Protein AF-0000000084976102 (afdb_homodimer)

Foldseek 3Di:
DEWEWEAEPFKIKIWDDDPLHTQDIDIDGDDLPAALQRLLVVVVVVCVVSPHALAPHAEYEYFYPDPSCVVSNVSSNVVRHVHYYHYDFPPFDLPAAEQDPDPRNDGLLLSLLLSLVVVVHADQAWEFEADQKTWIWTAANVRHTHGTDIGGHLVNVQVVVVVVDDDADDEDQLDAADPDLDDPDRRNVSNSCSQLVVLVVVQVRVVVVCVVRNVPYAAEYEDDDHPNNQVNHPDHYHYDHCSSSSSRVVSCVVRVDD/DEWEWEAEPFKIKIWDDDPLHTQDIDIDGDDLVAALQRLLVVVVVVCVVSPHALAPHAEYEYFYPDVSCVVSNVSSNVVRHVHYYHYDFPPFDLPAAEQDPDPRNDGLLLSLLLSLVVVVHADQAWEWEADQKTWIWTAANVRHTHGTDIGGHLVNVQVVVVVVDDDADDEDQLDAADPDLDDPDRRNVSNSCSQLVVLVVVQVRVVVVCVVRNVPYAAEYEDPDHPNNQVNHPHHYHYDHCSSSSSRVVSCVVRVDD

Solvent-accessible surface area (backbone atoms only — not comparable to full-atom values): 26502 Å² total; per-residue (Å²): 64,38,37,24,37,41,36,41,69,63,37,28,40,41,33,34,32,52,96,93,35,81,73,50,74,51,76,42,75,45,54,89,82,60,48,42,67,53,44,28,51,53,51,51,50,52,33,50,75,70,69,46,58,54,85,52,43,62,28,31,32,35,28,51,62,34,74,89,48,48,61,41,50,52,53,16,47,54,72,65,30,88,41,61,68,46,64,62,51,86,90,59,55,64,90,58,52,71,56,41,79,50,60,83,73,56,47,31,57,60,54,16,30,48,48,33,52,48,73,78,41,75,42,29,32,33,36,34,42,19,54,72,37,31,33,37,41,30,28,36,71,85,51,27,39,45,27,18,30,28,37,57,10,70,66,52,30,49,52,46,40,33,72,66,37,89,79,53,73,89,78,66,70,73,51,69,53,61,97,50,62,47,18,39,45,70,68,46,9,34,40,22,21,49,30,47,22,47,12,15,16,51,36,38,42,49,53,48,48,24,73,75,67,36,85,77,49,43,39,37,31,27,65,71,61,44,66,43,25,57,71,58,28,84,55,76,64,49,76,36,83,55,34,41,54,48,8,40,48,53,30,44,64,66,55,53,72,127,65,36,37,24,35,38,35,40,72,63,37,29,40,40,32,35,33,51,97,93,33,82,74,50,73,50,76,42,76,44,54,88,82,60,48,41,67,53,45,29,50,53,52,50,50,52,34,50,75,70,71,44,59,52,86,51,42,64,28,32,32,34,28,49,63,34,75,87,49,47,62,40,50,51,53,16,47,54,73,64,30,90,41,59,69,47,64,62,50,87,89,59,56,64,90,59,52,70,58,41,79,52,61,82,72,56,47,33,57,60,54,16,31,49,47,32,53,47,74,77,40,78,42,29,31,32,36,34,42,20,57,71,37,33,33,37,41,31,29,35,70,84,50,27,38,44,27,18,28,28,38,56,12,69,67,52,29,49,52,46,40,33,72,65,37,88,78,53,72,88,79,67,71,72,50,70,52,61,97,51,62,48,16,38,44,72,68,46,9,35,39,23,22,50,30,47,21,48,13,15,15,52,35,38,42,48,52,49,49,26,72,73,67,35,84,77,49,43,40,34,31,27,65,73,62,44,65,42,25,56,72,58,26,85,55,78,64,48,77,37,84,54,33,42,54,49,9,40,46,52,30,44,65,66,56,52,75,128

pLDDT: mean 95.23, std 4.8, range [45.03, 98.75]

Secondary structure (DSSP, 8-state):
-EEEEEE-SSEEEEEEEETTEEEEEEEEE--TT--HHHHHHHHHHHHHHTT--GGG--EEEEEES-HHHHHHHHHHHHTT--SEEEE-STTS--SSEE-SS-GGGS-HHHHHHHHHHHHH-PSSEEEEEESSEEEEEEE-TTSEEEEEEEEE-HHHHHHHHHHH-SSPPP--TTSPPPSSS-BSSHHHHHHHHHHHHHHHHHHHHHHHHHHHH-TT-EEEEEES--HHHHHH-SS--EE-TTHHHHHHHHHHHHH---/-EEEEEE-SSEEEEEEEETTEEEEEEEEE--TT--HHHHHHHHHHHHHHTT--GGG--EEEEEES-HHHHHHHHHHHHTT--SEEEE-STTS--SSEE-SS-GGGS-HHHHHHHHHHHHH-PSSEEEEEESSEEEEEEE-TTSEEEEEEEEE-HHHHHHHHHHH-SSPPP--TTSPPPSSS-BSSHHHHHHHHHHHHHHHHHHHHHHHHHHHH-TT-EEEEEES--HHHHHH-SS--EE-TTHHHHHHHHHHHHH---

Radius of gyration: 26.43 Å; Cα contacts (8 Å, |Δi|>4): 1112; chains: 2; bounding box: 43×83×57 Å

Structure (mmCIF, N/CA/C/O backbone):
data_AF-0000000084976102-model_v1
#
loop_
_entity.id
_entity.type
_entity.pdbx_description
1 polymer 'Type III pantothenate kinase'
#
loop_
_atom_site.group_PDB
_atom_site.id
_atom_site.type_symbol
_atom_site.label_atom_id
_atom_site.label_alt_id
_atom_site.label_comp_id
_atom_site.label_asym_id
_atom_site.label_entity_id
_atom_site.label_seq_id
_atom_site.pdbx_PDB_ins_code
_atom_site.Cartn_x
_atom_site.Cartn_y
_atom_site.Cartn_z
_atom_site.occupancy
_atom_site.B_iso_or_equiv
_atom_site.auth_seq_id
_atom_site.auth_comp_id
_atom_site.auth_asym_id
_atom_site.auth_atom_id
_atom_site.pdbx_PDB_model_num
ATOM 1 N N . MET A 1 1 ? 8.383 36.312 16.547 1 96.94 1 MET A N 1
ATOM 2 C CA . MET A 1 1 ? 8.195 35.156 15.688 1 96.94 1 MET A CA 1
ATOM 3 C C . MET A 1 1 ? 7.473 34.031 16.438 1 96.94 1 MET A C 1
ATOM 5 O O . MET A 1 1 ? 7.715 33.812 17.625 1 96.94 1 MET A O 1
ATOM 9 N N . ILE A 1 2 ? 6.59 33.375 15.703 1 97.75 2 ILE A N 1
ATOM 10 C CA . ILE A 1 2 ? 5.887 32.219 16.281 1 97.75 2 ILE A CA 1
ATOM 11 C C . ILE A 1 2 ? 6.418 30.922 15.664 1 97.75 2 ILE A C 1
ATOM 13 O O . ILE A 1 2 ? 6.465 30.781 14.445 1 97.75 2 ILE A O 1
ATOM 17 N N . LEU A 1 3 ? 6.824 29.969 16.516 1 98.06 3 LEU A N 1
ATOM 18 C CA . LEU A 1 3 ? 7.367 28.703 16.047 1 98.06 3 LEU A CA 1
ATOM 19 C C . LEU A 1 3 ? 6.289 27.625 16.031 1 98.06 3 LEU A C 1
ATOM 21 O O . LEU A 1 3 ? 5.547 27.469 17 1 98.06 3 LEU A O 1
ATOM 25 N N . THR A 1 4 ? 6.141 26.984 14.93 1 98.31 4 THR A N 1
ATOM 26 C CA . THR A 1 4 ? 5.281 25.812 14.836 1 98.31 4 THR A CA 1
ATOM 27 C C . THR A 1 4 ? 6.121 24.547 14.719 1 98.31 4 THR A C 1
ATOM 29 O O . THR A 1 4 ? 7.105 24.516 13.984 1 98.31 4 THR A O 1
ATOM 32 N N . VAL A 1 5 ? 5.809 23.531 15.531 1 98.19 5 VAL A N 1
ATOM 33 C CA . VAL A 1 5 ? 6.547 22.266 15.57 1 98.19 5 VAL A CA 1
ATOM 34 C C . VAL A 1 5 ? 5.586 21.094 15.359 1 98.19 5 VAL A C 1
ATOM 36 O O . VAL A 1 5 ? 4.656 20.906 16.156 1 98.19 5 VAL A O 1
ATOM 39 N N . ASN A 1 6 ? 5.746 20.344 14.305 1 97.56 6 ASN A N 1
ATOM 40 C CA . ASN A 1 6 ? 4.98 19.125 14.047 1 97.56 6 ASN A CA 1
ATOM 41 C C . ASN A 1 6 ? 5.84 17.875 14.211 1 97.56 6 ASN A C 1
ATOM 43 O O . ASN A 1 6 ? 6.73 17.625 13.398 1 97.56 6 ASN A O 1
ATOM 47 N N . ILE A 1 7 ? 5.543 17.125 15.219 1 96.44 7 ILE A N 1
ATOM 48 C CA . ILE A 1 7 ? 6.309 15.914 15.516 1 96.44 7 ILE A CA 1
ATOM 49 C C . ILE A 1 7 ? 5.613 14.695 14.906 1 96.44 7 ILE A C 1
ATOM 51 O O . ILE A 1 7 ? 4.621 14.211 15.453 1 96.44 7 ILE A O 1
ATOM 55 N N . GLY A 1 8 ? 6.152 14.273 13.82 1 93.44 8 GLY A N 1
ATOM 56 C CA . GLY A 1 8 ? 5.66 13.07 13.172 1 93.44 8 GLY A CA 1
ATOM 57 C C . GLY A 1 8 ? 6.527 11.852 13.438 1 93.44 8 GLY A C 1
ATOM 58 O O . GLY A 1 8 ? 7.57 11.953 14.086 1 93.44 8 GLY A O 1
ATOM 59 N N . ASN A 1 9 ? 6.168 10.695 12.914 1 90.38 9 ASN A N 1
ATOM 60 C CA . ASN A 1 9 ? 6.859 9.43 13.141 1 90.38 9 ASN A CA 1
ATOM 61 C C . ASN A 1 9 ? 8.234 9.414 12.477 1 90.38 9 ASN A C 1
ATOM 63 O O . ASN A 1 9 ? 9.172 8.789 12.992 1 90.38 9 ASN A O 1
ATOM 67 N N . THR A 1 10 ? 8.32 10.117 11.406 1 89.75 10 THR A N 1
ATOM 68 C CA . THR A 1 10 ? 9.547 10.062 10.625 1 89.75 10 THR A CA 1
ATOM 69 C C . THR A 1 10 ? 10.328 11.367 10.75 1 89.75 10 THR A C 1
ATOM 71 O O . THR A 1 10 ? 11.562 11.352 10.852 1 89.75 10 THR A O 1
ATOM 74 N N . HIS A 1 11 ? 9.562 12.453 10.797 1 93.25 11 HIS A N 1
ATOM 75 C CA . HIS A 1 11 ? 10.227 13.75 10.797 1 93.25 11 HIS A CA 1
ATOM 76 C C . HIS A 1 11 ? 9.539 14.711 11.766 1 93.25 11 HIS A C 1
ATOM 78 O O . HIS A 1 11 ? 8.344 14.57 12.047 1 93.25 11 HIS A O 1
ATOM 84 N N . ILE A 1 12 ? 10.352 15.633 12.227 1 96.75 12 ILE A N 1
ATOM 85 C CA . ILE A 1 12 ? 9.867 16.797 12.938 1 96.75 12 ILE A CA 1
ATOM 86 C C . ILE A 1 12 ? 9.984 18.047 12.047 1 96.75 12 ILE A C 1
ATOM 88 O O . ILE A 1 12 ? 11.07 18.375 11.578 1 96.75 12 ILE A O 1
ATOM 92 N N . THR A 1 13 ? 8.852 18.656 11.797 1 97.56 13 THR A N 1
ATOM 93 C CA . THR A 1 13 ? 8.852 19.859 10.984 1 97.56 13 THR A CA 1
ATOM 94 C C . THR A 1 13 ? 8.758 21.109 11.859 1 97.56 13 THR A C 1
ATOM 96 O O . THR A 1 13 ? 7.875 21.203 12.711 1 97.56 13 THR A O 1
ATOM 99 N N . ILE A 1 14 ? 9.703 21.984 11.656 1 98 14 ILE A N 1
ATOM 100 C CA . ILE A 1 14 ? 9.75 23.25 12.398 1 98 14 ILE A CA 1
ATOM 101 C C . ILE A 1 14 ? 9.625 24.422 11.422 1 98 14 ILE A C 1
ATOM 103 O O . ILE A 1 14 ? 10.328 24.484 10.414 1 98 14 ILE A O 1
ATOM 107 N N . ALA A 1 15 ? 8.664 25.312 11.734 1 98.44 15 ALA A N 1
ATOM 108 C CA . ALA A 1 15 ? 8.477 26.5 10.891 1 98.44 15 ALA A CA 1
ATOM 109 C C . ALA A 1 15 ? 8.312 27.75 11.742 1 98.44 15 ALA A C 1
ATOM 111 O O . ALA A 1 15 ? 7.902 27.672 12.906 1 98.44 15 ALA A O 1
ATOM 112 N N . GLY A 1 16 ? 8.758 28.875 11.195 1 98.44 16 GLY A N 1
ATOM 113 C CA . GLY A 1 16 ? 8.609 30.156 11.844 1 98.44 16 GLY A CA 1
ATOM 114 C C . GLY A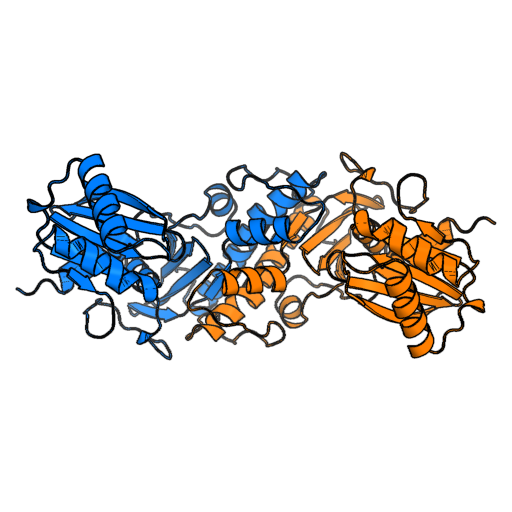 1 16 ? 7.727 31.125 11.078 1 98.44 16 GLY A C 1
ATOM 115 O O . GLY A 1 16 ? 7.828 31.219 9.852 1 98.44 16 GLY A O 1
ATOM 116 N N . TYR A 1 17 ? 6.832 31.672 11.82 1 98.31 17 TYR A N 1
ATOM 117 C CA . TYR A 1 17 ? 5.91 32.625 11.211 1 98.31 17 TYR A CA 1
ATOM 118 C C . TYR A 1 17 ? 6.082 34.031 11.805 1 98.31 17 TYR A C 1
ATOM 120 O O . TYR A 1 17 ? 6.277 34.156 13.016 1 98.31 17 TYR A O 1
ATOM 128 N N . GLU A 1 18 ? 6.027 35.094 10.953 1 97.19 18 GLU A N 1
ATOM 129 C CA . GLU A 1 18 ? 5.977 36.5 11.336 1 97.19 18 GLU A CA 1
ATOM 130 C C . GLU A 1 18 ? 4.891 37.25 10.562 1 97.19 18 GLU A C 1
ATOM 132 O O . GLU A 1 18 ? 4.867 37.219 9.328 1 97.19 18 GLU A O 1
ATOM 137 N N . HIS A 1 19 ? 3.959 37.969 11.227 1 94.44 19 HIS A N 1
ATOM 138 C CA . HIS A 1 19 ? 2.9 38.75 10.594 1 94.44 19 HIS A CA 1
ATOM 139 C C . HIS A 1 19 ? 2.148 37.938 9.562 1 94.44 19 HIS A C 1
ATOM 141 O O . HIS A 1 19 ? 1.972 38.344 8.414 1 94.44 19 HIS A O 1
ATOM 147 N N . ASP A 1 20 ? 1.839 36.656 9.914 1 95 20 ASP A N 1
ATOM 148 C CA . ASP A 1 20 ? 0.999 35.75 9.141 1 95 20 ASP A CA 1
ATOM 149 C C . ASP A 1 20 ? 1.732 35.25 7.898 1 95 20 ASP A C 1
ATOM 151 O O . ASP A 1 20 ? 1.105 34.781 6.953 1 95 20 ASP A O 1
ATOM 155 N N . THR A 1 21 ? 3.023 35.375 7.953 1 97.06 21 THR A N 1
ATOM 156 C CA . THR A 1 21 ? 3.822 34.969 6.812 1 97.06 21 THR A CA 1
ATOM 157 C C . THR A 1 21 ? 4.867 33.938 7.242 1 97.06 21 THR A C 1
ATOM 159 O O . THR A 1 21 ? 5.562 34.125 8.242 1 97.06 21 THR A O 1
ATOM 162 N N . LEU A 1 22 ? 4.957 32.875 6.48 1 98.19 22 LEU A N 1
ATOM 163 C CA . LEU A 1 22 ? 5.977 31.859 6.719 1 98.19 22 LEU A CA 1
ATOM 164 C C . LEU A 1 22 ? 7.371 32.406 6.434 1 98.19 22 LEU A C 1
ATOM 166 O O . LEU A 1 22 ? 7.621 32.938 5.348 1 98.19 22 LEU A O 1
ATOM 170 N N . GLN A 1 23 ? 8.273 32.312 7.391 1 97.94 23 GLN A N 1
ATOM 171 C CA . GLN A 1 23 ? 9.617 32.844 7.238 1 97.94 23 GLN A CA 1
ATOM 172 C C . GLN A 1 23 ? 10.609 31.734 6.891 1 97.94 23 GLN A C 1
ATOM 174 O O . GLN A 1 23 ? 11.547 31.953 6.121 1 97.94 23 GLN A O 1
ATOM 179 N N . PHE A 1 24 ? 10.461 30.562 7.5 1 97.75 24 PHE A N 1
ATOM 180 C CA . PHE A 1 24 ? 11.312 29.422 7.219 1 97.75 24 PHE A CA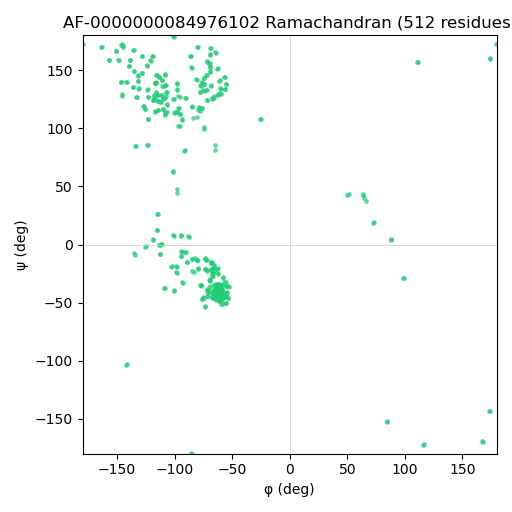 1
ATOM 181 C C . PHE A 1 24 ? 10.609 28.109 7.586 1 97.75 24 PHE A C 1
ATOM 183 O O . PHE A 1 24 ? 9.609 28.125 8.312 1 97.75 24 PHE A O 1
ATOM 190 N N . SER A 1 25 ? 11.008 27.062 7.062 1 98 25 SER A N 1
ATOM 191 C CA . SER A 1 25 ? 10.586 25.719 7.406 1 98 25 SER A CA 1
ATOM 192 C C . SER A 1 25 ? 11.734 24.719 7.258 1 98 25 SER A C 1
ATOM 194 O O . SER A 1 25 ? 12.484 24.781 6.281 1 98 25 SER A O 1
ATOM 196 N N . GLY A 1 26 ? 11.984 23.969 8.25 1 97.19 26 GLY A N 1
ATOM 197 C CA . GLY A 1 26 ? 13 22.922 8.234 1 97.19 26 GLY A CA 1
ATOM 198 C C . GLY A 1 26 ? 12.516 21.609 8.844 1 97.19 26 GLY A C 1
ATOM 199 O O . GLY A 1 26 ? 11.43 21.562 9.422 1 97.19 26 GLY A O 1
ATOM 200 N N . ARG A 1 27 ? 13.281 20.547 8.633 1 96.25 27 ARG A N 1
ATOM 201 C CA . ARG A 1 27 ? 12.898 19.234 9.117 1 96.25 27 ARG A CA 1
ATOM 202 C C . ARG A 1 27 ? 14.055 18.562 9.844 1 96.25 27 ARG A C 1
ATOM 204 O O . ARG A 1 27 ? 15.219 18.75 9.484 1 96.25 27 ARG A O 1
ATOM 211 N N . LEU A 1 28 ? 13.727 17.828 10.844 1 97.19 28 LEU A N 1
ATOM 212 C CA . LEU A 1 28 ? 14.633 16.953 11.578 1 97.19 28 LEU A CA 1
ATOM 213 C C . LEU A 1 28 ? 14.109 15.523 11.586 1 97.19 28 LEU A C 1
ATOM 215 O O . LEU A 1 28 ? 12.906 15.297 11.484 1 97.19 28 LEU A O 1
ATOM 219 N N . HIS A 1 29 ? 15.008 14.586 11.711 1 95 29 HIS A N 1
ATOM 220 C CA . HIS A 1 29 ? 14.602 13.195 11.875 1 95 29 HIS A CA 1
ATOM 221 C C . HIS A 1 29 ? 14.016 12.953 13.266 1 95 29 HIS A C 1
ATOM 223 O O . HIS A 1 29 ? 14.539 13.453 14.258 1 95 29 HIS A O 1
ATOM 229 N N . SER A 1 30 ? 12.906 12.297 13.266 1 94.25 30 SER A N 1
ATOM 230 C CA . SER A 1 30 ? 12.352 11.867 14.547 1 94.25 30 SER A CA 1
ATOM 231 C C . SER A 1 30 ? 13.141 10.695 15.117 1 94.25 30 SER A C 1
ATOM 233 O O . SER A 1 30 ? 12.922 9.547 14.727 1 94.25 30 SER A O 1
ATOM 235 N N . SER A 1 31 ? 14 10.953 16 1 93.44 31 SER A N 1
ATOM 236 C CA . SER A 1 31 ? 14.828 9.906 16.578 1 93.44 31 SER A CA 1
ATOM 237 C C . SER A 1 31 ? 14.391 9.57 18 1 93.44 31 SER A C 1
ATOM 239 O O . SER A 1 31 ? 14.578 10.367 18.922 1 93.44 31 SER A O 1
ATOM 241 N N . PRO A 1 32 ? 13.914 8.406 18.172 1 89.12 32 PRO A N 1
ATOM 242 C CA . PRO A 1 32 ? 13.5 8.039 19.516 1 89.12 32 PRO A CA 1
ATOM 243 C C . PRO A 1 32 ? 14.68 7.934 20.5 1 89.12 32 PRO A C 1
ATOM 245 O O . PRO A 1 32 ? 14.492 8.031 21.703 1 89.12 32 PRO A O 1
ATOM 248 N N . ALA A 1 33 ? 15.82 7.773 19.969 1 93 33 ALA A N 1
ATOM 249 C CA . ALA A 1 33 ? 17 7.555 20.812 1 93 33 ALA A CA 1
ATOM 250 C C . ALA A 1 33 ? 17.656 8.883 21.188 1 93 33 ALA A C 1
ATOM 252 O O . ALA A 1 33 ? 18.469 8.93 22.109 1 93 33 ALA A O 1
ATOM 253 N N . ALA A 1 34 ? 17.297 9.953 20.5 1 95.06 34 ALA A N 1
ATOM 254 C CA . ALA A 1 34 ? 17.938 11.242 20.75 1 95.06 34 ALA A CA 1
ATOM 255 C C . ALA A 1 34 ? 17.562 11.781 22.141 1 95.06 34 ALA A C 1
ATOM 257 O O . ALA A 1 34 ? 16.406 11.68 22.562 1 95.06 34 ALA A O 1
ATOM 258 N N . THR A 1 35 ? 18.531 12.336 22.891 1 95.94 35 THR A N 1
ATOM 259 C CA . THR A 1 35 ? 18.312 12.938 24.203 1 95.94 35 THR A CA 1
ATOM 260 C C . THR A 1 35 ? 17.766 14.359 24.062 1 95.94 35 THR A C 1
ATOM 262 O O . THR A 1 35 ? 17.75 14.914 22.953 1 95.94 35 THR A O 1
ATOM 265 N N . VAL A 1 36 ? 17.328 14.93 25.25 1 97.31 36 VAL A N 1
ATOM 266 C CA . VAL A 1 36 ? 16.844 16.312 25.281 1 97.31 36 VAL A CA 1
ATOM 267 C C . VAL A 1 36 ? 17.938 17.25 24.797 1 97.31 36 VAL A C 1
ATOM 269 O O . VAL A 1 36 ? 17.672 18.156 24.016 1 97.31 36 VAL A O 1
ATOM 272 N N . ASP A 1 37 ? 19.172 16.969 25.188 1 97.56 37 ASP A N 1
ATOM 273 C CA . ASP A 1 37 ? 20.297 17.812 24.797 1 97.56 37 ASP A CA 1
ATOM 274 C C . ASP A 1 37 ? 20.547 17.734 23.297 1 97.56 37 ASP A C 1
ATOM 276 O O . ASP A 1 37 ? 20.844 18.75 22.656 1 97.56 37 ASP A O 1
ATOM 280 N N . GLU A 1 38 ? 20.422 16.562 22.766 1 97.5 38 GLU A N 1
ATOM 281 C CA . GLU A 1 38 ? 20.609 16.391 21.328 1 97.5 38 GLU A CA 1
ATOM 282 C C . GLU A 1 38 ? 19.531 17.125 20.531 1 97.5 38 GLU A C 1
ATOM 284 O O . GLU A 1 38 ? 19.828 17.781 19.531 1 97.5 38 GLU A O 1
ATOM 289 N N . TYR A 1 39 ? 18.344 17 20.984 1 97.56 39 TYR A N 1
ATOM 290 C CA . TYR A 1 39 ? 17.266 17.734 20.328 1 97.56 39 TYR A CA 1
ATOM 291 C C . TYR A 1 39 ? 17.484 19.234 20.438 1 97.56 39 TYR A C 1
ATOM 293 O O . TYR A 1 39 ? 17.25 19.969 19.484 1 97.56 39 TYR A O 1
ATOM 301 N N . ALA A 1 40 ? 17.906 19.703 21.625 1 97.44 40 ALA A N 1
ATOM 302 C CA . ALA A 1 40 ? 18.188 21.125 21.812 1 97.44 40 ALA A CA 1
ATOM 303 C C . ALA A 1 40 ? 19.25 21.609 20.844 1 97.44 40 ALA A C 1
ATOM 305 O O . ALA A 1 40 ? 19.094 22.656 20.219 1 97.44 40 ALA A O 1
ATOM 306 N N . MET A 1 41 ? 20.266 20.797 20.703 1 97.69 41 MET A N 1
ATOM 307 C CA . MET A 1 41 ? 21.359 21.141 19.797 1 97.69 41 MET A CA 1
ATOM 308 C C . MET A 1 41 ? 20.859 21.203 18.359 1 97.69 41 MET A C 1
ATOM 310 O O . MET A 1 41 ? 21.141 22.156 17.625 1 97.69 41 MET A O 1
ATOM 314 N N . ASN A 1 42 ? 20.109 20.188 17.938 1 97.69 42 ASN A N 1
ATOM 315 C CA . ASN A 1 42 ? 19.609 20.125 16.578 1 97.69 42 ASN A CA 1
ATOM 316 C C . ASN A 1 42 ? 18.656 21.266 16.266 1 97.69 42 ASN A C 1
ATOM 318 O O . ASN A 1 42 ? 18.688 21.844 15.18 1 97.69 42 ASN A O 1
ATOM 322 N N . LEU A 1 43 ? 17.844 21.562 17.266 1 97.25 43 LEU A N 1
ATOM 323 C CA . LEU A 1 43 ? 16.891 22.641 17.109 1 97.25 43 LEU A CA 1
ATOM 324 C C . LEU A 1 43 ? 17.594 23.984 17 1 97.25 43 LEU A C 1
ATOM 326 O O . LEU A 1 43 ? 17.25 24.812 16.156 1 97.25 43 LEU A O 1
ATOM 330 N N . LEU A 1 44 ? 18.562 24.219 17.828 1 97 44 LEU A N 1
ATOM 331 C CA . LEU A 1 44 ? 19.359 25.438 17.781 1 97 44 LEU A CA 1
ATOM 332 C C . LEU A 1 44 ? 20.094 25.562 16.453 1 97 44 LEU A C 1
ATOM 334 O O . LEU A 1 44 ? 20.156 26.641 15.867 1 97 44 LEU A O 1
ATOM 338 N N . ASN A 1 45 ? 20.656 24.453 16.047 1 97.69 45 ASN A N 1
ATOM 339 C CA . ASN A 1 45 ? 21.359 24.438 14.766 1 97.69 45 ASN A CA 1
ATOM 340 C C . ASN A 1 45 ? 20.422 24.75 13.602 1 97.69 45 ASN A C 1
ATOM 342 O O . ASN A 1 45 ? 20.812 25.453 12.664 1 97.69 45 ASN A O 1
ATOM 346 N N . LEU A 1 46 ? 19.234 24.219 13.711 1 97.5 46 LEU A N 1
ATOM 347 C CA . LEU A 1 46 ? 18.25 24.484 12.672 1 97.5 46 LEU A CA 1
ATOM 348 C C . LEU A 1 46 ? 17.891 25.953 12.633 1 97.5 46 LEU A C 1
ATOM 350 O O . LEU A 1 46 ? 17.828 26.562 11.555 1 97.5 46 LEU A O 1
ATOM 354 N N . LEU A 1 47 ? 17.641 26.547 13.797 1 97.06 47 LEU A N 1
ATOM 355 C CA . LEU A 1 47 ? 17.344 27.969 13.867 1 97.06 47 LEU A CA 1
ATOM 356 C C . LEU A 1 47 ? 18.5 28.797 13.312 1 97.06 47 LEU A C 1
ATOM 358 O O . LEU A 1 47 ? 18.297 29.766 12.57 1 97.06 47 LEU A O 1
ATOM 362 N N . SER A 1 48 ? 19.672 28.375 13.664 1 97.38 48 SER A N 1
ATOM 363 C CA . SER A 1 48 ? 20.875 29.062 13.188 1 97.38 48 SER A CA 1
ATOM 364 C C . SER A 1 48 ? 20.969 28.984 11.664 1 97.38 48 SER A C 1
ATOM 366 O O . SER A 1 48 ? 21.359 29.969 11.023 1 97.38 48 SER A O 1
ATOM 368 N N . LEU A 1 49 ? 20.703 27.875 11.141 1 97.56 49 LEU A N 1
ATOM 369 C CA . LEU A 1 49 ? 20.734 27.672 9.695 1 97.56 49 LEU A CA 1
ATOM 370 C C . LEU A 1 49 ? 19.859 28.703 8.992 1 97.56 49 LEU A C 1
ATOM 372 O O . LEU A 1 49 ? 20.203 29.172 7.91 1 97.56 49 LEU A O 1
ATOM 376 N N . TYR A 1 50 ? 18.766 29.047 9.625 1 97.25 50 TYR A N 1
ATOM 377 C CA . TYR A 1 50 ? 17.812 29.969 9.016 1 97.25 50 TYR A CA 1
ATOM 378 C C . TYR A 1 50 ? 17.984 31.375 9.594 1 97.25 50 TYR A C 1
ATOM 380 O O . TYR A 1 50 ? 17.109 32.219 9.406 1 97.25 50 TYR A O 1
ATOM 388 N N . GLN A 1 51 ? 18.984 31.562 10.367 1 97.25 51 GLN A N 1
ATOM 389 C CA . GLN A 1 51 ? 19.375 32.844 10.914 1 97.25 51 GLN A CA 1
ATOM 390 C C . GLN A 1 51 ? 18.297 33.406 11.828 1 97.25 51 GLN A C 1
ATOM 392 O O . GLN A 1 51 ? 17.953 34.594 11.742 1 97.25 51 GLN A O 1
ATOM 397 N N . VAL A 1 52 ? 17.75 32.594 12.641 1 96.38 52 VAL A N 1
ATOM 398 C CA . VAL A 1 52 ? 16.75 33 13.625 1 96.38 52 VAL A CA 1
ATOM 399 C C . VAL A 1 52 ? 17.344 32.906 15.031 1 96.38 52 VAL A C 1
ATOM 401 O O . VAL A 1 52 ? 17.719 31.812 15.477 1 96.38 52 VAL A O 1
ATOM 404 N N . ALA A 1 53 ? 17.453 34 15.688 1 95.44 53 ALA A N 1
ATOM 405 C CA . ALA A 1 53 ? 17.891 34 17.078 1 95.44 53 ALA A CA 1
ATOM 406 C C . ALA A 1 53 ? 16.797 33.5 18 1 95.44 53 ALA A C 1
ATOM 408 O O . ALA A 1 53 ? 15.633 33.875 17.859 1 95.44 53 ALA A O 1
ATOM 409 N N . PRO A 1 54 ? 17.203 32.688 18.953 1 94.75 54 PRO A N 1
ATOM 410 C CA . PRO A 1 54 ? 16.203 32.125 19.875 1 94.75 54 PRO A CA 1
ATOM 411 C C . PRO A 1 54 ? 15.414 33.219 20.578 1 94.75 54 PRO A C 1
ATOM 413 O O . PRO A 1 54 ? 14.234 33.031 20.891 1 94.75 54 PRO A O 1
ATOM 416 N N . GLU A 1 55 ? 16.047 34.344 20.828 1 93.62 55 GLU A N 1
ATOM 417 C CA . GLU A 1 55 ? 15.414 35.469 21.547 1 93.62 55 GLU A CA 1
ATOM 418 C C . GLU A 1 55 ? 14.266 36.062 20.75 1 93.62 55 GLU A C 1
ATOM 420 O O . GLU A 1 55 ? 13.414 36.75 21.297 1 93.62 55 GLU A O 1
ATOM 425 N N . ARG A 1 56 ? 14.227 35.781 19.484 1 94.81 56 ARG A N 1
ATOM 426 C CA . ARG A 1 56 ? 13.203 36.312 18.609 1 94.81 56 ARG A CA 1
ATOM 427 C C . ARG A 1 56 ? 11.922 35.5 18.688 1 94.81 56 ARG A C 1
ATOM 429 O O . ARG A 1 56 ? 10.875 35.938 18.203 1 94.81 56 ARG A O 1
ATOM 436 N N . ILE A 1 57 ? 11.992 34.406 19.281 1 96.06 57 ILE A N 1
ATOM 437 C CA . ILE A 1 57 ? 10.828 33.531 19.391 1 96.06 57 ILE A CA 1
ATOM 438 C C . ILE A 1 57 ? 9.906 34.031 20.5 1 96.06 57 ILE A C 1
ATOM 440 O O . ILE A 1 57 ? 10.297 34.094 21.656 1 96.06 57 ILE A O 1
ATOM 444 N N . GLU A 1 58 ? 8.711 34.406 20.141 1 95.06 58 GLU A N 1
ATOM 445 C CA . GLU A 1 58 ? 7.754 35 21.062 1 95.06 58 GLU A CA 1
ATOM 446 C C . GLU A 1 58 ? 6.75 33.969 21.578 1 95.06 58 GLU A C 1
ATOM 448 O O . GLU A 1 58 ? 6.035 34.219 22.547 1 95.06 58 GLU A O 1
ATOM 453 N N . GLY A 1 59 ? 6.629 32.938 20.922 1 95.56 59 GLY A N 1
ATOM 454 C CA . GLY A 1 59 ? 5.699 31.875 21.234 1 95.56 59 GLY A CA 1
ATOM 455 C C . GLY A 1 59 ? 5.754 30.703 20.266 1 95.56 59 GLY A C 1
ATOM 456 O O . GLY A 1 59 ? 6.516 30.75 19.297 1 95.56 59 GLY A O 1
ATOM 457 N N . GLY A 1 60 ? 5.023 29.672 20.641 1 96.75 60 GLY A N 1
ATOM 458 C CA . GLY A 1 60 ? 5.004 28.547 19.719 1 96.75 60 GLY A CA 1
ATOM 459 C C . GLY A 1 60 ? 3.867 27.578 19.984 1 96.75 60 GLY A C 1
ATOM 460 O O . GLY A 1 60 ? 3.139 27.719 20.969 1 96.75 60 GLY A O 1
ATOM 461 N N . ILE A 1 61 ? 3.705 26.703 19.094 1 97.62 61 ILE A N 1
ATOM 462 C CA . ILE A 1 61 ? 2.705 25.656 19.203 1 97.62 61 ILE A CA 1
ATOM 463 C C . ILE A 1 61 ? 3.268 24.344 18.641 1 97.62 61 ILE A C 1
ATOM 465 O O . ILE A 1 61 ? 4.004 24.359 17.641 1 97.62 61 ILE A O 1
ATOM 469 N N . LEU A 1 62 ? 2.934 23.281 19.359 1 97.19 62 LEU A N 1
ATOM 470 C CA . LEU A 1 62 ? 3.453 21.969 19.016 1 97.19 62 LEU A CA 1
ATOM 471 C C . LEU A 1 62 ? 2.314 20.984 18.781 1 97.19 62 LEU A C 1
ATOM 473 O O . LEU A 1 62 ? 1.348 20.953 19.547 1 97.19 62 LEU A O 1
ATOM 477 N N . GLY A 1 63 ? 2.348 20.328 17.641 1 96.5 63 GLY A N 1
ATOM 478 C CA . GLY A 1 63 ? 1.546 19.141 17.391 1 96.5 63 GLY A CA 1
ATOM 479 C C . GLY A 1 63 ? 2.373 17.875 17.297 1 96.5 63 GLY A C 1
ATOM 480 O O . GLY A 1 63 ? 3.475 17.875 16.734 1 96.5 63 GLY A O 1
ATOM 481 N N . SER A 1 64 ? 1.816 16.766 17.859 1 94.69 64 SER A N 1
ATOM 482 C CA . SER A 1 64 ? 2.617 15.547 17.891 1 94.69 64 SER A CA 1
ATOM 483 C C . SER A 1 64 ? 1.74 14.305 17.75 1 94.69 64 SER A C 1
ATOM 485 O O . SER A 1 64 ? 0.635 14.258 18.281 1 94.69 64 SER A O 1
ATOM 487 N N . VAL A 1 65 ? 2.254 13.391 17 1 90.56 65 VAL A N 1
ATOM 488 C CA . VAL A 1 65 ? 1.632 12.07 16.984 1 90.56 65 VAL A CA 1
ATOM 489 C C . VAL A 1 65 ? 2.6 11.039 17.562 1 90.56 65 VAL A C 1
ATOM 491 O O . VAL A 1 65 ? 2.41 9.836 17.391 1 90.56 65 VAL A O 1
ATOM 494 N N . VAL A 1 66 ? 3.652 11.484 18.188 1 91.75 66 VAL A N 1
ATOM 495 C CA . VAL A 1 66 ? 4.656 10.648 18.828 1 91.75 66 VAL A CA 1
ATOM 496 C C . VAL A 1 66 ? 4.797 11.039 20.297 1 91.75 66 VAL A C 1
ATOM 498 O O . VAL A 1 66 ? 5.754 11.719 20.672 1 91.75 66 VAL A O 1
ATOM 501 N N . PRO A 1 67 ? 3.979 10.477 21.078 1 87.75 67 PRO A N 1
ATOM 502 C CA . PRO A 1 67 ? 3.959 10.883 22.484 1 87.75 67 PRO A CA 1
ATOM 503 C C . PRO A 1 67 ? 5.328 10.766 23.156 1 87.75 67 PRO A C 1
ATOM 505 O O . PRO A 1 67 ? 5.727 11.648 23.922 1 87.75 67 PRO A O 1
ATOM 508 N N . ALA A 1 68 ? 6.09 9.805 22.812 1 89.62 68 ALA A N 1
ATOM 509 C CA . ALA A 1 68 ? 7.379 9.531 23.438 1 89.62 68 ALA A CA 1
ATOM 510 C C . ALA A 1 68 ? 8.359 10.672 23.188 1 89.62 68 ALA A C 1
ATOM 512 O O . ALA A 1 68 ? 9.305 10.875 23.953 1 89.62 68 ALA A O 1
ATOM 513 N N . LEU A 1 69 ? 8.117 11.438 22.125 1 94.5 69 LEU A N 1
ATOM 514 C CA . LEU A 1 69 ? 9.055 12.477 21.734 1 94.5 69 LEU A CA 1
ATOM 515 C C . LEU A 1 69 ? 8.555 13.852 22.172 1 94.5 69 LEU A C 1
ATOM 517 O O . LEU A 1 69 ? 9.328 14.812 22.219 1 94.5 69 LEU A O 1
ATOM 521 N N . THR A 1 70 ? 7.301 13.961 22.453 1 94.56 70 THR A N 1
ATOM 522 C CA . THR A 1 70 ? 6.656 15.25 22.688 1 94.56 70 THR A CA 1
ATOM 523 C C . THR A 1 70 ? 7.32 15.969 23.859 1 94.56 70 THR A C 1
ATOM 525 O O . THR A 1 70 ? 7.734 17.125 23.734 1 94.56 70 THR A O 1
ATOM 528 N N . GLY A 1 71 ? 7.434 15.227 24.984 1 94.94 71 GLY A N 1
ATOM 529 C CA . GLY A 1 71 ? 8.055 15.828 26.156 1 94.94 71 GLY A CA 1
ATOM 530 C C . GLY A 1 71 ? 9.5 16.219 25.938 1 94.94 71 GLY A C 1
ATOM 531 O O . GLY A 1 71 ? 9.938 17.281 26.375 1 94.94 71 GLY A O 1
ATOM 532 N N . ARG A 1 72 ? 10.281 15.414 25.266 1 96 72 ARG A N 1
ATOM 533 C CA . ARG A 1 72 ? 11.703 15.648 25.016 1 96 72 ARG A CA 1
ATOM 534 C C . ARG A 1 72 ? 11.906 16.891 24.156 1 96 72 ARG A C 1
ATOM 536 O O . ARG A 1 72 ? 12.789 17.703 24.422 1 96 72 ARG A O 1
ATOM 543 N N . VAL A 1 73 ? 11.07 17.031 23.141 1 97.38 73 VAL A N 1
ATOM 544 C CA . VAL A 1 73 ? 11.195 18.156 22.219 1 97.38 73 VAL A CA 1
ATOM 545 C C . VAL A 1 73 ? 10.797 19.453 22.938 1 97.38 73 VAL A C 1
ATOM 547 O O . VAL A 1 73 ? 11.453 20.484 22.781 1 97.38 73 VAL A O 1
ATOM 550 N N . LEU A 1 74 ? 9.727 19.344 23.734 1 96.06 74 LEU A N 1
ATOM 551 C CA . LEU A 1 74 ? 9.289 20.5 24.5 1 96.06 74 LEU A CA 1
ATOM 552 C C . LEU A 1 74 ? 10.367 20.938 25.484 1 96.06 74 LEU A C 1
ATOM 554 O O . LEU A 1 74 ? 10.664 22.125 25.609 1 96.06 74 LEU A O 1
ATOM 558 N N . ASP A 1 75 ? 10.945 19.984 26.172 1 96.75 75 ASP A N 1
ATOM 559 C CA . ASP A 1 75 ? 12.023 20.266 27.125 1 96.75 75 ASP A CA 1
ATOM 560 C C . ASP A 1 75 ? 13.227 20.875 26.406 1 96.75 75 ASP A C 1
ATOM 562 O O . ASP A 1 75 ? 13.867 21.797 26.938 1 96.75 75 ASP A O 1
ATOM 566 N N . ALA A 1 76 ? 13.523 20.375 25.266 1 97.19 76 ALA A N 1
ATOM 567 C CA . ALA A 1 76 ? 14.633 20.906 24.469 1 97.19 76 ALA A CA 1
ATOM 568 C C . ALA A 1 76 ? 14.391 22.375 24.109 1 97.19 76 ALA A C 1
ATOM 570 O O . ALA A 1 76 ? 15.289 23.203 24.234 1 97.19 76 ALA A O 1
ATOM 571 N N . LEU A 1 77 ? 13.188 22.656 23.672 1 96.5 77 LEU A N 1
ATOM 572 C CA . LEU A 1 77 ? 12.844 24.016 23.297 1 96.5 77 LEU A CA 1
ATOM 573 C C . LEU A 1 77 ? 12.977 24.969 24.469 1 96.5 77 LEU A C 1
ATOM 575 O O . LEU A 1 77 ? 13.445 26.094 24.312 1 96.5 77 LEU A O 1
ATOM 579 N N . ARG A 1 78 ? 12.625 24.516 25.609 1 94.75 78 ARG A N 1
ATOM 580 C CA . ARG A 1 78 ? 12.633 25.328 26.812 1 94.75 78 ARG A CA 1
ATOM 581 C C . ARG A 1 78 ? 14.055 25.672 27.234 1 94.75 78 ARG A C 1
ATOM 583 O O . ARG A 1 78 ? 14.273 26.641 27.969 1 94.75 78 ARG A O 1
ATOM 590 N N . MET A 1 79 ? 14.984 24.953 26.812 1 95.06 79 MET A N 1
ATOM 591 C CA . MET A 1 79 ? 16.375 25.188 27.172 1 95.06 79 MET A CA 1
ATOM 592 C C . MET A 1 79 ? 16.891 26.484 26.578 1 95.06 79 MET A C 1
ATOM 594 O O . MET A 1 79 ? 17.828 27.094 27.125 1 95.06 79 MET A O 1
ATOM 598 N N . PHE A 1 80 ? 16.297 26.922 25.484 1 92.81 80 PHE A N 1
ATOM 599 C CA . PHE A 1 80 ? 16.875 28.109 24.875 1 92.81 80 PHE A CA 1
ATOM 600 C C . PHE A 1 80 ? 15.789 29.109 24.484 1 92.81 80 PHE A C 1
ATOM 602 O O . PHE A 1 80 ? 16.078 30.219 24.031 1 92.81 80 PHE A O 1
ATOM 609 N N . CYS A 1 81 ? 14.578 28.719 24.594 1 91.75 81 CYS A N 1
ATOM 610 C CA . CYS A 1 81 ? 13.453 29.609 24.328 1 91.75 81 CYS A CA 1
ATOM 611 C C . CYS A 1 81 ? 12.602 29.797 25.578 1 91.75 81 CYS A C 1
ATOM 613 O O . CYS A 1 81 ? 12.125 28.828 26.156 1 91.75 81 CYS A O 1
ATOM 615 N N . SER A 1 82 ? 12.398 31.016 25.969 1 89.94 82 SER A N 1
ATOM 616 C CA . SER A 1 82 ? 11.625 31.297 27.172 1 89.94 82 SER A CA 1
ATOM 617 C C . SER A 1 82 ? 10.148 31.469 26.859 1 89.94 82 SER A C 1
ATOM 619 O O . SER A 1 82 ? 9.312 31.562 27.766 1 89.94 82 SER A O 1
ATOM 621 N N . ALA A 1 83 ? 9.82 31.469 25.641 1 91.62 83 ALA A N 1
ATOM 622 C CA . ALA A 1 83 ? 8.453 31.719 25.188 1 91.62 83 ALA A CA 1
ATOM 623 C C . ALA A 1 83 ? 7.535 30.562 25.562 1 91.62 83 ALA A C 1
ATOM 625 O O . ALA A 1 83 ? 8 29.438 25.812 1 91.62 83 ALA A O 1
ATOM 626 N N . ARG A 1 84 ? 6.266 30.844 25.656 1 92.56 84 ARG A N 1
ATOM 627 C CA . ARG A 1 84 ? 5.238 29.844 25.922 1 92.56 84 ARG A CA 1
ATOM 628 C C . ARG A 1 84 ? 4.957 29 24.672 1 92.56 84 ARG A C 1
ATOM 630 O O . ARG A 1 84 ? 4.801 29.531 23.578 1 92.56 84 ARG A O 1
ATOM 637 N N . PHE A 1 85 ? 4.914 27.656 24.906 1 95.06 85 PHE A N 1
ATOM 638 C CA . PHE A 1 85 ? 4.551 26.734 23.828 1 95.06 85 PHE A CA 1
ATOM 639 C C . PHE A 1 85 ? 3.23 26.031 24.141 1 95.06 85 PHE A C 1
ATOM 641 O O . PHE A 1 85 ? 3.066 25.453 25.219 1 95.06 85 PHE A O 1
ATOM 648 N N . LEU A 1 86 ? 2.285 26.172 23.234 1 95.75 86 LEU A N 1
ATOM 649 C CA . LEU A 1 86 ? 1.041 25.422 23.328 1 95.75 86 LEU A CA 1
ATOM 650 C C . LEU A 1 86 ? 1.196 24.047 22.688 1 95.75 86 LEU A C 1
ATOM 652 O O . LEU A 1 86 ? 2.07 23.828 21.844 1 95.75 86 LEU A O 1
ATOM 656 N N . THR A 1 87 ? 0.427 23.094 23.141 1 94.94 87 THR A N 1
ATOM 657 C CA . THR A 1 87 ? 0.381 21.766 22.547 1 94.94 87 THR A CA 1
ATOM 658 C C . THR A 1 87 ? -1.021 21.453 22.031 1 94.94 87 THR A C 1
ATOM 660 O O . THR A 1 87 ? -2.002 21.594 22.766 1 94.94 87 THR A O 1
ATOM 663 N N . VAL A 1 88 ? -1.087 21.125 20.781 1 95.62 88 VAL A N 1
ATOM 664 C CA . VAL A 1 88 ? -2.377 20.781 20.188 1 95.62 88 VAL A CA 1
ATOM 665 C C . VAL A 1 88 ? -2.971 19.578 20.922 1 95.62 88 VAL A C 1
ATOM 667 O O . VAL A 1 88 ? -2.316 18.547 21.047 1 95.62 88 VAL A O 1
ATOM 670 N N . GLY A 1 89 ? -4.129 19.672 21.312 1 90.44 89 GLY A N 1
ATOM 671 C CA . GLY A 1 89 ? -4.832 18.625 22.031 1 90.44 89 GLY A CA 1
ATOM 672 C C . GLY A 1 89 ? -6.137 19.109 22.656 1 90.44 89 GLY A C 1
ATOM 673 O O . GLY A 1 89 ? -6.613 20.203 22.344 1 90.44 89 GLY A O 1
ATOM 674 N N . PRO A 1 90 ? -6.703 18.219 23.516 1 87.75 90 PRO A N 1
ATOM 675 C CA . PRO A 1 90 ? -7.969 18.594 24.156 1 87.75 90 PRO A CA 1
ATOM 676 C C . PRO A 1 90 ? -7.879 19.922 24.906 1 87.75 90 PRO A C 1
ATOM 678 O O . PRO A 1 90 ? -6.883 20.188 25.578 1 87.75 90 PRO A O 1
ATOM 681 N N . GLY A 1 91 ? -8.914 20.734 24.766 1 88.19 91 GLY A N 1
ATOM 682 C CA . GLY A 1 91 ? -8.969 22.016 25.469 1 88.19 91 GLY A CA 1
ATOM 683 C C . GLY A 1 91 ? -8.555 23.188 24.594 1 88.19 91 GLY A C 1
ATOM 684 O O . GLY A 1 91 ? -8.93 24.328 24.875 1 88.19 91 GLY A O 1
ATOM 685 N N . LEU A 1 92 ? -7.711 23 23.625 1 92.25 92 LEU A N 1
ATOM 686 C CA . LEU A 1 92 ? -7.301 24.062 22.719 1 92.25 92 LEU A CA 1
ATOM 687 C C . LEU A 1 92 ? -8.391 24.359 21.688 1 92.25 92 LEU A C 1
ATOM 689 O O . LEU A 1 92 ? -9.023 23.422 21.172 1 92.25 92 LEU A O 1
ATOM 693 N N . LYS A 1 93 ? -8.602 25.578 21.406 1 94.19 93 LYS A N 1
ATOM 694 C CA . LYS A 1 93 ? -9.586 25.984 20.406 1 94.19 93 LYS A CA 1
ATOM 695 C C . LYS A 1 93 ? -9.047 25.797 18.984 1 94.19 93 LYS A C 1
ATOM 697 O O . LYS A 1 93 ? -8.109 26.5 18.578 1 94.19 93 LYS A O 1
ATOM 702 N N . SER A 1 94 ? -9.609 24.953 18.25 1 93.88 94 SER A N 1
ATOM 703 C CA . SER A 1 94 ? -9.156 24.703 16.891 1 93.88 94 SER A CA 1
ATOM 704 C C . SER A 1 94 ? -10.023 25.453 15.883 1 93.88 94 SER A C 1
ATOM 706 O O . SER A 1 94 ? -9.609 25.688 14.742 1 93.88 94 SER A O 1
ATOM 708 N N . GLY A 1 95 ? -11.297 25.797 16.25 1 93.38 95 GLY A N 1
ATOM 709 C CA . GLY A 1 95 ? -12.219 26.484 15.375 1 93.38 95 GLY A CA 1
ATOM 710 C C . GLY A 1 95 ? -13.039 25.547 14.5 1 93.38 95 GLY A C 1
ATOM 711 O O . GLY A 1 95 ? -13.773 25.984 13.617 1 93.38 95 GLY A O 1
ATOM 712 N N . ILE A 1 96 ? -12.867 24.25 14.727 1 95.44 96 ILE A N 1
ATOM 713 C CA . ILE A 1 96 ? -13.617 23.266 13.938 1 95.44 96 ILE A CA 1
ATOM 714 C C . ILE A 1 96 ? -14.258 22.234 14.867 1 95.44 96 ILE A C 1
ATOM 716 O O . ILE A 1 96 ? -13.648 21.828 15.859 1 95.44 96 ILE A O 1
ATOM 720 N N . LYS A 1 97 ? -15.539 21.938 14.617 1 95.62 97 LYS A N 1
ATOM 721 C CA . LYS A 1 97 ? -16.219 20.906 15.375 1 95.62 97 LYS A CA 1
ATOM 722 C C . LYS A 1 97 ? -15.828 19.516 14.891 1 95.62 97 LYS A C 1
ATOM 724 O O . LYS A 1 97 ? -15.828 19.25 13.688 1 95.62 97 LYS A O 1
ATOM 729 N N . LEU A 1 98 ? -15.469 18.625 15.82 1 96.81 98 LEU A N 1
ATOM 730 C CA . LEU A 1 98 ? -15.055 17.25 15.508 1 96.81 98 LEU A CA 1
ATOM 731 C C . LEU A 1 98 ? -16.219 16.281 15.688 1 96.81 98 LEU A C 1
ATOM 733 O O . LEU A 1 98 ? -16.734 16.125 16.797 1 96.81 98 LEU A O 1
ATOM 737 N N . ARG A 1 99 ? -16.672 15.695 14.609 1 97.25 99 ARG A N 1
ATOM 738 C CA . ARG A 1 99 ? -17.719 14.672 14.656 1 97.25 99 ARG A CA 1
ATOM 739 C C . ARG A 1 99 ? -17.109 13.281 14.531 1 97.25 99 ARG A C 1
ATOM 741 O O . ARG A 1 99 ? -17.406 12.562 13.57 1 97.25 99 ARG A O 1
ATOM 748 N N . LEU A 1 100 ? -16.281 12.875 15.477 1 97.06 100 LEU A N 1
ATOM 749 C CA . LEU A 1 100 ? -15.594 11.586 15.547 1 97.06 100 LEU A CA 1
ATOM 750 C C . LEU A 1 100 ? -15.992 10.828 16.812 1 97.06 100 LEU A C 1
ATOM 752 O O . LEU A 1 100 ? -16.516 11.422 17.75 1 97.06 100 LEU A O 1
ATOM 756 N N . ASP A 1 101 ? -15.734 9.555 16.812 1 96.19 101 ASP A N 1
ATOM 757 C CA . ASP A 1 101 ? -16.078 8.742 17.969 1 96.19 101 ASP A CA 1
ATOM 758 C C . ASP A 1 101 ? -15.25 9.133 19.188 1 96.19 101 ASP A C 1
ATOM 760 O O . ASP A 1 101 ? -15.766 9.203 20.312 1 96.19 101 ASP A O 1
ATOM 764 N N . ASN A 1 102 ? -13.945 9.352 18.938 1 93.94 102 ASN A N 1
ATOM 765 C CA . ASN A 1 102 ? -13 9.773 19.969 1 93.94 102 ASN A CA 1
ATOM 766 C C . ASN A 1 102 ? -12.109 10.914 19.469 1 93.94 102 ASN A C 1
ATOM 768 O O . ASN A 1 102 ? -10.945 10.695 19.141 1 93.94 102 ASN A O 1
ATOM 772 N N . PRO A 1 103 ? -12.609 12.102 19.594 1 94 103 PRO A N 1
ATOM 773 C CA . PRO A 1 103 ? -11.898 13.266 19.047 1 94 103 PRO A CA 1
ATOM 774 C C . PRO A 1 103 ? -10.492 13.422 19.625 1 94 103 PRO A C 1
ATOM 776 O O . PRO A 1 103 ? -9.594 13.93 18.953 1 94 103 PRO A O 1
ATOM 779 N N . ALA A 1 104 ? -10.305 12.969 20.828 1 89.25 104 ALA A N 1
ATOM 780 C CA . ALA A 1 104 ? -9.016 13.125 21.5 1 89.25 104 ALA A CA 1
ATOM 781 C C . ALA A 1 104 ? -7.934 12.289 20.812 1 89.25 104 ALA A C 1
ATOM 783 O O . ALA A 1 104 ? -6.742 12.531 21.016 1 89.25 104 ALA A O 1
ATOM 784 N N . GLN A 1 105 ? -8.328 11.352 19.969 1 88.56 105 GLN A N 1
ATOM 785 C CA . GLN A 1 105 ? -7.387 10.445 19.328 1 88.56 105 GLN A CA 1
ATOM 786 C C . GLN A 1 105 ? -6.977 10.961 17.953 1 88.56 105 GLN A C 1
ATOM 788 O O . GLN A 1 105 ? -6.078 10.414 17.312 1 88.56 105 GLN A O 1
ATOM 793 N N . LEU A 1 106 ? -7.609 12.023 17.547 1 92.44 106 LEU A N 1
ATOM 794 C CA . LEU A 1 106 ? -7.273 12.578 16.234 1 92.44 106 LEU A CA 1
ATOM 795 C C . LEU A 1 106 ? -5.844 13.109 16.234 1 92.44 106 LEU A C 1
ATOM 797 O O . LEU A 1 106 ? -5.449 13.859 17.125 1 92.44 106 LEU A O 1
ATOM 801 N N . GLY A 1 107 ? -5.078 12.68 15.281 1 92.25 107 GLY A N 1
ATOM 802 C CA . GLY A 1 107 ? -3.738 13.219 15.117 1 92.25 107 GLY A CA 1
ATOM 803 C C . GLY A 1 107 ? -3.719 14.727 14.945 1 92.25 107 GLY A C 1
ATOM 804 O O . GLY A 1 107 ? -4.5 15.273 14.172 1 92.25 107 GLY A O 1
ATOM 805 N N . ALA A 1 108 ? -2.854 15.328 15.656 1 93.19 108 ALA A N 1
ATOM 806 C CA . ALA A 1 108 ? -2.75 16.781 15.633 1 93.19 108 ALA A CA 1
ATOM 807 C C . ALA A 1 108 ? -2.562 17.297 14.211 1 93.19 108 ALA A C 1
ATOM 809 O O . ALA A 1 108 ? -3.133 18.328 13.828 1 93.19 108 ALA A O 1
ATOM 810 N N . GLU A 1 109 ? -1.766 16.625 13.453 1 93.94 109 GLU A N 1
ATOM 811 C CA . GLU A 1 109 ? -1.466 17.078 12.102 1 93.94 109 GLU A CA 1
ATOM 812 C C . GLU A 1 109 ? -2.715 17.078 11.227 1 93.94 109 GLU A C 1
ATOM 814 O O . GLU A 1 109 ? -2.881 17.938 10.359 1 93.94 109 GLU A O 1
ATOM 819 N N . LEU A 1 110 ? -3.576 16.094 11.422 1 95.69 110 LEU A N 1
ATOM 820 C CA . LEU A 1 110 ? -4.797 16 10.633 1 95.69 110 LEU A CA 1
ATOM 821 C C . LEU A 1 110 ? -5.734 17.156 10.938 1 95.69 110 LEU A C 1
ATOM 823 O O . LEU A 1 110 ? -6.328 17.75 10.023 1 95.69 110 LEU A O 1
ATOM 827 N N . LEU A 1 111 ? -5.836 17.453 12.25 1 96.56 111 LEU A N 1
ATOM 828 C CA . LEU A 1 111 ? -6.617 18.625 12.664 1 96.56 111 LEU A CA 1
ATOM 829 C C . LEU A 1 111 ? -6.059 19.906 12.055 1 96.56 111 LEU A C 1
ATOM 831 O O . LEU A 1 111 ? -6.812 20.703 11.508 1 96.56 111 LEU A O 1
ATOM 835 N N . CYS A 1 112 ? -4.777 20.078 12.117 1 97.56 112 CYS A N 1
ATOM 836 C CA . CYS A 1 112 ? -4.117 21.281 11.633 1 97.56 112 CYS A CA 1
ATOM 837 C C . CYS A 1 112 ? -4.309 21.438 10.125 1 97.56 112 CYS A C 1
ATOM 839 O O . CYS A 1 112 ? -4.535 22.547 9.641 1 97.56 112 CYS A O 1
ATOM 841 N N . GLY A 1 113 ? -4.18 20.328 9.398 1 97.81 113 GLY A N 1
ATOM 842 C CA . GLY A 1 113 ? -4.418 20.375 7.965 1 97.81 113 GLY A CA 1
ATOM 843 C C . GLY A 1 113 ? -5.82 20.844 7.609 1 97.81 113 GLY A C 1
ATOM 844 O O . GLY A 1 113 ? -5.992 21.672 6.707 1 97.81 113 GLY A O 1
ATOM 845 N N . ALA A 1 114 ? -6.789 20.328 8.32 1 98.06 114 ALA A N 1
ATOM 846 C CA . ALA A 1 114 ? -8.18 20.703 8.086 1 98.06 114 ALA A CA 1
ATOM 847 C C . ALA A 1 114 ? -8.406 22.188 8.375 1 98.06 114 ALA A C 1
ATOM 849 O O . ALA A 1 114 ? -9.062 22.891 7.598 1 98.06 114 ALA A O 1
ATOM 850 N N . VAL A 1 115 ? -7.867 22.656 9.492 1 97.81 115 VAL A N 1
ATOM 851 C CA . VAL A 1 115 ? -8.016 24.047 9.906 1 97.81 115 VAL A CA 1
ATOM 852 C C . VAL A 1 115 ? -7.422 24.969 8.836 1 97.81 115 VAL A C 1
ATOM 854 O O . VAL A 1 115 ? -8.047 25.953 8.445 1 97.81 115 VAL A O 1
ATOM 857 N N . ALA A 1 116 ? -6.254 24.609 8.359 1 98 116 ALA A N 1
ATOM 858 C CA . ALA A 1 116 ? -5.594 25.438 7.34 1 98 116 ALA A CA 1
ATOM 859 C C . ALA A 1 116 ? -6.383 25.422 6.035 1 98 116 ALA A C 1
ATOM 861 O O . ALA A 1 116 ? -6.52 26.453 5.379 1 98 116 ALA A O 1
ATOM 862 N N . ALA A 1 117 ? -6.859 24.281 5.617 1 98 117 ALA A N 1
ATOM 863 C CA . ALA A 1 117 ? -7.617 24.156 4.375 1 98 117 ALA A CA 1
ATOM 864 C C . ALA A 1 117 ? -8.891 25 4.434 1 98 117 ALA A C 1
ATOM 866 O O . ALA A 1 117 ? -9.289 25.609 3.438 1 98 117 ALA A O 1
ATOM 867 N N . LEU A 1 118 ? -9.523 25.078 5.59 1 97.31 118 LEU A N 1
ATOM 868 C CA . LEU A 1 118 ? -10.766 25.828 5.773 1 97.31 118 LEU A CA 1
ATOM 869 C C . LEU A 1 118 ? -10.523 27.328 5.602 1 97.31 118 LEU A C 1
ATOM 871 O O . LEU A 1 118 ? -11.438 28.062 5.246 1 97.31 118 LEU A O 1
ATOM 875 N N . GLU A 1 119 ? -9.32 27.734 5.871 1 95.19 119 GLU A N 1
ATOM 876 C CA . GLU A 1 119 ? -8.984 29.141 5.676 1 95.19 119 GLU A CA 1
ATOM 877 C C . GLU A 1 119 ? -9 29.516 4.195 1 95.19 119 GLU A C 1
ATOM 879 O O . GLU A 1 119 ? -9.188 30.688 3.848 1 95.19 119 GLU A O 1
ATOM 884 N N . GLU A 1 120 ? -8.805 28.562 3.332 1 95.31 120 GLU A N 1
ATOM 885 C CA . GLU A 1 120 ? -8.766 28.828 1.896 1 95.31 120 GLU A CA 1
ATOM 886 C C . GLU A 1 120 ? -10.172 28.844 1.305 1 95.31 120 GLU A C 1
ATOM 888 O O . GLU A 1 120 ? -10.391 29.391 0.22 1 95.31 120 GLU A O 1
ATOM 893 N N . GLY A 1 121 ? -11.117 28.172 1.997 1 93.88 121 GLY A N 1
ATOM 894 C CA . GLY A 1 121 ? -12.5 28.125 1.55 1 93.88 121 GLY A CA 1
ATOM 895 C C . GLY A 1 121 ? -13.367 27.203 2.387 1 93.88 121 GLY A C 1
ATOM 896 O O . GLY A 1 121 ? -12.852 26.375 3.143 1 93.88 121 GLY A O 1
ATOM 897 N N . PRO A 1 122 ? -14.672 27.438 2.289 1 95 122 PRO A N 1
ATOM 898 C CA . PRO A 1 122 ? -15.578 26.609 3.084 1 95 122 PRO A CA 1
ATOM 899 C C . PRO A 1 122 ? -15.641 25.172 2.598 1 95 122 PRO A C 1
ATOM 901 O O . PRO A 1 122 ? -15.211 24.875 1.479 1 95 122 PRO A O 1
ATOM 904 N N . GLY A 1 123 ? -16.156 24.266 3.42 1 95.44 123 GLY A N 1
ATOM 905 C CA . GLY A 1 123 ? -16.391 22.891 3.023 1 95.44 123 GLY A CA 1
ATOM 906 C C . GLY A 1 123 ? -17.516 22.75 2.004 1 95.44 123 GLY A C 1
ATOM 907 O O . GLY A 1 123 ? -18.203 23.719 1.691 1 95.44 123 GLY A O 1
ATOM 908 N N . PRO A 1 124 ? -17.656 21.609 1.438 1 98.44 124 PRO A N 1
ATOM 909 C CA . PRO A 1 124 ? -16.953 20.375 1.807 1 98.44 124 PRO A CA 1
ATOM 910 C C . PRO A 1 124 ? -15.539 20.312 1.238 1 98.44 124 PRO A C 1
ATOM 912 O O . PRO A 1 124 ? -15.289 20.797 0.128 1 98.44 124 PRO A O 1
ATOM 915 N N . LEU A 1 125 ? -14.602 19.812 1.945 1 98.69 125 LEU A N 1
ATOM 916 C CA . LEU A 1 125 ? -13.234 19.594 1.5 1 98.69 125 LEU A CA 1
ATOM 917 C C . LEU A 1 125 ? -12.625 18.375 2.191 1 98.69 125 LEU A C 1
ATOM 919 O O . LEU A 1 125 ? -13.18 17.875 3.18 1 98.69 125 LEU A O 1
ATOM 923 N N . ALA A 1 126 ? -11.625 17.812 1.632 1 98.75 126 ALA A N 1
ATOM 924 C CA . ALA A 1 126 ? -10.852 16.719 2.219 1 98.75 126 ALA A CA 1
ATOM 925 C C . ALA A 1 126 ? -9.352 17 2.123 1 98.75 126 ALA A C 1
ATOM 927 O O . ALA A 1 126 ? -8.883 17.531 1.122 1 98.75 126 ALA A O 1
ATOM 928 N N . VAL A 1 127 ? -8.641 16.641 3.17 1 98.69 127 VAL A N 1
ATOM 929 C CA . VAL A 1 127 ? -7.199 16.875 3.205 1 98.69 127 VAL A CA 1
ATOM 930 C C . VAL A 1 127 ? -6.465 15.531 3.18 1 98.69 127 VAL A C 1
ATOM 932 O O . VAL A 1 127 ? -6.699 14.672 4.035 1 98.69 127 VAL A O 1
ATOM 935 N N . ILE A 1 128 ? -5.633 15.391 2.201 1 98.56 128 ILE A N 1
ATOM 936 C CA . ILE A 1 128 ? -4.746 14.234 2.066 1 98.56 128 ILE A CA 1
ATOM 937 C C . ILE A 1 128 ? -3.391 14.555 2.697 1 98.56 128 ILE A C 1
ATOM 939 O O . ILE A 1 128 ? -2.621 15.359 2.16 1 98.56 128 ILE A O 1
ATOM 943 N N . SER A 1 129 ? -3.121 13.977 3.803 1 97.12 129 SER A N 1
ATOM 944 C CA . SER A 1 129 ? -1.811 14.086 4.438 1 97.12 129 SER A CA 1
ATOM 945 C C . SER A 1 129 ? -0.965 12.844 4.164 1 97.12 129 SER A C 1
ATOM 947 O O . SER A 1 129 ? -1.292 11.75 4.629 1 97.12 129 SER A O 1
ATOM 949 N N . ALA A 1 130 ? 0.096 13.078 3.393 1 94.88 130 ALA A N 1
ATOM 950 C CA . ALA A 1 130 ? 0.881 11.922 2.959 1 94.88 130 ALA A CA 1
ATOM 951 C C . ALA A 1 130 ? 2.301 11.984 3.514 1 94.88 130 ALA A C 1
ATOM 953 O O . ALA A 1 130 ? 3.068 12.891 3.172 1 94.88 130 ALA A O 1
ATOM 954 N N . ASP A 1 131 ? 2.746 11.117 4.352 1 90.12 131 ASP A N 1
ATOM 955 C CA . ASP A 1 131 ? 4.098 10.867 4.848 1 90.12 131 ASP A CA 1
ATOM 956 C C . ASP A 1 131 ? 4.352 9.375 5.02 1 90.12 131 ASP A C 1
ATOM 958 O O . ASP A 1 131 ? 4.34 8.617 4.043 1 90.12 131 ASP A O 1
ATOM 962 N N . THR A 1 132 ? 4.301 8.945 6.371 1 90.69 132 THR A N 1
ATOM 963 C CA . THR A 1 132 ? 4.375 7.512 6.652 1 90.69 132 THR A CA 1
ATOM 964 C C . THR A 1 132 ? 3.088 6.809 6.23 1 90.69 132 THR A C 1
ATOM 966 O O . THR A 1 132 ? 3.133 5.734 5.629 1 90.69 132 THR A O 1
ATOM 969 N N . ALA A 1 133 ? 2.041 7.473 6.465 1 94.62 133 ALA A N 1
ATOM 970 C CA . ALA A 1 133 ? 0.713 7.039 6.035 1 94.62 133 ALA A CA 1
ATOM 971 C C . ALA A 1 133 ? 0.062 8.078 5.129 1 94.62 133 ALA A C 1
ATOM 973 O O . ALA A 1 133 ? 0.513 9.227 5.066 1 94.62 133 ALA A O 1
ATOM 974 N N . ILE A 1 134 ? -0.889 7.664 4.363 1 96.69 134 ILE A N 1
ATOM 975 C CA . ILE A 1 134 ? -1.843 8.562 3.721 1 96.69 134 ILE A CA 1
ATOM 976 C C . ILE A 1 134 ? -3.123 8.633 4.551 1 96.69 134 ILE A C 1
ATOM 978 O O . ILE A 1 134 ? -3.77 7.613 4.793 1 96.69 134 ILE A O 1
ATOM 982 N N . SER A 1 135 ? -3.396 9.781 5.027 1 97.44 135 SER A N 1
ATOM 983 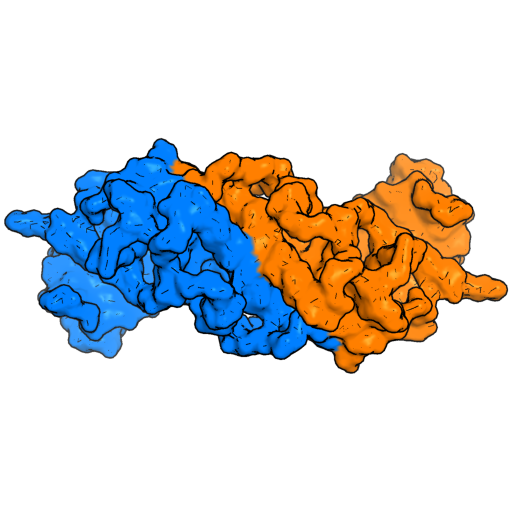C CA . SER A 1 135 ? -4.668 10.039 5.703 1 97.44 135 SER A CA 1
ATOM 984 C C . SER A 1 135 ? -5.512 11.039 4.93 1 97.44 135 SER A C 1
ATOM 986 O O . SER A 1 135 ? -5.012 12.094 4.516 1 97.44 135 SER A O 1
ATOM 988 N N . ILE A 1 136 ? -6.715 10.656 4.695 1 98.62 136 ILE A N 1
ATOM 989 C CA . ILE A 1 136 ? -7.664 11.586 4.086 1 98.62 136 ILE A CA 1
ATOM 990 C C . ILE A 1 136 ? -8.781 11.898 5.074 1 98.62 136 ILE A C 1
ATOM 992 O O . ILE A 1 136 ? -9.539 11.008 5.473 1 98.62 136 ILE A O 1
ATOM 996 N N . MET A 1 137 ? -8.875 13.117 5.488 1 98.5 137 MET A N 1
ATOM 997 C CA . MET A 1 137 ? -9.906 13.562 6.418 1 98.5 137 MET A CA 1
ATOM 998 C C . MET A 1 137 ? -10.812 14.602 5.773 1 98.5 137 MET A C 1
ATOM 1000 O O . MET A 1 137 ? -10.336 15.516 5.094 1 98.5 137 MET A O 1
ATOM 1004 N N . ALA A 1 138 ? -12.094 14.477 6.039 1 98.69 138 ALA A N 1
ATOM 1005 C CA . ALA A 1 138 ? -13.047 15.336 5.344 1 98.69 138 ALA A CA 1
ATOM 1006 C C . ALA A 1 138 ? -13.727 16.297 6.312 1 98.69 138 ALA A C 1
ATOM 1008 O O . ALA A 1 138 ? -13.961 15.969 7.477 1 98.69 138 ALA A O 1
ATOM 1009 N N . VAL A 1 139 ? -13.961 17.453 5.824 1 98.62 139 VAL A N 1
ATOM 1010 C CA . VAL A 1 139 ? -14.812 18.469 6.445 1 98.62 139 VAL A CA 1
ATOM 1011 C C . VAL A 1 139 ? -16.078 18.656 5.617 1 98.62 139 VAL A C 1
ATOM 1013 O O . VAL A 1 139 ? -16.016 18.828 4.398 1 98.62 139 VAL A O 1
ATOM 1016 N N . ASN A 1 140 ? -17.234 18.594 6.262 1 98.44 140 ASN A N 1
ATOM 1017 C CA . ASN A 1 140 ? -18.484 18.688 5.52 1 98.44 140 ASN A CA 1
ATOM 1018 C C . ASN A 1 140 ? -18.875 20.156 5.305 1 98.44 140 ASN A C 1
ATOM 1020 O O . ASN A 1 140 ? -18.141 21.062 5.668 1 98.44 140 ASN A O 1
ATOM 1024 N N . GLY A 1 141 ? -20.016 20.344 4.645 1 97.25 141 GLY A N 1
ATOM 1025 C CA . GLY A 1 141 ? -20.5 21.672 4.332 1 97.25 141 GLY A CA 1
ATOM 1026 C C . GLY A 1 141 ? -20.812 22.5 5.566 1 97.25 141 GLY A C 1
ATOM 1027 O O . GLY A 1 141 ? -20.875 23.734 5.496 1 97.25 141 GLY A O 1
ATOM 1028 N N . LYS A 1 142 ? -21.031 21.875 6.695 1 97.38 142 LYS A N 1
ATOM 1029 C CA . LYS A 1 142 ? -21.297 22.562 7.957 1 97.38 142 LYS A CA 1
ATOM 1030 C C . LYS A 1 142 ? -20 22.891 8.688 1 97.38 142 LYS A C 1
ATOM 1032 O O . LYS A 1 142 ? -20.016 23.25 9.867 1 97.38 142 LYS A O 1
ATOM 1037 N N . GLN A 1 143 ? -18.844 22.625 7.996 1 96.88 143 GLN A N 1
ATOM 1038 C CA . GLN A 1 143 ? -17.516 22.906 8.516 1 96.88 143 GLN A CA 1
ATOM 1039 C C . GLN A 1 143 ? -17.203 22.031 9.734 1 96.88 143 GLN A C 1
ATOM 1041 O O . GLN A 1 143 ? -16.672 22.516 10.734 1 96.88 143 GLN A O 1
ATOM 1046 N N . GLU A 1 144 ? -17.625 20.844 9.695 1 98.06 144 GLU A N 1
ATOM 1047 C CA . GLU A 1 144 ? -17.328 19.828 10.703 1 98.06 144 GLU A CA 1
ATOM 1048 C C . GLU A 1 144 ? -16.375 18.766 10.156 1 98.06 144 GLU A C 1
ATOM 1050 O O . GLU A 1 144 ? -16.5 18.344 9.008 1 98.06 144 GLU A O 1
ATOM 1055 N N . LEU A 1 145 ? -15.398 18.406 10.977 1 98.31 145 LEU A N 1
ATOM 1056 C CA . LEU A 1 145 ? -14.555 17.281 10.609 1 98.31 145 LEU A CA 1
ATOM 1057 C C . LEU A 1 145 ? -15.281 15.961 10.836 1 98.31 145 LEU A C 1
ATOM 1059 O O . LEU A 1 145 ? -15.578 15.594 11.977 1 98.31 145 LEU A O 1
ATOM 1063 N N . VAL A 1 146 ? -15.508 15.211 9.773 1 98.44 146 VAL A N 1
ATOM 1064 C CA . VAL A 1 146 ? -16.531 14.172 9.867 1 98.44 146 VAL A CA 1
ATOM 1065 C C . VAL A 1 146 ? -15.891 12.805 9.633 1 98.44 146 VAL A C 1
ATOM 1067 O O . VAL A 1 146 ? -16.594 11.789 9.531 1 98.44 146 VAL A O 1
ATOM 1070 N N . GLY A 1 147 ? -14.539 12.719 9.469 1 97.94 147 GLY A N 1
ATOM 1071 C CA . GLY A 1 147 ? -13.883 11.43 9.352 1 97.94 147 GLY A CA 1
ATOM 1072 C C . GLY A 1 147 ? -13.203 11.227 8.008 1 97.94 147 GLY A C 1
ATOM 1073 O O . GLY A 1 147 ? -13.023 12.18 7.246 1 97.94 147 GLY A O 1
ATOM 1074 N N . GLY A 1 148 ? -12.734 9.953 7.816 1 98.25 148 GLY A N 1
ATOM 1075 C CA . GLY A 1 148 ? -12.008 9.695 6.582 1 98.25 148 GLY A CA 1
ATOM 1076 C C . GLY A 1 148 ? -11.383 8.312 6.535 1 98.25 148 GLY A C 1
ATOM 1077 O O . GLY A 1 148 ? -12.008 7.328 6.941 1 98.25 148 GLY A O 1
ATOM 1078 N N . VAL A 1 149 ? -10.211 8.227 5.949 1 98.44 149 VAL A N 1
ATOM 1079 C CA . VAL A 1 149 ? -9.547 6.945 5.734 1 98.44 149 VAL A CA 1
ATOM 1080 C C . VAL A 1 149 ? -8.055 7.074 6.031 1 98.44 149 VAL A C 1
ATOM 1082 O O . VAL A 1 149 ? -7.512 8.18 6.031 1 98.44 149 VAL A O 1
ATOM 1085 N N . ILE A 1 150 ? -7.387 5.945 6.312 1 97.25 150 ILE A N 1
ATOM 1086 C CA . ILE A 1 150 ? -5.949 5.867 6.555 1 97.25 150 ILE A CA 1
ATOM 1087 C C . ILE A 1 150 ? -5.363 4.672 5.809 1 97.25 150 ILE A C 1
ATOM 1089 O O . ILE A 1 150 ? -5.957 3.59 5.797 1 97.25 150 ILE A O 1
ATOM 1093 N N . LEU A 1 151 ? -4.32 4.785 5.184 1 96.62 151 LEU A N 1
ATOM 1094 C CA . LEU A 1 151 ? -3.602 3.723 4.484 1 96.62 151 LEU A CA 1
ATOM 1095 C C . LEU A 1 151 ? -2.105 4.016 4.449 1 96.62 151 LEU A C 1
ATOM 1097 O O . LEU A 1 151 ? -1.676 5.117 4.789 1 96.62 151 LEU A O 1
ATOM 1101 N N . PRO A 1 152 ? -1.287 3.055 4.105 1 95.44 152 PRO A N 1
ATOM 1102 C CA . PRO A 1 152 ? 0.157 3.301 4.105 1 95.44 152 PRO A CA 1
ATOM 1103 C C . PRO A 1 152 ? 0.593 4.254 2.998 1 95.44 152 PRO A C 1
ATOM 1105 O O . PRO A 1 152 ? 0.008 4.254 1.912 1 95.44 152 PRO A O 1
ATOM 1108 N N . GLY A 1 153 ? 1.587 4.984 3.238 1 94.06 153 GLY A N 1
ATOM 1109 C CA . GLY A 1 153 ? 2.213 5.777 2.193 1 94.06 153 GLY A CA 1
ATOM 1110 C C . GLY A 1 153 ? 2.932 4.938 1.155 1 94.06 153 GLY A C 1
ATOM 1111 O O . GLY A 1 153 ? 3.418 3.844 1.461 1 94.06 153 GLY A O 1
ATOM 1112 N N . PRO A 1 154 ? 3.033 5.445 -0.041 1 93.38 154 PRO A N 1
ATOM 1113 C CA . PRO A 1 154 ? 3.641 4.656 -1.115 1 93.38 154 PRO A CA 1
ATOM 1114 C C . PRO A 1 154 ? 5.098 4.297 -0.833 1 93.38 154 PRO A C 1
ATOM 1116 O O . PRO A 1 154 ? 5.539 3.193 -1.158 1 93.38 154 PRO A O 1
ATOM 1119 N N . GLN A 1 155 ? 5.879 5.207 -0.229 1 92.31 155 GLN A N 1
ATOM 1120 C CA . GLN A 1 155 ? 7.289 4.941 0.039 1 92.31 155 GLN A CA 1
ATOM 1121 C C . GLN A 1 155 ? 7.449 3.848 1.091 1 92.31 155 GLN A C 1
ATOM 1123 O O . GLN A 1 155 ? 8.32 2.984 0.967 1 92.31 155 GLN A O 1
ATOM 1128 N N . LEU A 1 156 ? 6.656 3.971 2.135 1 94.12 156 LEU A N 1
ATOM 1129 C CA . LEU A 1 156 ? 6.684 2.941 3.166 1 94.12 156 LEU A CA 1
ATOM 1130 C C . LEU A 1 156 ? 6.324 1.578 2.582 1 94.12 156 LEU A C 1
ATOM 1132 O O . LEU A 1 156 ? 6.984 0.579 2.877 1 94.12 156 LEU A O 1
ATOM 1136 N N . SER A 1 157 ? 5.301 1.539 1.777 1 94.88 157 SER A N 1
ATOM 1137 C CA . SER A 1 157 ? 4.844 0.298 1.163 1 94.88 157 SER A CA 1
ATOM 1138 C C . SER A 1 157 ? 5.906 -0.292 0.244 1 94.88 157 SER A C 1
ATOM 1140 O O . SER A 1 157 ? 6.121 -1.506 0.231 1 94.88 157 SER A O 1
ATOM 1142 N N . LEU A 1 158 ? 6.527 0.537 -0.532 1 94.81 158 LEU A N 1
ATOM 1143 C CA . LEU A 1 158 ? 7.582 0.092 -1.434 1 94.81 158 LEU A CA 1
ATOM 1144 C C . LEU A 1 158 ? 8.75 -0.494 -0.651 1 94.81 158 LEU A C 1
ATOM 1146 O O . LEU A 1 158 ? 9.258 -1.567 -0.989 1 94.81 158 LEU A O 1
ATOM 1150 N N . SER A 1 159 ? 9.164 0.226 0.379 1 94.5 159 SER A N 1
ATOM 1151 C CA . SER A 1 159 ? 10.281 -0.247 1.199 1 94.5 159 SER A CA 1
ATOM 1152 C C . SER A 1 159 ? 9.969 -1.604 1.822 1 94.5 159 SER A C 1
ATOM 1154 O O . SER A 1 159 ? 10.828 -2.484 1.866 1 94.5 159 SER A O 1
ATOM 1156 N N . ALA A 1 160 ? 8.773 -1.74 2.316 1 95.06 160 ALA A N 1
ATOM 1157 C CA . ALA A 1 160 ? 8.344 -3.004 2.912 1 95.06 160 ALA A CA 1
ATOM 1158 C C . ALA A 1 160 ? 8.391 -4.133 1.889 1 95.06 160 ALA A C 1
ATOM 1160 O O . ALA A 1 160 ? 8.844 -5.238 2.193 1 95.06 160 ALA A O 1
ATOM 1161 N N . LEU A 1 161 ? 7.902 -3.838 0.699 1 95.25 161 LEU A N 1
ATOM 1162 C CA . LEU A 1 161 ? 7.875 -4.828 -0.373 1 95.25 161 LEU A CA 1
ATOM 1163 C C . LEU A 1 161 ? 9.289 -5.281 -0.73 1 95.25 161 LEU A C 1
ATOM 1165 O O . LEU A 1 161 ? 9.562 -6.48 -0.795 1 95.25 161 LEU A O 1
ATOM 1169 N N . VAL A 1 162 ? 10.18 -4.367 -0.929 1 93.81 162 VAL A N 1
ATOM 1170 C CA . VAL A 1 162 ? 11.555 -4.648 -1.326 1 93.81 162 VAL A CA 1
ATOM 1171 C C . VAL A 1 162 ? 12.258 -5.441 -0.227 1 93.81 162 VAL A C 1
ATOM 1173 O O . VAL A 1 162 ? 13.016 -6.367 -0.514 1 93.81 162 VAL A O 1
ATOM 1176 N N . GLN A 1 163 ? 11.969 -5.113 0.994 1 92.69 163 GLN A N 1
ATOM 1177 C CA . GLN A 1 163 ? 12.602 -5.781 2.125 1 92.69 163 GLN A CA 1
ATOM 1178 C C . GLN A 1 163 ? 12.109 -7.219 2.262 1 92.69 163 GLN A C 1
ATOM 1180 O O . GLN A 1 163 ? 12.852 -8.094 2.719 1 92.69 163 GLN A O 1
ATOM 1185 N N . LYS A 1 164 ? 10.891 -7.457 1.877 1 91.06 164 LYS A N 1
ATOM 1186 C CA . LYS A 1 164 ? 10.273 -8.758 2.133 1 91.06 164 LYS A CA 1
ATOM 1187 C C . LYS A 1 164 ? 10.43 -9.688 0.936 1 91.06 164 LYS A C 1
ATOM 1189 O O . LYS A 1 164 ? 10.086 -10.867 1.011 1 91.06 164 LYS A O 1
ATOM 1194 N N . THR A 1 165 ? 10.883 -9.172 -0.176 1 87.94 165 THR A N 1
ATOM 1195 C CA . THR A 1 165 ? 11.016 -9.992 -1.373 1 87.94 165 THR A CA 1
ATOM 1196 C C . THR A 1 165 ? 12.477 -10.117 -1.786 1 87.94 165 THR A C 1
ATOM 1198 O O . THR A 1 165 ? 13.25 -9.172 -1.645 1 87.94 165 THR A O 1
ATOM 1201 N N . ALA A 1 166 ? 12.867 -11.227 -2.318 1 80 166 ALA A N 1
ATOM 1202 C CA . ALA A 1 166 ? 14.25 -11.523 -2.691 1 80 166 ALA A CA 1
ATOM 1203 C C . ALA A 1 166 ? 14.609 -10.875 -4.023 1 80 166 ALA A C 1
ATOM 1205 O O . ALA A 1 166 ? 15.781 -10.617 -4.301 1 80 166 ALA A O 1
ATOM 1206 N N . GLN A 1 167 ? 13.688 -10.531 -4.844 1 78.94 167 GLN A N 1
ATOM 1207 C CA . GLN A 1 167 ? 14.039 -10.266 -6.234 1 78.94 167 GLN A CA 1
ATOM 1208 C C . GLN A 1 167 ? 13.57 -8.875 -6.664 1 78.94 167 GLN A C 1
ATOM 1210 O O . GLN A 1 167 ? 13.797 -8.469 -7.805 1 78.94 167 GLN A O 1
ATOM 1215 N N . LEU A 1 168 ? 12.938 -8.141 -5.812 1 89.94 168 LEU A N 1
ATOM 1216 C CA . LEU A 1 168 ? 12.375 -6.875 -6.281 1 89.94 168 LEU A CA 1
ATOM 1217 C C . LEU A 1 168 ? 13.305 -5.711 -5.934 1 89.94 168 LEU A C 1
ATOM 1219 O O . LEU A 1 168 ? 13.812 -5.629 -4.816 1 89.94 168 LEU A O 1
ATOM 1223 N N . PRO A 1 169 ? 13.555 -4.832 -6.891 1 91.44 169 PRO A N 1
ATOM 1224 C CA . PRO A 1 169 ? 14.438 -3.686 -6.684 1 91.44 169 PRO A CA 1
ATOM 1225 C C . PRO A 1 169 ? 13.719 -2.477 -6.098 1 91.44 169 PRO A C 1
ATOM 1227 O O . PRO A 1 169 ? 12.484 -2.402 -6.148 1 91.44 169 PRO A O 1
ATOM 1230 N N . GLN A 1 170 ? 14.547 -1.568 -5.551 1 92.19 170 GLN A N 1
ATOM 1231 C CA . GLN A 1 170 ? 14.023 -0.244 -5.234 1 92.19 170 GLN A CA 1
ATOM 1232 C C . GLN A 1 170 ? 13.781 0.565 -6.508 1 92.19 170 GLN A C 1
ATOM 1234 O O . GLN A 1 170 ? 14.445 0.35 -7.523 1 92.19 170 GLN A O 1
ATOM 1239 N N . ILE A 1 171 ? 12.758 1.356 -6.441 1 92.56 171 ILE A N 1
ATOM 1240 C CA . ILE A 1 171 ? 12.484 2.26 -7.555 1 92.56 171 ILE A CA 1
ATOM 1241 C C . ILE A 1 171 ? 12.312 3.686 -7.035 1 92.56 171 ILE A C 1
ATOM 1243 O O . ILE A 1 171 ? 12.164 3.898 -5.828 1 92.56 171 ILE A O 1
ATOM 1247 N N . ASP A 1 172 ? 12.422 4.664 -7.98 1 92.81 172 ASP A N 1
ATOM 1248 C CA . ASP A 1 172 ? 12.195 6.07 -7.672 1 92.81 172 ASP A CA 1
ATOM 1249 C C . ASP A 1 172 ? 10.758 6.48 -8 1 92.81 172 ASP A C 1
ATOM 1251 O O . ASP A 1 172 ? 10.398 6.609 -9.172 1 92.81 172 ASP A O 1
ATOM 1255 N N . LEU A 1 173 ? 9.961 6.785 -7.039 1 90.62 173 LEU A N 1
ATOM 1256 C CA . LEU A 1 173 ? 8.547 7.086 -7.223 1 90.62 173 LEU A CA 1
ATOM 1257 C C . LEU A 1 173 ? 8.359 8.469 -7.848 1 90.62 173 LEU A C 1
ATOM 1259 O O . LEU A 1 173 ? 7.262 8.812 -8.281 1 90.62 173 LEU A O 1
ATOM 1263 N N . SER A 1 174 ? 9.43 9.219 -7.879 1 90.5 174 SER A N 1
ATOM 1264 C CA . SER A 1 174 ? 9.352 10.531 -8.508 1 90.5 174 SER A CA 1
ATOM 1265 C C . SER A 1 174 ? 9.469 10.422 -10.023 1 90.5 174 SER A C 1
ATOM 1267 O O . SER A 1 174 ? 9.18 11.383 -10.742 1 90.5 174 SER A O 1
ATOM 1269 N N . ALA A 1 175 ? 9.891 9.266 -10.484 1 90.5 175 ALA A N 1
ATOM 1270 C CA . ALA A 1 175 ? 9.914 9.023 -11.922 1 90.5 175 ALA A CA 1
ATOM 1271 C C . ALA A 1 175 ? 8.516 8.719 -12.453 1 90.5 175 ALA A C 1
ATOM 1273 O O . ALA A 1 175 ? 7.73 8.031 -11.789 1 90.5 175 ALA A O 1
ATOM 1274 N N . PRO A 1 176 ? 8.227 9.328 -13.57 1 88.19 176 PRO A N 1
ATOM 1275 C CA . PRO A 1 176 ? 6.891 9.07 -14.125 1 88.19 176 PRO A CA 1
ATOM 1276 C C . PRO A 1 176 ? 6.676 7.598 -14.484 1 88.19 176 PRO A C 1
ATOM 1278 O O . PRO A 1 176 ? 7.645 6.867 -14.719 1 88.19 176 PRO A O 1
ATOM 1281 N N . ALA A 1 177 ? 5.391 7.207 -14.406 1 87.56 177 ALA A N 1
ATOM 1282 C CA . ALA A 1 177 ? 5.043 5.891 -14.93 1 87.56 177 ALA A CA 1
ATOM 1283 C C . ALA A 1 177 ? 5.262 5.82 -16.438 1 87.56 177 ALA A C 1
ATOM 1285 O O . ALA A 1 177 ? 5.438 6.852 -17.094 1 87.56 177 ALA A O 1
ATOM 1286 N N . SER A 1 178 ? 5.254 4.594 -16.875 1 87 178 SER A N 1
ATOM 1287 C CA . SER A 1 178 ? 5.367 4.398 -18.312 1 87 178 SER A CA 1
ATOM 1288 C C . SER A 1 178 ? 4.086 4.805 -19.031 1 87 178 SER A C 1
ATOM 1290 O O . SER A 1 178 ? 3.027 4.918 -18.406 1 87 178 SER A O 1
ATOM 1292 N N . SER A 1 179 ? 4.234 5.109 -20.281 1 89.5 179 SER A N 1
ATOM 1293 C CA . SER A 1 179 ? 3.066 5.43 -21.094 1 89.5 179 SER A CA 1
ATOM 1294 C C . SER A 1 179 ? 2.115 4.242 -21.188 1 89.5 179 SER A C 1
ATOM 1296 O O . SER A 1 179 ? 0.905 4.422 -21.344 1 89.5 179 SER A O 1
ATOM 1298 N N . SER A 1 180 ? 2.688 3.092 -21.016 1 96.44 180 SER A N 1
ATOM 1299 C CA . SER A 1 180 ? 1.894 1.867 -21.062 1 96.44 180 SER A CA 1
ATOM 1300 C C . SER A 1 180 ? 1.731 1.265 -19.672 1 96.44 180 SER A C 1
ATOM 1302 O O . SER A 1 180 ? 2.686 1.225 -18.891 1 96.44 180 SER A O 1
ATOM 1304 N N . ILE A 1 181 ? 0.527 0.806 -19.328 1 97.75 181 ILE A N 1
ATOM 1305 C CA . ILE A 1 181 ? 0.251 0.124 -18.078 1 97.75 181 ILE A CA 1
ATOM 1306 C C . ILE A 1 181 ? 0.948 -1.234 -18.062 1 97.75 181 ILE A C 1
ATOM 1308 O O . ILE A 1 181 ? 1.136 -1.831 -17 1 97.75 181 ILE A O 1
ATOM 1312 N N . LEU A 1 182 ? 1.361 -1.681 -19.25 1 98.31 182 LEU A N 1
ATOM 1313 C CA . LEU A 1 182 ? 1.973 -2.996 -19.406 1 98.31 182 LEU A CA 1
ATOM 1314 C C . LEU A 1 182 ? 3.488 -2.91 -19.266 1 98.31 182 LEU A C 1
ATOM 1316 O O . LEU A 1 182 ? 4.207 -2.936 -20.281 1 98.31 182 LEU A O 1
ATOM 1320 N N . GLY A 1 183 ? 3.936 -2.889 -18.047 1 97.62 183 GLY A N 1
ATOM 1321 C CA . GLY A 1 183 ? 5.371 -2.941 -17.812 1 97.62 183 GLY A CA 1
ATOM 1322 C C . GLY A 1 183 ? 6.012 -4.211 -18.344 1 97.62 183 GLY A C 1
ATOM 1323 O O . GLY A 1 183 ? 5.453 -5.301 -18.203 1 97.62 183 GLY A O 1
ATOM 1324 N N . LYS A 1 184 ? 7.184 -4.086 -18.906 1 97 184 LYS A N 1
ATOM 1325 C CA . LYS A 1 184 ? 7.812 -5.23 -19.547 1 97 184 LYS A CA 1
ATOM 1326 C C . LYS A 1 184 ? 9.039 -5.699 -18.766 1 97 184 LYS A C 1
ATOM 1328 O O . LYS A 1 184 ? 9.727 -6.633 -19.188 1 97 184 LYS A O 1
ATOM 1333 N N . ASN A 1 185 ? 9.367 -5.105 -17.703 1 95.12 185 ASN A N 1
ATOM 1334 C CA . ASN A 1 185 ? 10.391 -5.496 -16.75 1 95.12 185 ASN A CA 1
ATOM 1335 C C . ASN A 1 185 ? 9.984 -5.145 -15.32 1 95.12 185 ASN A C 1
ATOM 1337 O O . ASN A 1 185 ? 9.023 -4.402 -15.109 1 95.12 185 ASN A O 1
ATOM 1341 N N . THR A 1 186 ? 10.758 -5.637 -14.383 1 93.94 186 THR A N 1
ATOM 1342 C CA . THR A 1 186 ? 10.359 -5.551 -12.984 1 93.94 186 THR A CA 1
ATOM 1343 C C . THR A 1 186 ? 10.234 -4.094 -12.547 1 93.94 186 THR A C 1
ATOM 1345 O O . THR A 1 186 ? 9.234 -3.713 -11.922 1 93.94 186 THR A O 1
ATOM 1348 N N . SER A 1 187 ? 11.227 -3.252 -12.891 1 94.75 187 SER A N 1
ATOM 1349 C CA . SER A 1 187 ? 11.227 -1.852 -12.484 1 94.75 187 SER A CA 1
ATOM 1350 C C . SER A 1 187 ? 10.008 -1.116 -13.047 1 94.75 187 SER A C 1
ATOM 1352 O O . SER A 1 187 ? 9.359 -0.354 -12.328 1 94.75 187 SER A O 1
ATOM 1354 N N . ALA A 1 188 ? 9.734 -1.383 -14.305 1 96.25 188 ALA A N 1
ATOM 1355 C CA . ALA A 1 188 ? 8.578 -0.743 -14.938 1 96.25 188 ALA A CA 1
ATOM 1356 C C . ALA A 1 188 ? 7.273 -1.211 -14.305 1 96.25 188 ALA A C 1
ATOM 1358 O O . ALA A 1 188 ? 6.352 -0.417 -14.109 1 96.25 188 ALA A O 1
ATOM 1359 N N . CYS A 1 189 ? 7.184 -2.48 -14.023 1 97.25 189 CYS A N 1
ATOM 1360 C CA . CYS A 1 189 ? 6 -3.029 -13.367 1 97.25 189 CYS A CA 1
ATOM 1361 C C . CYS A 1 189 ? 5.762 -2.354 -12.023 1 97.25 189 CYS A C 1
ATOM 1363 O O . CYS A 1 189 ? 4.621 -2.018 -11.688 1 97.25 189 CYS A O 1
ATOM 1365 N N . LEU A 1 190 ? 6.844 -2.186 -11.305 1 96.69 190 LEU A N 1
ATOM 1366 C CA . LEU A 1 190 ? 6.762 -1.551 -10 1 96.69 190 LEU A CA 1
ATOM 1367 C C . LEU A 1 190 ? 6.359 -0.085 -10.125 1 96.69 190 LEU A C 1
ATOM 1369 O O . LEU A 1 190 ? 5.473 0.386 -9.406 1 96.69 190 LEU A O 1
ATOM 1373 N N . GLN A 1 191 ? 6.984 0.605 -11.039 1 96.69 191 GLN A N 1
ATOM 1374 C CA . GLN A 1 191 ? 6.684 2.016 -11.258 1 96.69 191 GLN A CA 1
ATOM 1375 C C . GLN A 1 191 ? 5.215 2.213 -11.633 1 96.69 191 GLN A C 1
ATOM 1377 O O . GLN A 1 191 ? 4.539 3.084 -11.078 1 96.69 191 GLN A O 1
ATOM 1382 N N . ASN A 1 192 ? 4.738 1.404 -12.578 1 97.5 192 ASN A N 1
ATOM 1383 C CA . ASN A 1 192 ? 3.342 1.463 -12.992 1 97.5 192 ASN A CA 1
ATOM 1384 C C . ASN A 1 192 ? 2.4 1.145 -11.836 1 97.5 192 ASN A C 1
ATOM 1386 O O . ASN A 1 192 ? 1.409 1.846 -11.625 1 97.5 192 ASN A O 1
ATOM 1390 N N . GLY A 1 193 ? 2.758 0.128 -11.094 1 97.44 193 GLY A N 1
ATOM 1391 C CA . GLY A 1 193 ? 1.934 -0.266 -9.969 1 97.44 193 GLY A CA 1
ATOM 1392 C C . GLY A 1 193 ? 1.809 0.819 -8.914 1 97.44 193 GLY A C 1
ATOM 1393 O O . GLY A 1 193 ? 0.703 1.134 -8.469 1 97.44 193 GLY A O 1
ATOM 1394 N N . PHE A 1 194 ? 2.912 1.409 -8.586 1 96.38 194 PHE A N 1
ATOM 1395 C CA . PHE A 1 194 ? 2.912 2.373 -7.488 1 96.38 194 PHE A CA 1
ATOM 1396 C C . PHE A 1 194 ? 2.305 3.697 -7.938 1 96.38 194 PHE A C 1
ATOM 1398 O O . PHE A 1 194 ? 1.452 4.262 -7.246 1 96.38 194 PHE A O 1
ATOM 1405 N N . VAL A 1 195 ? 2.73 4.168 -9.086 1 97.12 195 VAL A N 1
ATOM 1406 C CA . VAL A 1 195 ? 2.291 5.496 -9.508 1 97.12 195 VAL A CA 1
ATOM 1407 C C . VAL A 1 195 ? 0.832 5.438 -9.953 1 97.12 195 VAL A C 1
ATOM 1409 O O . VAL A 1 195 ? -0.023 6.133 -9.398 1 97.12 195 VAL A O 1
ATOM 1412 N N . LEU A 1 196 ? 0.508 4.531 -10.891 1 97.62 196 LEU A N 1
ATOM 1413 C CA . LEU A 1 196 ? -0.834 4.473 -11.461 1 97.62 196 LEU A CA 1
ATOM 1414 C C . LEU A 1 196 ? -1.802 3.789 -10.5 1 97.62 196 LEU A C 1
ATOM 1416 O O . LEU A 1 196 ? -2.984 4.141 -10.453 1 97.62 196 LEU A O 1
ATOM 1420 N N . GLY A 1 197 ? -1.306 2.811 -9.789 1 97.31 197 GLY A N 1
ATOM 1421 C CA . GLY A 1 197 ? -2.141 2.16 -8.789 1 97.31 197 GLY A CA 1
ATOM 1422 C C . GLY A 1 197 ? -2.555 3.088 -7.66 1 97.31 197 GLY A C 1
ATOM 1423 O O . GLY A 1 197 ? -3.723 3.115 -7.27 1 97.31 197 GLY A O 1
ATOM 1424 N N . THR A 1 198 ? -1.562 3.838 -7.156 1 97.06 198 THR A N 1
ATOM 1425 C CA . THR A 1 198 ? -1.869 4.785 -6.09 1 97.06 198 THR A CA 1
ATOM 1426 C C . THR A 1 198 ? -2.809 5.879 -6.598 1 97.06 198 THR A C 1
ATOM 1428 O O . THR A 1 198 ? -3.699 6.324 -5.867 1 97.06 198 THR A O 1
ATOM 1431 N N . ALA A 1 199 ? -2.57 6.301 -7.816 1 97.5 199 ALA A N 1
ATOM 1432 C CA . ALA A 1 199 ? -3.49 7.27 -8.414 1 97.5 199 ALA A CA 1
ATOM 1433 C C . ALA A 1 199 ? -4.91 6.711 -8.469 1 97.5 199 ALA A C 1
ATOM 1435 O O . ALA A 1 199 ? -5.871 7.41 -8.141 1 97.5 199 ALA A O 1
ATOM 1436 N N . GLY A 1 200 ? -5.051 5.453 -8.906 1 97.88 200 GLY A N 1
ATOM 1437 C CA . GLY A 1 200 ? -6.352 4.805 -8.922 1 97.88 200 GLY A CA 1
ATOM 1438 C C . GLY A 1 200 ? -6.98 4.699 -7.543 1 97.88 200 GLY A C 1
ATOM 1439 O O . GLY A 1 200 ? -8.188 4.871 -7.395 1 97.88 200 GLY A O 1
ATOM 1440 N N . LEU A 1 201 ? -6.168 4.359 -6.574 1 98.19 201 LEU A N 1
ATOM 1441 C CA . LEU A 1 201 ? -6.594 4.305 -5.184 1 98.19 201 LEU A CA 1
ATOM 1442 C C . LEU A 1 201 ? -7.195 5.637 -4.746 1 98.19 201 LEU A C 1
ATOM 1444 O O . LEU A 1 201 ? -8.32 5.676 -4.234 1 98.19 201 LEU A O 1
ATOM 1448 N N . LEU A 1 202 ? -6.48 6.73 -5.004 1 98.38 202 LEU A N 1
ATOM 1449 C CA . LEU A 1 202 ? -6.93 8.055 -4.598 1 98.38 202 LEU A CA 1
ATOM 1450 C C . LEU A 1 202 ? -8.195 8.461 -5.348 1 98.38 202 LEU A C 1
ATOM 1452 O O . LEU A 1 202 ? -9.125 9.008 -4.754 1 98.38 202 LEU A O 1
ATOM 1456 N N . ASP A 1 203 ? -8.242 8.156 -6.66 1 98.5 203 ASP A N 1
ATOM 1457 C CA . ASP A 1 203 ? -9.422 8.461 -7.461 1 98.5 203 ASP A CA 1
ATOM 1458 C C . ASP A 1 203 ? -10.641 7.688 -6.961 1 98.5 203 ASP A C 1
ATOM 1460 O O . ASP A 1 203 ? -11.734 8.234 -6.863 1 98.5 203 ASP A O 1
ATOM 1464 N N . GLY A 1 204 ? -10.43 6.402 -6.668 1 98.06 204 GLY A N 1
ATOM 1465 C CA . GLY A 1 204 ? -11.516 5.594 -6.141 1 98.06 204 GLY A CA 1
ATOM 1466 C C . GLY A 1 204 ? -12.055 6.109 -4.82 1 98.06 204 GLY A C 1
ATOM 1467 O O . GLY A 1 204 ? -13.273 6.152 -4.613 1 98.06 204 GLY A O 1
ATOM 1468 N N . LEU A 1 205 ? -11.172 6.473 -3.932 1 98.44 205 LEU A N 1
ATOM 1469 C CA . LEU A 1 205 ? -11.586 7.039 -2.65 1 98.44 205 LEU A CA 1
ATOM 1470 C C . LEU A 1 205 ? -12.305 8.375 -2.85 1 98.44 205 LEU A C 1
ATOM 1472 O O . LEU A 1 205 ? -13.336 8.625 -2.225 1 98.44 205 LEU A O 1
ATOM 1476 N N . ALA A 1 206 ? -11.727 9.242 -3.711 1 98.44 206 ALA A N 1
ATOM 1477 C CA . ALA A 1 206 ? -12.328 10.539 -3.986 1 98.44 206 ALA A CA 1
ATOM 1478 C C . ALA A 1 206 ? -13.773 10.391 -4.457 1 98.44 206 ALA A C 1
ATOM 1480 O O . ALA A 1 206 ? -14.648 11.148 -4.043 1 98.44 206 ALA A O 1
ATOM 1481 N N . GLU A 1 207 ? -14.016 9.422 -5.32 1 97.94 207 GLU A N 1
ATOM 1482 C CA . GLU A 1 207 ? -15.367 9.164 -5.809 1 97.94 207 GLU A CA 1
ATOM 1483 C C . GLU A 1 207 ? -16.312 8.836 -4.664 1 97.94 207 GLU A C 1
ATOM 1485 O O . GLU A 1 207 ? -17.469 9.289 -4.648 1 97.94 207 GLU A O 1
ATOM 1490 N N . ARG A 1 208 ? -15.852 8.078 -3.742 1 97.88 208 ARG A N 1
ATOM 1491 C CA . ARG A 1 208 ? -16.672 7.699 -2.604 1 97.88 208 ARG A CA 1
ATOM 1492 C C . ARG A 1 208 ? -16.906 8.883 -1.672 1 97.88 208 ARG A C 1
ATOM 1494 O O . ARG A 1 208 ? -17.984 9.031 -1.106 1 97.88 208 ARG A O 1
ATOM 1501 N N . PHE A 1 209 ? -15.852 9.703 -1.471 1 98.56 209 PHE A N 1
ATOM 1502 C CA . PHE A 1 209 ? -16.031 10.938 -0.709 1 98.56 209 PHE A CA 1
ATOM 1503 C C . PHE A 1 209 ? -17.062 11.836 -1.368 1 98.56 209 PHE A C 1
ATOM 1505 O O . PHE A 1 209 ? -17.922 12.398 -0.691 1 98.56 209 PHE A O 1
ATOM 1512 N N . GLN A 1 210 ? -16.984 11.984 -2.682 1 98.31 210 GLN A N 1
ATOM 1513 C CA . GLN A 1 210 ? -17.922 12.812 -3.443 1 98.31 210 GLN A CA 1
ATOM 1514 C C . GLN A 1 210 ? -19.344 12.281 -3.32 1 98.31 210 GLN A C 1
ATOM 1516 O O . GLN A 1 210 ? -20.297 13.07 -3.221 1 98.31 210 GLN A O 1
ATOM 1521 N N . ALA A 1 211 ? -19.5 11.008 -3.344 1 97.5 211 ALA A N 1
ATOM 1522 C CA . ALA A 1 211 ? -20.812 10.391 -3.232 1 97.5 211 ALA A CA 1
ATOM 1523 C C . ALA A 1 211 ? -21.469 10.734 -1.896 1 97.5 211 ALA A C 1
ATOM 1525 O O . ALA A 1 211 ? -22.688 10.906 -1.818 1 97.5 211 ALA A O 1
ATOM 1526 N N . GLU A 1 212 ? -20.656 10.852 -0.877 1 97.56 212 GLU A N 1
ATOM 1527 C CA . GLU A 1 212 ? -21.219 11.055 0.458 1 97.56 212 GLU A CA 1
ATOM 1528 C C . GLU A 1 212 ? -21.312 12.539 0.793 1 97.56 212 GLU A C 1
ATOM 1530 O O . GLU 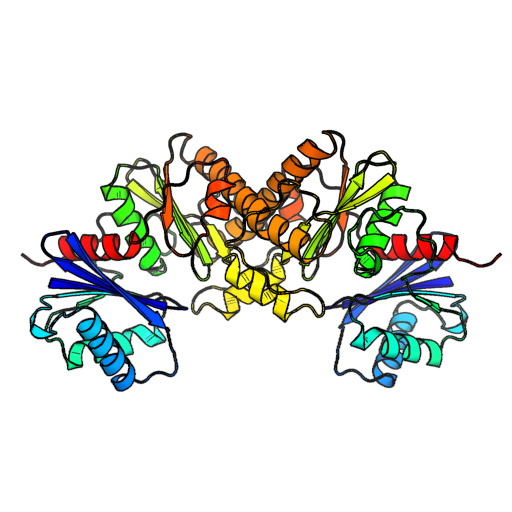A 1 212 ? -22.219 12.961 1.513 1 97.56 212 GLU A O 1
ATOM 1535 N N . LEU A 1 213 ? -20.391 13.359 0.301 1 98.31 213 LEU A N 1
ATOM 1536 C CA . LEU A 1 213 ? -20.312 14.734 0.765 1 98.31 213 LEU A CA 1
ATOM 1537 C C . LEU A 1 213 ? -20.688 15.711 -0.348 1 98.31 213 LEU A C 1
ATOM 1539 O O . LEU A 1 213 ? -20.781 16.922 -0.119 1 98.31 213 LEU A O 1
ATOM 1543 N N . GLY A 1 214 ? -20.859 15.188 -1.599 1 97.12 214 GLY A N 1
ATOM 1544 C CA . GLY A 1 214 ? -21.25 16.016 -2.734 1 97.12 214 GLY A CA 1
ATOM 1545 C C . GLY A 1 214 ? -20.141 16.156 -3.766 1 97.12 214 GLY A C 1
ATOM 1546 O O . GLY A 1 214 ? -18.969 16 -3.443 1 97.12 214 GLY A O 1
ATOM 1547 N N . PRO A 1 215 ? -20.469 16.453 -4.977 1 95.44 215 PRO A N 1
ATOM 1548 C CA . PRO A 1 215 ? -19.531 16.484 -6.098 1 95.44 215 PRO A CA 1
ATOM 1549 C C . PRO A 1 215 ? -18.578 17.672 -6.043 1 95.44 215 PRO A C 1
ATOM 1551 O O . PRO A 1 215 ? -17.547 17.688 -6.727 1 95.44 215 PRO A O 1
ATOM 1554 N N . ASP A 1 216 ? -18.859 18.672 -5.195 1 96.12 216 ASP A N 1
ATOM 1555 C CA . ASP A 1 216 ? -18.094 19.922 -5.184 1 96.12 216 ASP A CA 1
ATOM 1556 C C . ASP A 1 216 ? -16.984 19.859 -4.145 1 96.12 216 ASP A C 1
ATOM 1558 O O . ASP A 1 216 ? -16.328 20.859 -3.865 1 96.12 216 ASP A O 1
ATOM 1562 N N . ILE A 1 217 ? -16.781 18.75 -3.578 1 98.38 217 ILE A N 1
ATOM 1563 C CA . ILE A 1 217 ? -15.75 18.609 -2.559 1 98.38 217 ILE A CA 1
ATOM 1564 C C . ILE A 1 217 ? -14.383 18.953 -3.158 1 98.38 217 ILE A C 1
ATOM 1566 O O . ILE A 1 217 ? -14.07 18.531 -4.273 1 98.38 217 ILE A O 1
ATOM 1570 N N . ARG A 1 218 ? -13.57 19.75 -2.465 1 98.38 218 ARG A N 1
ATOM 1571 C CA . ARG A 1 218 ? -12.203 20.078 -2.852 1 98.38 218 ARG A CA 1
ATOM 1572 C C . ARG A 1 218 ? -11.195 19.203 -2.123 1 98.38 218 ARG A C 1
ATOM 1574 O O . ARG A 1 218 ? -11.359 18.906 -0.934 1 98.38 218 ARG A O 1
ATOM 1581 N N . PHE A 1 219 ? -10.234 18.781 -2.869 1 98.62 219 PHE A N 1
ATOM 1582 C CA . PHE A 1 219 ? -9.203 17.938 -2.277 1 98.62 219 PHE A CA 1
ATOM 1583 C C . PHE A 1 219 ? -7.879 18.688 -2.176 1 98.62 219 PHE A C 1
ATOM 1585 O O . PHE A 1 219 ? -7.387 19.219 -3.17 1 98.62 219 PHE A O 1
ATOM 1592 N N . TYR A 1 220 ? -7.34 18.734 -1.004 1 98.44 220 TYR A N 1
ATOM 1593 C CA . TYR A 1 220 ? -6.008 19.266 -0.736 1 98.44 220 TYR A CA 1
ATOM 1594 C C . TYR A 1 220 ? -5.031 18.156 -0.385 1 98.44 220 TYR A C 1
ATOM 1596 O O . TYR A 1 220 ? -5.426 17.141 0.19 1 98.44 220 TYR A O 1
ATOM 1604 N N . ALA A 1 221 ? -3.793 18.312 -0.773 1 98.25 221 ALA A N 1
ATOM 1605 C CA . ALA A 1 221 ? -2.758 17.359 -0.364 1 98.25 221 ALA A CA 1
ATOM 1606 C C . ALA A 1 221 ? -1.565 18.078 0.254 1 98.25 221 ALA A C 1
ATOM 1608 O O . ALA A 1 221 ? -1.267 19.219 -0.11 1 98.25 221 ALA A O 1
ATOM 1609 N N . THR A 1 222 ? -0.96 17.453 1.148 1 97.19 222 THR A N 1
ATOM 1610 C CA . THR A 1 222 ? 0.288 17.906 1.748 1 97.19 222 THR A CA 1
ATOM 1611 C C . THR A 1 222 ? 1.179 16.734 2.113 1 97.19 222 THR A C 1
ATOM 1613 O O . THR A 1 222 ? 0.792 15.57 1.925 1 97.19 222 THR A O 1
ATOM 1616 N N . GLY A 1 223 ? 2.385 17 2.52 1 94.25 223 GLY A N 1
ATOM 1617 C CA . GLY A 1 223 ? 3.326 15.93 2.816 1 94.25 223 GLY A CA 1
ATOM 1618 C C . GLY A 1 223 ? 4.062 15.43 1.589 1 94.25 223 GLY A C 1
ATOM 1619 O O . GLY A 1 223 ? 4.359 16.203 0.675 1 94.25 223 GLY A O 1
ATOM 1620 N N . ASN A 1 224 ? 4.477 14.117 1.643 1 91.06 224 ASN A N 1
ATOM 1621 C CA . ASN A 1 224 ? 5.355 13.562 0.624 1 91.06 224 ASN A CA 1
ATOM 1622 C C . ASN A 1 224 ? 4.57 12.781 -0.431 1 91.06 224 ASN A C 1
ATOM 1624 O O . ASN A 1 224 ? 4.945 11.664 -0.791 1 91.06 224 ASN A O 1
ATOM 1628 N N . LEU A 1 225 ? 3.492 13.273 -0.906 1 92.56 225 LEU A N 1
ATOM 1629 C CA . LEU A 1 225 ? 2.779 12.68 -2.031 1 92.56 225 LEU A CA 1
ATOM 1630 C C . LEU A 1 225 ? 3.42 13.078 -3.355 1 92.56 225 LEU A C 1
ATOM 1632 O O . LEU A 1 225 ? 3.301 14.234 -3.781 1 92.56 225 LEU A O 1
ATOM 1636 N N . PRO A 1 226 ? 4.055 12.172 -4.039 1 93.31 226 PRO A N 1
ATOM 1637 C CA . PRO A 1 226 ? 4.805 12.531 -5.242 1 93.31 226 PRO A CA 1
ATOM 1638 C C . PRO A 1 226 ? 3.941 13.227 -6.289 1 93.31 226 PRO A C 1
ATOM 1640 O O . PRO A 1 226 ? 2.773 12.875 -6.465 1 93.31 226 PRO A O 1
ATOM 1643 N N . ARG A 1 227 ? 4.562 14.18 -6.973 1 95.25 227 ARG A N 1
ATOM 1644 C CA . ARG A 1 227 ? 3.889 14.898 -8.055 1 95.25 227 ARG A CA 1
ATOM 1645 C C . ARG A 1 227 ? 3.422 13.938 -9.141 1 95.25 227 ARG A C 1
ATOM 1647 O O . ARG A 1 227 ? 2.35 14.117 -9.719 1 95.25 227 ARG A O 1
ATOM 1654 N N . THR A 1 228 ? 4.172 12.891 -9.406 1 95.81 228 THR A N 1
ATOM 1655 C CA . THR A 1 228 ? 3.861 11.922 -10.453 1 95.81 228 THR A CA 1
ATOM 1656 C C . THR A 1 228 ? 2.545 11.203 -10.148 1 95.81 228 THR A C 1
ATOM 1658 O O . THR A 1 228 ? 1.77 10.914 -11.062 1 95.81 228 THR A O 1
ATOM 1661 N N . ILE A 1 229 ? 2.281 10.984 -8.906 1 96.06 229 ILE A N 1
ATOM 1662 C CA . ILE A 1 229 ? 1.04 10.336 -8.508 1 96.06 229 ILE A CA 1
ATOM 1663 C C . ILE A 1 229 ? -0.125 11.312 -8.641 1 96.06 229 ILE A C 1
ATOM 1665 O O . ILE A 1 229 ? -1.173 10.969 -9.188 1 96.06 229 ILE A O 1
ATOM 1669 N N . ARG A 1 230 ? 0.077 12.562 -8.141 1 96.31 230 ARG A N 1
ATOM 1670 C CA . ARG A 1 230 ? -0.973 13.57 -8.211 1 96.31 230 ARG A CA 1
ATOM 1671 C C . ARG A 1 230 ? -1.372 13.844 -9.656 1 96.31 230 ARG A C 1
ATOM 1673 O O . ARG A 1 230 ? -2.559 13.984 -9.969 1 96.31 230 ARG A O 1
ATOM 1680 N N . GLU A 1 231 ? -0.39 13.883 -10.539 1 95.69 231 GLU A N 1
ATOM 1681 C CA . GLU A 1 231 ? -0.64 14.172 -11.945 1 95.69 231 GLU A CA 1
ATOM 1682 C C . GLU A 1 231 ? -1.322 13 -12.641 1 95.69 231 GLU A C 1
ATOM 1684 O O . GLU A 1 231 ? -1.979 13.172 -13.672 1 95.69 231 GLU A O 1
ATOM 1689 N N . ALA A 1 232 ? -1.17 11.828 -12.078 1 96.12 232 ALA A N 1
ATOM 1690 C CA . ALA A 1 232 ? -1.787 10.633 -12.656 1 96.12 232 ALA A CA 1
ATOM 1691 C C . ALA A 1 232 ? -3.232 10.484 -12.188 1 96.12 232 ALA A C 1
ATOM 1693 O O . ALA A 1 232 ? -3.986 9.68 -12.727 1 96.12 232 ALA A O 1
ATOM 1694 N N . CYS A 1 233 ? -3.611 11.242 -11.203 1 97.19 233 CYS A N 1
ATOM 1695 C CA . CYS A 1 233 ? -4.984 11.227 -10.711 1 97.19 233 CYS A CA 1
ATOM 1696 C C . CYS A 1 233 ? -5.918 11.953 -11.672 1 97.19 233 CYS A C 1
ATOM 1698 O O . CYS A 1 233 ? -5.539 12.961 -12.266 1 97.19 233 CYS A O 1
ATOM 1700 N N . ARG A 1 234 ? -7.121 11.414 -11.797 1 96.75 234 ARG A N 1
ATOM 1701 C CA . ARG A 1 234 ? -8.172 12.125 -12.523 1 96.75 234 ARG A CA 1
ATOM 1702 C C . ARG A 1 234 ? -8.766 13.242 -11.664 1 96.75 234 ARG A C 1
ATOM 1704 O O . ARG A 1 234 ? -9.164 14.281 -12.188 1 96.75 234 ARG A O 1
ATOM 1711 N N . THR A 1 235 ? -8.852 12.977 -10.375 1 97.44 235 THR A N 1
ATOM 1712 C CA . THR A 1 235 ? -9.383 13.938 -9.414 1 97.44 235 THR A CA 1
ATOM 1713 C C . THR A 1 235 ? -8.398 15.086 -9.203 1 97.44 235 THR A C 1
ATOM 1715 O O . THR A 1 235 ? -7.234 14.859 -8.859 1 97.44 235 THR A O 1
ATOM 1718 N N . PRO A 1 236 ? -8.859 16.328 -9.422 1 97.12 236 PRO A N 1
ATOM 1719 C CA . PRO A 1 236 ? -7.969 17.453 -9.109 1 97.12 236 PRO A CA 1
ATOM 1720 C C . PRO A 1 236 ? -7.602 17.531 -7.633 1 97.12 236 PRO A C 1
ATOM 1722 O O . PRO A 1 236 ? -8.477 17.438 -6.77 1 97.12 236 PRO A O 1
ATOM 1725 N N . ILE A 1 237 ? -6.32 17.625 -7.348 1 97.56 237 ILE A N 1
ATOM 1726 C CA . ILE A 1 237 ? -5.805 17.719 -5.988 1 97.56 237 ILE A CA 1
ATOM 1727 C C . ILE A 1 237 ? -4.898 18.938 -5.855 1 97.56 237 ILE A C 1
ATOM 1729 O O . ILE A 1 237 ? -3.898 19.062 -6.566 1 97.56 237 ILE A O 1
ATOM 1733 N N . GLU A 1 238 ? -5.238 19.859 -5.008 1 97.44 238 GLU A N 1
ATOM 1734 C CA . GLU A 1 238 ? -4.426 21.047 -4.758 1 97.44 238 GLU A CA 1
ATOM 1735 C C . GLU A 1 238 ? -3.336 20.766 -3.727 1 97.44 238 GLU A C 1
ATOM 1737 O O . GLU A 1 238 ? -3.637 20.453 -2.57 1 97.44 238 GLU A O 1
ATOM 1742 N N . TYR A 1 239 ? -2.09 20.906 -4.148 1 98 239 TYR A N 1
ATOM 1743 C CA . TYR A 1 239 ? -0.986 20.594 -3.25 1 98 239 TYR A CA 1
ATOM 1744 C C . TYR A 1 239 ? -0.567 21.828 -2.455 1 98 239 TYR A C 1
ATOM 1746 O O . TYR A 1 239 ? -0.392 22.906 -3.023 1 98 239 TYR A O 1
ATOM 1754 N N . ARG A 1 240 ? -0.542 21.703 -1.159 1 97.75 240 ARG A N 1
ATOM 1755 C CA . ARG A 1 240 ? -0.091 22.734 -0.227 1 97.75 240 ARG A CA 1
ATOM 1756 C C . ARG A 1 240 ? 1.042 22.219 0.652 1 97.75 240 ARG A C 1
ATOM 1758 O O . ARG A 1 240 ? 0.802 21.484 1.621 1 97.75 240 ARG A O 1
ATOM 1765 N N . GLU A 1 241 ? 2.252 22.656 0.445 1 96.44 241 GLU A N 1
ATOM 1766 C CA . GLU A 1 241 ? 3.447 22.109 1.082 1 96.44 241 GLU A CA 1
ATOM 1767 C C . GLU A 1 241 ? 3.424 22.344 2.59 1 96.44 241 GLU A C 1
ATOM 1769 O O . GLU A 1 241 ? 3.865 21.484 3.361 1 96.44 241 GLU A O 1
ATOM 1774 N N . TYR A 1 242 ? 2.869 23.469 3.055 1 97.44 242 TYR A N 1
ATOM 1775 C CA . TYR A 1 242 ? 3.016 23.875 4.449 1 97.44 242 TYR A CA 1
ATOM 1776 C C . TYR A 1 242 ? 1.671 23.859 5.164 1 97.44 242 TYR A C 1
ATOM 1778 O O . TYR A 1 242 ? 1.466 24.609 6.125 1 97.44 242 TYR A O 1
ATOM 1786 N N . LEU A 1 243 ? 0.806 23.047 4.676 1 97.88 243 LEU A N 1
ATOM 1787 C CA . LEU A 1 243 ? -0.57 23.031 5.16 1 97.88 243 LEU A CA 1
ATOM 1788 C C . LEU A 1 243 ? -0.614 22.75 6.66 1 97.88 243 LEU A C 1
ATOM 1790 O O . LEU A 1 243 ? -1.367 23.391 7.391 1 97.88 243 LEU A O 1
ATOM 1794 N N . ILE A 1 244 ? 0.191 21.844 7.113 1 97.75 244 ILE A N 1
ATOM 1795 C CA . ILE A 1 244 ? 0.158 21.438 8.508 1 97.75 244 ILE A CA 1
ATOM 1796 C C . ILE A 1 244 ? 0.718 22.547 9.391 1 97.75 244 ILE A C 1
ATOM 1798 O O . ILE A 1 244 ? 0.119 22.891 10.414 1 97.75 244 ILE A O 1
ATOM 1802 N N . THR A 1 245 ? 1.85 23.172 9.008 1 98.06 245 THR A N 1
ATOM 1803 C CA . THR A 1 245 ? 2.434 24.25 9.812 1 98.06 245 THR A CA 1
ATOM 1804 C C . THR A 1 245 ? 1.55 25.484 9.781 1 98.06 245 THR A C 1
ATOM 1806 O O . THR A 1 245 ? 1.438 26.203 10.781 1 98.06 245 THR A O 1
ATOM 1809 N N . ASP A 1 246 ? 0.919 25.719 8.602 1 98.12 246 ASP A N 1
ATOM 1810 C CA . ASP A 1 246 ? -0.061 26.797 8.516 1 98.12 246 ASP A CA 1
ATOM 1811 C C . ASP A 1 246 ? -1.211 26.578 9.492 1 98.12 246 ASP A C 1
ATOM 1813 O O . ASP A 1 246 ? -1.664 27.516 10.156 1 98.12 246 ASP A O 1
ATOM 1817 N N . GLY A 1 247 ? -1.664 25.344 9.555 1 98.31 247 GLY A N 1
ATOM 1818 C CA . GLY A 1 247 ? -2.727 25 10.484 1 98.31 247 GLY A CA 1
ATOM 1819 C C . GLY A 1 247 ? -2.332 25.203 11.938 1 98.31 247 GLY A C 1
ATOM 1820 O O . GLY A 1 247 ? -3.119 25.719 12.734 1 98.31 247 GLY A O 1
ATOM 1821 N N . LEU A 1 248 ? -1.145 24.766 12.266 1 98.19 248 LEU A N 1
ATOM 1822 C CA . LEU A 1 248 ? -0.624 25 13.609 1 98.19 248 LEU A CA 1
ATOM 1823 C C . LEU A 1 248 ? -0.615 26.484 13.953 1 98.19 248 LEU A C 1
ATOM 1825 O O . LEU A 1 248 ? -1.077 26.875 15.023 1 98.19 248 LEU A O 1
ATOM 1829 N N . TYR A 1 249 ? -0.15 27.281 13.023 1 98.06 249 TYR A N 1
ATOM 1830 C CA . TYR A 1 249 ? -0.075 28.719 13.234 1 98.06 249 TYR A CA 1
ATOM 1831 C C . TYR A 1 249 ? -1.464 29.312 13.438 1 98.06 249 TYR A C 1
ATOM 1833 O O . TYR A 1 249 ? -1.663 30.172 14.305 1 98.06 249 TYR A O 1
ATOM 1841 N N .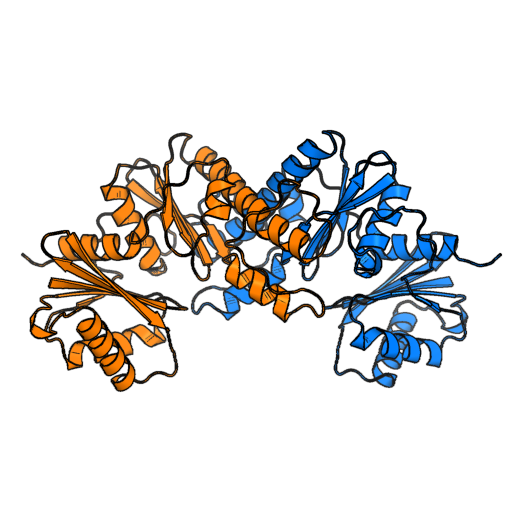 ARG A 1 250 ? -2.42 28.844 12.641 1 97.38 250 ARG A N 1
ATOM 1842 C CA . ARG A 1 250 ? -3.789 29.344 12.766 1 97.38 250 ARG A CA 1
ATOM 1843 C C . ARG A 1 250 ? -4.379 29 14.125 1 97.38 250 ARG A C 1
ATOM 1845 O O . ARG A 1 250 ? -5.082 29.812 14.727 1 97.38 250 ARG A O 1
ATOM 1852 N N . ILE A 1 251 ? -4.125 27.812 14.594 1 97.12 251 ILE A N 1
ATOM 1853 C CA . ILE A 1 251 ? -4.617 27.391 15.898 1 97.12 251 ILE A CA 1
ATOM 1854 C C . ILE A 1 251 ? -3.957 28.234 16.984 1 97.12 251 ILE A C 1
ATOM 1856 O O . ILE A 1 251 ? -4.609 28.641 17.953 1 97.12 251 ILE A O 1
ATOM 1860 N N . TRP A 1 252 ? -2.635 28.5 16.859 1 97 252 TRP A N 1
ATOM 1861 C CA . TRP A 1 252 ? -1.947 29.391 17.781 1 97 252 TRP A CA 1
ATOM 1862 C C . TRP A 1 252 ? -2.646 30.734 17.859 1 97 252 TRP A C 1
ATOM 1864 O O . TRP A 1 252 ? -2.889 31.266 18.953 1 97 252 TRP A O 1
ATOM 1874 N N . GLN A 1 253 ? -3.006 31.297 16.734 1 95.75 253 GLN A N 1
ATOM 1875 C CA . GLN A 1 253 ? -3.643 32.594 16.672 1 95.75 253 GLN A CA 1
ATOM 1876 C C . GLN A 1 253 ? -4.984 32.594 17.391 1 95.75 253 GLN A C 1
ATOM 1878 O O . GLN A 1 253 ? -5.344 33.594 18.047 1 95.75 253 GLN A O 1
ATOM 1883 N N . LYS A 1 254 ? -5.668 31.516 17.328 1 95 254 LYS A N 1
ATOM 1884 C CA . LYS A 1 254 ? -6.98 31.391 17.953 1 95 254 LYS A CA 1
ATOM 1885 C C . LYS A 1 254 ? -6.855 31.281 19.469 1 95 254 LYS A C 1
ATOM 1887 O O . LYS A 1 254 ? -7.832 31.484 20.188 1 95 254 LYS A O 1
ATOM 1892 N N . ASN A 1 255 ? -5.734 30.906 19.938 1 95.56 255 ASN A N 1
ATOM 1893 C CA . ASN A 1 255 ? -5.559 30.641 21.359 1 95.56 255 ASN A CA 1
ATOM 1894 C C . ASN A 1 255 ? -4.609 31.656 22 1 95.56 255 ASN A C 1
ATOM 1896 O O . ASN A 1 255 ? -4.254 31.516 23.172 1 95.56 255 ASN A O 1
ATOM 1900 N N . ARG A 1 256 ? -4.133 32.562 21.172 1 84.12 256 ARG A N 1
ATOM 1901 C CA . ARG A 1 256 ? -3.211 33.562 21.688 1 84.12 256 ARG A CA 1
ATOM 1902 C C . ARG A 1 256 ? -3.896 34.469 22.719 1 84.12 256 ARG A C 1
ATOM 1904 O O . ARG A 1 256 ? -5.078 34.781 22.578 1 84.12 256 ARG A O 1
ATOM 1911 N N . LYS A 1 257 ? -4.066 34.094 24.016 1 64.38 257 LYS A N 1
ATOM 1912 C CA . LYS A 1 257 ? -4.656 34.969 25.016 1 64.38 257 LYS A CA 1
ATOM 1913 C C . LYS A 1 257 ? -4.473 36.438 24.625 1 64.38 257 LYS A C 1
ATOM 1915 O O . LYS A 1 257 ? -3.412 36.812 24.125 1 64.38 257 LYS A O 1
ATOM 1920 N N . GLY A 1 258 ? -5.609 37.188 24.188 1 45.03 258 GLY A N 1
ATOM 1921 C CA . GLY A 1 258 ? -5.547 38.562 24.578 1 45.03 258 GLY A CA 1
ATOM 1922 C C . GLY A 1 258 ? -4.852 38.781 25.922 1 45.03 258 GLY A C 1
ATOM 1923 O O . GLY A 1 258 ? -4.734 37.875 26.719 1 45.03 258 GLY A O 1
ATOM 1924 N N . MET B 1 1 ? 0.606 -39.969 -9.406 1 96.94 1 MET B N 1
ATOM 1925 C CA . MET B 1 1 ? 0.302 -38.625 -8.969 1 96.94 1 MET B CA 1
ATOM 1926 C C . MET B 1 1 ? 1.412 -37.656 -9.375 1 96.94 1 MET B C 1
ATOM 1928 O O . MET B 1 1 ? 2.594 -38 -9.32 1 96.94 1 MET B O 1
ATOM 1932 N N . ILE B 1 2 ? 0.986 -36.469 -9.781 1 97.75 2 ILE B N 1
ATOM 1933 C CA . ILE B 1 2 ? 1.953 -35.438 -10.125 1 97.75 2 ILE B CA 1
ATOM 1934 C C . ILE B 1 2 ? 1.953 -34.344 -9.047 1 97.75 2 ILE B C 1
ATOM 1936 O O . ILE B 1 2 ? 0.9 -33.812 -8.695 1 97.75 2 ILE B O 1
ATOM 1940 N N . LEU B 1 3 ? 3.129 -34.031 -8.492 1 98.06 3 LEU B N 1
ATOM 1941 C CA . LEU B 1 3 ? 3.262 -33.031 -7.445 1 98.06 3 LEU B CA 1
ATOM 1942 C C . LEU B 1 3 ? 3.643 -31.672 -8.031 1 98.06 3 LEU B C 1
ATOM 1944 O O . LEU B 1 3 ? 4.555 -31.578 -8.852 1 98.06 3 LEU B O 1
ATOM 1948 N N . THR B 1 4 ? 2.904 -30.672 -7.715 1 98.31 4 THR B N 1
ATOM 1949 C CA . THR B 1 4 ? 3.275 -29.312 -8.047 1 98.31 4 THR B CA 1
ATOM 1950 C C . THR B 1 4 ? 3.736 -28.547 -6.809 1 98.31 4 THR B C 1
ATOM 1952 O O . THR B 1 4 ? 3.127 -28.672 -5.742 1 98.31 4 THR B O 1
ATOM 1955 N N . VAL B 1 5 ? 4.875 -27.859 -6.883 1 98.19 5 VAL B N 1
ATOM 1956 C CA . VAL B 1 5 ? 5.469 -27.125 -5.766 1 98.19 5 VAL B CA 1
ATOM 1957 C C . VAL B 1 5 ? 5.727 -25.688 -6.168 1 98.19 5 VAL B C 1
ATOM 1959 O O . VAL B 1 5 ? 6.48 -25.422 -7.105 1 98.19 5 VAL B O 1
ATOM 1962 N N . ASN B 1 6 ? 5.086 -24.75 -5.535 1 97.62 6 ASN B N 1
ATOM 1963 C CA . ASN B 1 6 ? 5.32 -23.328 -5.734 1 97.62 6 ASN B CA 1
ATOM 1964 C C . ASN B 1 6 ? 6.027 -22.703 -4.535 1 97.62 6 ASN B C 1
ATOM 1966 O O . ASN B 1 6 ? 5.438 -22.562 -3.465 1 97.62 6 ASN B O 1
ATOM 1970 N N . ILE B 1 7 ? 7.242 -22.297 -4.738 1 96.5 7 ILE B N 1
ATOM 1971 C CA . ILE B 1 7 ? 8.047 -21.719 -3.666 1 96.5 7 ILE B CA 1
ATOM 1972 C C . ILE B 1 7 ? 7.969 -20.203 -3.727 1 96.5 7 ILE B C 1
ATOM 1974 O O . ILE B 1 7 ? 8.625 -19.562 -4.559 1 96.5 7 ILE B O 1
ATOM 1978 N N . GLY B 1 8 ? 7.18 -19.672 -2.852 1 93.5 8 GLY B N 1
ATOM 1979 C CA . GLY B 1 8 ? 7.07 -18.234 -2.721 1 93.5 8 GLY B CA 1
ATOM 1980 C C . GLY B 1 8 ? 7.863 -17.672 -1.555 1 93.5 8 GLY B C 1
ATOM 1981 O O . GLY B 1 8 ? 8.453 -18.438 -0.783 1 93.5 8 GLY B O 1
ATOM 1982 N N . ASN B 1 9 ? 7.852 -16.359 -1.351 1 90.31 9 ASN B N 1
ATOM 1983 C CA . ASN B 1 9 ? 8.617 -15.68 -0.315 1 90.31 9 ASN B CA 1
ATOM 1984 C C . ASN B 1 9 ? 8.086 -16 1.079 1 90.31 9 ASN B C 1
ATOM 1986 O O . ASN B 1 9 ? 8.859 -16.047 2.043 1 90.31 9 ASN B O 1
ATOM 1990 N N . THR B 1 10 ? 6.824 -16.25 1.13 1 89.56 10 THR B N 1
ATOM 1991 C CA . THR B 1 10 ? 6.195 -16.438 2.432 1 89.56 10 THR B CA 1
ATOM 1992 C C . THR B 1 10 ? 5.805 -17.891 2.646 1 89.56 10 THR B C 1
ATOM 1994 O O . THR B 1 10 ? 5.965 -18.422 3.744 1 89.56 10 THR B O 1
ATOM 1997 N N . HIS B 1 11 ? 5.355 -18.484 1.544 1 93.25 11 HIS B N 1
ATOM 1998 C CA . HIS B 1 11 ? 4.855 -19.859 1.673 1 93.25 11 HIS B CA 1
ATOM 1999 C C . HIS B 1 11 ? 5.293 -20.719 0.495 1 93.25 11 HIS B C 1
ATOM 2001 O O . HIS B 1 11 ? 5.551 -20.203 -0.596 1 93.25 11 HIS B O 1
ATOM 2007 N N . ILE B 1 12 ? 5.367 -21.984 0.8 1 96.75 12 ILE B N 1
ATOM 2008 C CA . ILE B 1 12 ? 5.508 -23.016 -0.22 1 96.75 12 ILE B CA 1
ATOM 2009 C C . ILE B 1 12 ? 4.191 -23.766 -0.371 1 96.75 12 ILE B C 1
ATOM 2011 O O . ILE B 1 12 ? 3.674 -24.328 0.599 1 96.75 12 ILE B O 1
ATOM 2015 N N . THR B 1 13 ? 3.656 -23.734 -1.567 1 97.56 13 THR B N 1
ATOM 2016 C CA . THR B 1 13 ? 2.412 -24.438 -1.831 1 97.56 13 THR B CA 1
ATOM 2017 C C . THR B 1 13 ? 2.686 -25.75 -2.555 1 97.56 13 THR B C 1
ATOM 2019 O O . THR B 1 13 ? 3.381 -25.781 -3.57 1 97.56 13 THR B O 1
ATOM 2022 N N . ILE B 1 14 ? 2.182 -26.812 -1.974 1 98 14 ILE B N 1
ATOM 2023 C CA . ILE B 1 14 ? 2.328 -28.141 -2.545 1 98 14 ILE B CA 1
ATOM 2024 C C . ILE B 1 14 ? 0.954 -28.719 -2.883 1 98 14 ILE B C 1
ATOM 2026 O O . ILE B 1 14 ? 0.044 -28.688 -2.051 1 98 14 ILE B O 1
ATOM 2030 N N . ALA B 1 15 ? 0.813 -29.188 -4.145 1 98.5 15 ALA B N 1
ATOM 2031 C CA . ALA B 1 15 ? -0.449 -29.797 -4.559 1 98.5 15 ALA B CA 1
ATOM 2032 C C . ALA B 1 15 ? -0.206 -31.078 -5.344 1 98.5 15 ALA B C 1
ATOM 2034 O O . ALA B 1 15 ? 0.86 -31.266 -5.934 1 98.5 15 ALA B O 1
ATOM 2035 N N . GLY B 1 16 ? -1.146 -32 -5.23 1 98.44 16 GLY B N 1
ATOM 2036 C CA . GLY B 1 16 ? -1.097 -33.25 -5.965 1 98.44 16 GLY B CA 1
ATOM 2037 C C . GLY B 1 16 ? -2.236 -33.406 -6.957 1 98.44 16 GLY B C 1
ATOM 2038 O O . GLY B 1 16 ? -3.385 -33.094 -6.645 1 98.44 16 GLY B O 1
ATOM 2039 N N . TYR B 1 17 ? -1.835 -33.75 -8.125 1 98.31 17 TYR B N 1
ATOM 2040 C CA . TYR B 1 17 ? -2.826 -33.938 -9.18 1 98.31 17 TYR B CA 1
ATOM 2041 C C . TYR B 1 17 ? -2.85 -35.406 -9.656 1 98.31 17 TYR B C 1
ATOM 2043 O O . TYR B 1 17 ? -1.801 -36.031 -9.781 1 98.31 17 TYR B O 1
ATOM 2051 N N . GLU B 1 18 ? -4.07 -35.969 -9.922 1 97.19 18 GLU B N 1
ATOM 2052 C CA . GLU B 1 18 ? -4.305 -37.281 -10.562 1 97.19 18 GLU B CA 1
ATOM 2053 C C . GLU B 1 18 ? -5.363 -37.156 -11.656 1 97.19 18 GLU B C 1
ATOM 2055 O O . GLU B 1 18 ? -6.473 -36.688 -11.406 1 97.19 18 GLU B O 1
ATOM 2060 N N . HIS B 1 19 ? -5.113 -37.594 -12.898 1 94.38 19 HIS B N 1
ATOM 2061 C CA . HIS B 1 19 ? -6.055 -37.594 -14.008 1 94.38 19 HIS B CA 1
ATOM 2062 C C . HIS B 1 19 ? -6.684 -36.188 -14.164 1 94.38 19 HIS B C 1
ATOM 2064 O O . HIS B 1 19 ? -7.91 -36.062 -14.242 1 94.38 19 HIS B O 1
ATOM 2070 N N . ASP B 1 20 ? -5.863 -35.156 -14.07 1 94.94 20 ASP B N 1
ATOM 2071 C CA . ASP B 1 20 ? -6.23 -33.75 -14.336 1 94.94 20 ASP B CA 1
ATOM 2072 C C . ASP B 1 20 ? -7.113 -33.188 -13.227 1 94.94 20 ASP B C 1
ATOM 2074 O O . ASP B 1 20 ? -7.805 -32.188 -13.422 1 94.94 20 ASP B O 1
ATOM 2078 N N . THR B 1 21 ? -7.066 -33.875 -12.117 1 97.12 21 THR B N 1
ATOM 2079 C CA . THR B 1 21 ? -7.891 -33.438 -11 1 97.12 21 THR B CA 1
ATOM 2080 C C . THR B 1 21 ? -7.027 -33.188 -9.766 1 97.12 21 THR B C 1
ATOM 2082 O O . THR B 1 21 ? -6.164 -34 -9.414 1 97.12 21 THR B O 1
ATOM 2085 N N . LEU B 1 22 ? -7.27 -32.062 -9.133 1 98.19 22 LEU B N 1
ATOM 2086 C CA . LEU B 1 22 ? -6.586 -31.719 -7.891 1 98.19 22 LEU B CA 1
ATOM 2087 C C . LEU B 1 22 ? -7.012 -32.656 -6.766 1 98.19 22 LEU B C 1
ATOM 2089 O O . LEU B 1 22 ? -8.203 -32.812 -6.496 1 98.19 22 LEU B O 1
ATOM 2093 N N . GLN B 1 23 ? -6.059 -33.281 -6.113 1 97.94 23 GLN B N 1
ATOM 2094 C CA . GLN B 1 23 ? -6.355 -34.25 -5.047 1 97.94 23 GLN B CA 1
ATOM 2095 C C . GLN B 1 23 ? -6.164 -33.594 -3.674 1 97.94 23 GLN B C 1
ATOM 2097 O O . GLN B 1 23 ? -6.91 -33.906 -2.738 1 97.94 23 GLN B O 1
ATOM 2102 N N . PHE B 1 24 ? -5.137 -32.781 -3.516 1 97.81 24 PHE B N 1
ATOM 2103 C CA . PHE B 1 24 ? -4.875 -32.094 -2.266 1 97.81 24 PHE B CA 1
ATOM 2104 C C . PHE B 1 24 ? -4.035 -30.844 -2.512 1 97.81 24 PHE B C 1
ATOM 2106 O O . PHE B 1 24 ? -3.428 -30.688 -3.574 1 97.81 24 PHE B O 1
ATOM 2113 N N . SER B 1 25 ? -4.055 -29.938 -1.653 1 98.06 25 SER B N 1
ATOM 2114 C CA . SER B 1 25 ? -3.197 -28.766 -1.621 1 98.06 25 SER B CA 1
ATOM 2115 C C . SER B 1 25 ? -2.867 -28.359 -0.188 1 98.06 25 SER B C 1
ATOM 2117 O O . SER B 1 25 ? -3.74 -28.359 0.683 1 98.06 25 SER B O 1
ATOM 2119 N N . GLY B 1 26 ? -1.644 -28.172 0.106 1 97.25 26 GLY B N 1
ATOM 2120 C CA . GLY B 1 26 ? -1.173 -27.734 1.405 1 97.25 26 GLY B CA 1
ATOM 2121 C C . GLY B 1 26 ? -0.102 -26.656 1.314 1 97.25 26 GLY B C 1
ATOM 2122 O O . GLY B 1 26 ? 0.404 -26.375 0.228 1 97.25 26 GLY B O 1
ATOM 2123 N N . ARG B 1 27 ? 0.188 -26.016 2.445 1 96.31 27 ARG B N 1
ATOM 2124 C CA . ARG B 1 27 ? 1.163 -24.938 2.469 1 96.31 27 ARG B CA 1
ATOM 2125 C C . ARG B 1 27 ? 2.16 -25.125 3.609 1 96.31 27 ARG B C 1
ATOM 2127 O O . ARG B 1 27 ? 1.804 -25.625 4.676 1 96.31 27 ARG B O 1
ATOM 2134 N N . LEU B 1 28 ? 3.352 -24.734 3.361 1 97.25 28 LEU B N 1
ATOM 2135 C CA . LEU B 1 28 ? 4.426 -24.641 4.344 1 97.25 28 LEU B CA 1
ATOM 2136 C C . LEU B 1 28 ? 5.004 -23.234 4.387 1 97.25 28 LEU B C 1
ATOM 2138 O O . LEU B 1 28 ? 4.941 -22.5 3.395 1 97.25 28 LEU B O 1
ATOM 2142 N N . HIS B 1 29 ? 5.551 -22.891 5.508 1 95 29 HIS B N 1
ATOM 2143 C CA . HIS B 1 29 ? 6.258 -21.609 5.613 1 95 29 HIS B CA 1
ATOM 2144 C C . HIS B 1 29 ? 7.594 -21.656 4.875 1 95 29 HIS B C 1
ATOM 2146 O O . HIS B 1 29 ? 8.32 -22.656 4.961 1 95 29 HIS B O 1
ATOM 2152 N N . SER B 1 30 ? 7.812 -20.641 4.105 1 94.25 30 SER B N 1
ATOM 2153 C CA . SER B 1 30 ? 9.133 -20.516 3.494 1 94.25 30 SER B CA 1
ATOM 2154 C C . SER B 1 30 ? 10.172 -20.062 4.516 1 94.25 30 SER B C 1
ATOM 2156 O O . SER B 1 30 ? 10.258 -18.875 4.84 1 94.25 30 SER B O 1
ATOM 2158 N N . SER B 1 31 ? 10.93 -20.953 5.004 1 93.5 31 SER B N 1
ATOM 2159 C CA . SER B 1 31 ? 11.93 -20.625 6.02 1 93.5 31 SER B CA 1
ATOM 2160 C C . SER B 1 31 ? 13.336 -20.688 5.441 1 93.5 31 SER B C 1
ATOM 2162 O O . SER B 1 31 ? 13.859 -21.75 5.137 1 93.5 31 SER B O 1
ATOM 2164 N N . PRO B 1 32 ? 13.938 -19.562 5.395 1 89.12 32 PRO B N 1
ATOM 2165 C CA . PRO B 1 32 ? 15.305 -19.578 4.875 1 89.12 32 PRO B CA 1
ATOM 2166 C C . PRO B 1 32 ? 16.281 -20.328 5.777 1 89.12 32 PRO B C 1
ATOM 2168 O O . PRO B 1 32 ? 17.344 -20.766 5.32 1 89.12 32 PRO B O 1
ATOM 2171 N N . ALA B 1 33 ? 15.938 -20.484 6.984 1 93 33 ALA B N 1
ATOM 2172 C CA . ALA B 1 33 ? 16.844 -21.094 7.957 1 93 33 ALA B CA 1
ATOM 2173 C C . ALA B 1 33 ? 16.656 -22.609 7.988 1 93 33 ALA B C 1
ATOM 2175 O O . ALA B 1 33 ? 17.5 -23.328 8.539 1 93 33 ALA B O 1
ATOM 2176 N N . ALA B 1 34 ? 15.578 -23.109 7.434 1 95.06 34 ALA B N 1
ATOM 2177 C CA . ALA B 1 34 ? 15.297 -24.547 7.492 1 95.06 34 ALA B CA 1
ATOM 2178 C C . ALA B 1 34 ? 16.297 -25.344 6.664 1 95.06 34 ALA B C 1
ATOM 2180 O O . ALA B 1 34 ? 16.688 -24.922 5.566 1 95.06 34 ALA B O 1
ATOM 2181 N N . THR B 1 35 ? 16.812 -26.484 7.18 1 96.06 35 THR B N 1
ATOM 2182 C CA . THR B 1 35 ? 17.734 -27.375 6.484 1 96.06 35 THR B CA 1
ATOM 2183 C C . THR B 1 35 ? 16.984 -28.281 5.512 1 96.06 35 THR B C 1
ATOM 2185 O O . THR B 1 35 ? 15.758 -28.328 5.52 1 96.06 35 THR B O 1
ATOM 2188 N N . VAL B 1 36 ? 17.812 -29 4.652 1 97.31 36 VAL B N 1
ATOM 2189 C CA . VAL B 1 36 ? 17.25 -29.953 3.709 1 97.31 36 VAL B CA 1
ATOM 2190 C C . VAL B 1 36 ? 16.469 -31.031 4.465 1 97.31 36 VAL B C 1
ATOM 2192 O O . VAL B 1 36 ? 15.359 -31.391 4.062 1 97.31 36 VAL B O 1
ATOM 2195 N N . ASP B 1 37 ? 16.984 -31.453 5.621 1 97.56 37 ASP B N 1
ATOM 2196 C CA . ASP B 1 37 ? 16.328 -32.469 6.418 1 97.56 37 ASP B CA 1
ATOM 2197 C C . ASP B 1 37 ? 15.008 -31.984 6.98 1 97.56 37 ASP B C 1
ATOM 2199 O O . ASP B 1 37 ? 14.023 -32.719 7.02 1 97.56 37 ASP B O 1
ATOM 2203 N N . GLU B 1 38 ? 15.008 -30.75 7.391 1 97.5 38 GLU B N 1
ATOM 2204 C CA . GLU B 1 38 ? 13.781 -30.172 7.938 1 97.5 38 GLU B CA 1
ATOM 2205 C C . GLU B 1 38 ? 12.703 -30.047 6.863 1 97.5 38 GLU B C 1
ATOM 2207 O O . GLU B 1 38 ? 11.539 -30.359 7.105 1 97.5 38 GLU B O 1
ATOM 2212 N N . TYR B 1 39 ? 13.125 -29.594 5.727 1 97.56 39 TYR B N 1
ATOM 2213 C CA . TYR B 1 39 ? 12.172 -29.531 4.625 1 97.56 39 TYR B CA 1
ATOM 2214 C C . TYR B 1 39 ? 11.664 -30.906 4.254 1 97.56 39 TYR B C 1
ATOM 2216 O O . TYR B 1 39 ? 10.477 -31.094 3.973 1 97.56 39 TYR B O 1
ATOM 2224 N N . ALA B 1 40 ? 12.562 -31.906 4.215 1 97.44 40 ALA B N 1
ATOM 2225 C CA . ALA B 1 40 ? 12.164 -33.281 3.91 1 97.44 40 ALA B CA 1
ATOM 2226 C C . ALA B 1 40 ? 11.133 -33.781 4.91 1 97.44 40 ALA B C 1
ATOM 2228 O O . ALA B 1 40 ? 10.109 -34.375 4.523 1 97.44 40 ALA B O 1
ATOM 2229 N N . MET B 1 41 ? 11.375 -33.469 6.152 1 97.75 41 MET B N 1
ATOM 2230 C CA . MET B 1 41 ? 10.445 -33.906 7.203 1 97.75 41 MET B CA 1
ATOM 2231 C C . MET B 1 41 ? 9.094 -33.219 7.035 1 97.75 41 MET B C 1
ATOM 2233 O O . MET B 1 41 ? 8.055 -33.875 7.109 1 97.75 41 MET B O 1
ATOM 2237 N N . ASN B 1 42 ? 9.109 -31.922 6.816 1 97.69 42 ASN B N 1
ATOM 2238 C CA . ASN B 1 42 ? 7.871 -31.156 6.676 1 97.69 42 ASN B CA 1
ATOM 2239 C C . ASN B 1 42 ? 7.074 -31.609 5.453 1 97.69 42 ASN B C 1
ATOM 2241 O O . ASN B 1 42 ? 5.848 -31.703 5.512 1 97.69 42 ASN B O 1
ATOM 2245 N N . LEU B 1 43 ? 7.836 -31.859 4.41 1 97.25 43 LEU B N 1
ATOM 2246 C CA . LEU B 1 43 ? 7.188 -32.312 3.182 1 97.25 43 LEU B CA 1
ATOM 2247 C C . LEU B 1 43 ? 6.57 -33.688 3.363 1 97.25 43 LEU B C 1
ATOM 2249 O O . LEU B 1 43 ? 5.438 -33.938 2.936 1 97.25 43 LEU B O 1
ATOM 2253 N N . LEU B 1 44 ? 7.262 -34.594 3.979 1 97.06 44 LEU B N 1
ATOM 2254 C CA . LEU B 1 44 ? 6.746 -35.906 4.262 1 97.06 44 LEU B CA 1
ATOM 2255 C C . LEU B 1 44 ? 5.52 -35.844 5.168 1 97.06 44 LEU B C 1
ATOM 2257 O O . LEU B 1 44 ? 4.543 -36.562 4.953 1 97.06 44 LEU B O 1
ATOM 2261 N N . ASN B 1 45 ? 5.637 -35 6.168 1 97.69 45 ASN B N 1
ATOM 2262 C CA . ASN B 1 45 ? 4.516 -34.812 7.082 1 97.69 45 ASN B CA 1
ATOM 2263 C C . ASN B 1 45 ? 3.285 -34.281 6.363 1 97.69 45 ASN B C 1
ATOM 2265 O O . ASN B 1 45 ? 2.158 -34.688 6.648 1 97.69 45 ASN B O 1
ATOM 2269 N N . LEU B 1 46 ? 3.553 -33.375 5.457 1 97.5 46 LEU B N 1
ATOM 2270 C CA . LEU B 1 46 ? 2.453 -32.812 4.684 1 97.5 46 LEU B CA 1
ATOM 2271 C C . LEU B 1 46 ? 1.784 -33.875 3.83 1 97.5 46 LEU B C 1
ATOM 2273 O O . LEU B 1 46 ? 0.554 -33.969 3.781 1 97.5 46 LEU B O 1
ATOM 2277 N N . LEU B 1 47 ? 2.586 -34.688 3.148 1 97.06 47 LEU B N 1
ATOM 2278 C CA . LEU B 1 47 ? 2.041 -35.781 2.348 1 97.06 47 LEU B CA 1
ATOM 2279 C C . LEU B 1 47 ? 1.245 -36.75 3.217 1 97.06 47 LEU B C 1
ATOM 2281 O O . LEU B 1 47 ? 0.163 -37.188 2.828 1 97.06 47 LEU B O 1
ATOM 2285 N N . SER B 1 48 ? 1.802 -37 4.367 1 97.44 48 SER B N 1
ATOM 2286 C CA . SER B 1 48 ? 1.132 -37.906 5.301 1 97.44 48 SER B CA 1
ATOM 2287 C C . SER B 1 48 ? -0.216 -37.344 5.742 1 97.44 48 SER B C 1
ATOM 2289 O O . SER B 1 48 ? -1.191 -38.094 5.871 1 97.44 48 SER B O 1
ATOM 2291 N N . LEU B 1 49 ? -0.238 -36.125 6.02 1 97.56 49 LEU B N 1
ATOM 2292 C CA . LEU B 1 49 ? -1.469 -35.438 6.414 1 97.56 49 LEU B CA 1
ATOM 2293 C C . LEU B 1 49 ? -2.574 -35.688 5.395 1 97.56 49 LEU B C 1
ATOM 2295 O O . LEU B 1 49 ? -3.742 -35.812 5.758 1 97.56 49 LEU B O 1
ATOM 2299 N N . TYR B 1 50 ? -2.197 -35.75 4.141 1 97.25 50 TYR B N 1
ATOM 2300 C CA . TYR B 1 50 ? -3.174 -35.906 3.07 1 97.25 50 TYR B CA 1
ATOM 2301 C C . TYR B 1 50 ? -3.223 -37.344 2.584 1 97.25 50 TYR B C 1
ATOM 2303 O O . TYR B 1 50 ? -3.793 -37.625 1.53 1 97.25 50 TYR B O 1
ATOM 2311 N N . GLN B 1 51 ? -2.551 -38.188 3.266 1 97.25 51 GLN B N 1
ATOM 2312 C CA . GLN B 1 51 ? -2.574 -39.656 3.039 1 97.25 51 GLN B CA 1
ATOM 2313 C C . GLN B 1 51 ? -2.018 -40 1.662 1 97.25 51 GLN B C 1
ATOM 2315 O O . GLN B 1 51 ? -2.602 -40.812 0.939 1 97.25 51 GLN B O 1
ATOM 2320 N N . VAL B 1 52 ? -0.97 -39.375 1.284 1 96.44 52 VAL B N 1
ATOM 2321 C CA . VAL B 1 52 ? -0.282 -39.656 0.028 1 96.44 52 VAL B CA 1
ATOM 2322 C C . VAL B 1 52 ? 1.06 -40.312 0.311 1 96.44 52 VAL B C 1
ATOM 2324 O O . VAL B 1 52 ? 1.936 -39.719 0.947 1 96.44 52 VAL B O 1
ATOM 2327 N N . ALA B 1 53 ? 1.217 -41.531 -0.136 1 95.56 53 ALA B N 1
ATOM 2328 C CA . ALA B 1 53 ? 2.502 -42.188 -0.025 1 95.56 53 ALA B CA 1
ATOM 2329 C C . ALA B 1 53 ? 3.506 -41.656 -1.033 1 95.56 53 ALA B C 1
ATOM 2331 O O . ALA B 1 53 ? 3.166 -41.438 -2.197 1 95.56 53 ALA B O 1
ATOM 2332 N N . PRO B 1 54 ? 4.723 -41.469 -0.552 1 94.88 54 PRO B N 1
ATOM 2333 C CA . PRO B 1 54 ? 5.738 -40.938 -1.465 1 94.88 54 PRO B CA 1
ATOM 2334 C C . PRO B 1 54 ? 5.887 -41.781 -2.73 1 94.88 54 PRO B C 1
ATOM 2336 O O . PRO B 1 54 ? 6.18 -41.25 -3.801 1 94.88 54 PRO B O 1
ATOM 2339 N N . GLU B 1 55 ? 5.68 -43.062 -2.621 1 93.69 55 GLU B N 1
ATOM 2340 C CA . GLU B 1 55 ? 5.84 -44 -3.74 1 93.69 55 GLU B CA 1
ATOM 2341 C C . GLU B 1 55 ? 4.805 -43.719 -4.828 1 93.69 55 GLU B C 1
ATOM 2343 O O . GLU B 1 55 ? 4.973 -44.156 -5.973 1 93.69 55 GLU B O 1
ATOM 2348 N N . ARG B 1 56 ? 3.781 -43.031 -4.492 1 94.88 56 ARG B N 1
ATOM 2349 C CA . ARG B 1 56 ? 2.701 -42.719 -5.43 1 94.88 56 ARG B CA 1
ATOM 2350 C C . ARG B 1 56 ? 3.057 -41.562 -6.328 1 94.88 56 ARG B C 1
ATOM 2352 O O . ARG B 1 56 ? 2.383 -41.312 -7.328 1 94.88 56 ARG B O 1
ATOM 2359 N N . ILE B 1 57 ? 4.059 -40.875 -5.992 1 96.12 57 ILE B N 1
ATOM 2360 C CA . ILE B 1 57 ? 4.461 -39.688 -6.766 1 96.12 57 ILE B CA 1
ATOM 2361 C C . ILE B 1 57 ? 5.211 -40.125 -8.016 1 96.12 57 ILE B C 1
ATOM 2363 O O . ILE B 1 57 ? 6.27 -40.75 -7.926 1 96.12 57 ILE B O 1
ATOM 2367 N N . GLU B 1 58 ? 4.684 -39.812 -9.156 1 95.12 58 GLU B N 1
ATOM 2368 C CA . GLU B 1 58 ? 5.23 -40.25 -10.438 1 95.12 58 GLU B CA 1
ATOM 2369 C C . GLU B 1 58 ? 6.078 -39.156 -11.086 1 95.12 58 GLU B C 1
ATOM 2371 O O . GLU B 1 58 ? 6.824 -39.406 -12.031 1 95.12 58 GLU B O 1
ATOM 2376 N N . GLY B 1 59 ? 5.914 -38 -10.68 1 95.56 59 GLY B N 1
ATOM 2377 C CA . GLY B 1 59 ? 6.609 -36.844 -11.211 1 95.56 59 GLY B CA 1
ATOM 2378 C C . GLY B 1 59 ? 6.203 -35.531 -10.531 1 95.56 59 GLY B C 1
ATOM 2379 O O . GLY B 1 59 ? 5.344 -35.531 -9.648 1 95.56 59 GLY B O 1
ATOM 2380 N N . GLY B 1 60 ? 6.934 -34.5 -10.898 1 96.69 60 GLY B N 1
ATOM 2381 C CA . GLY B 1 60 ? 6.562 -33.25 -10.312 1 96.69 60 GLY B CA 1
ATOM 2382 C C . GLY B 1 60 ? 7.156 -32.062 -11.047 1 96.69 60 GLY B C 1
ATOM 2383 O O . GLY B 1 60 ? 7.961 -32.219 -11.969 1 96.69 60 GLY B O 1
ATOM 2384 N N . ILE B 1 61 ? 6.695 -30.938 -10.695 1 97.62 61 ILE B N 1
ATOM 2385 C CA . ILE B 1 61 ? 7.188 -29.688 -11.25 1 97.62 61 ILE B CA 1
ATOM 2386 C C . ILE B 1 61 ? 7.242 -28.625 -10.148 1 97.62 61 ILE B C 1
ATOM 2388 O O . ILE B 1 61 ? 6.371 -28.578 -9.281 1 97.62 61 ILE B O 1
ATOM 2392 N N . LEU B 1 62 ? 8.328 -27.859 -10.211 1 97.19 62 LEU B N 1
ATOM 2393 C CA . LEU B 1 62 ? 8.586 -26.844 -9.188 1 97.19 62 LEU B CA 1
ATOM 2394 C C . LEU B 1 62 ? 8.734 -25.469 -9.812 1 97.19 62 LEU B C 1
ATOM 2396 O O . LEU B 1 62 ? 9.398 -25.312 -10.844 1 97.19 62 LEU B O 1
ATOM 2400 N N . GLY B 1 63 ? 7.977 -24.516 -9.312 1 96.56 63 GLY B N 1
ATOM 2401 C CA . GLY B 1 63 ? 8.211 -23.109 -9.562 1 96.56 63 GLY B CA 1
ATOM 2402 C C . GLY B 1 63 ? 8.68 -22.359 -8.328 1 96.56 63 GLY B C 1
ATOM 2403 O O . GLY B 1 63 ? 8.211 -22.625 -7.219 1 96.56 63 GLY B O 1
ATOM 2404 N N . SER B 1 64 ? 9.625 -21.406 -8.547 1 94.75 64 SER B N 1
ATOM 2405 C CA . SER B 1 64 ? 10.195 -20.734 -7.383 1 94.75 64 SER B CA 1
ATOM 2406 C C . SER B 1 64 ? 10.539 -19.281 -7.699 1 94.75 64 SER B C 1
ATOM 2408 O O . SER B 1 64 ? 11.008 -18.969 -8.797 1 94.75 64 SER B O 1
ATOM 2410 N N . VAL B 1 65 ? 10.258 -18.469 -6.754 1 90.81 65 VAL B N 1
ATOM 2411 C CA . VAL B 1 65 ? 10.758 -17.094 -6.836 1 90.81 65 VAL B CA 1
ATOM 2412 C C . VAL B 1 65 ? 11.75 -16.844 -5.703 1 90.81 65 VAL B C 1
ATOM 2414 O O . VAL B 1 65 ? 12.07 -15.695 -5.398 1 90.81 65 VAL B O 1
ATOM 2417 N N . VAL B 1 66 ? 12.172 -17.875 -5.039 1 91.88 66 VAL B N 1
ATOM 2418 C CA . VAL B 1 66 ? 13.156 -17.828 -3.959 1 91.88 66 VAL B CA 1
ATOM 2419 C C . VAL B 1 66 ? 14.336 -18.734 -4.285 1 91.88 66 VAL B C 1
ATOM 2421 O O . VAL B 1 66 ? 14.438 -19.844 -3.738 1 91.88 66 VAL B O 1
ATOM 2424 N N . PRO B 1 67 ? 15.242 -18.203 -5 1 87.94 67 PRO B N 1
ATOM 2425 C CA . PRO B 1 67 ? 16.359 -19.047 -5.461 1 87.94 67 PRO B CA 1
ATOM 2426 C C . PRO B 1 67 ? 17.078 -19.75 -4.312 1 87.94 67 PRO B C 1
ATOM 2428 O O . PRO B 1 67 ? 17.422 -20.938 -4.43 1 87.94 67 PRO B O 1
ATOM 2431 N N . ALA B 1 68 ? 17.203 -19.141 -3.201 1 89.81 68 ALA B N 1
ATOM 2432 C CA . ALA B 1 68 ? 17.953 -19.688 -2.064 1 89.81 68 ALA B CA 1
ATOM 2433 C C . ALA B 1 68 ? 17.281 -20.938 -1.522 1 89.81 68 ALA B C 1
ATOM 2435 O O . ALA B 1 68 ? 17.953 -21.781 -0.9 1 89.81 68 ALA B O 1
ATOM 2436 N N . LEU B 1 69 ? 16 -21.109 -1.805 1 94.56 69 LEU B N 1
ATOM 2437 C CA . LEU B 1 69 ? 15.258 -22.234 -1.242 1 94.56 69 LEU B CA 1
ATOM 2438 C C . LEU B 1 69 ? 15.07 -23.328 -2.283 1 94.56 69 LEU B C 1
ATOM 2440 O O . LEU B 1 69 ? 14.758 -24.469 -1.937 1 94.56 69 LEU B O 1
ATOM 2444 N N . THR B 1 70 ? 15.211 -23 -3.529 1 94.62 70 THR B N 1
ATOM 2445 C CA . THR B 1 70 ? 14.867 -23.906 -4.629 1 94.62 70 THR B CA 1
ATOM 2446 C C . THR B 1 70 ? 15.656 -25.203 -4.535 1 94.62 70 THR B C 1
ATOM 2448 O O . THR B 1 70 ? 15.078 -26.297 -4.547 1 94.62 70 THR B O 1
ATOM 2451 N N . GLY B 1 71 ? 17 -25.031 -4.395 1 95 71 GLY B N 1
ATOM 2452 C CA . GLY B 1 71 ? 17.844 -26.219 -4.301 1 95 71 GLY B CA 1
ATOM 2453 C C . GLY B 1 71 ? 17.531 -27.062 -3.078 1 95 71 GLY B C 1
ATOM 2454 O O . GLY B 1 71 ? 17.5 -28.297 -3.158 1 95 71 GLY B O 1
ATOM 2455 N N . ARG B 1 72 ? 17.312 -26.484 -1.935 1 96.12 72 ARG B N 1
ATOM 2456 C CA . ARG B 1 72 ? 17.047 -27.188 -0.678 1 96.12 72 ARG B CA 1
ATOM 2457 C C . ARG B 1 72 ? 15.75 -27.984 -0.755 1 96.12 72 ARG B C 1
ATOM 2459 O O . ARG B 1 72 ? 15.703 -29.125 -0.302 1 96.12 72 ARG B O 1
ATOM 2466 N N . VAL B 1 73 ? 14.734 -27.391 -1.363 1 97.44 73 VAL B N 1
ATOM 2467 C CA . VAL B 1 73 ? 13.438 -28.047 -1.457 1 97.44 73 VAL B CA 1
ATOM 2468 C C . VAL B 1 73 ? 13.523 -29.219 -2.436 1 97.44 73 VAL B C 1
ATOM 2470 O O . VAL B 1 73 ? 12.984 -30.297 -2.178 1 97.44 73 VAL B O 1
ATOM 2473 N N . LEU B 1 74 ? 14.25 -28.953 -3.539 1 96.19 74 LEU B N 1
ATOM 2474 C CA . LEU B 1 74 ? 14.438 -30.031 -4.516 1 96.19 74 LEU B CA 1
ATOM 2475 C C . LEU B 1 74 ? 15.203 -31.203 -3.9 1 96.19 74 LEU B C 1
ATOM 2477 O O . LEU B 1 74 ? 14.836 -32.344 -4.09 1 96.19 74 LEU B O 1
ATOM 2481 N N . ASP B 1 75 ? 16.25 -30.891 -3.168 1 96.81 75 ASP B N 1
ATOM 2482 C CA . ASP B 1 75 ? 17.047 -31.922 -2.498 1 96.81 75 ASP B CA 1
ATOM 2483 C C . ASP B 1 75 ? 16.203 -32.688 -1.471 1 96.81 75 ASP B C 1
ATOM 2485 O O . ASP B 1 75 ? 16.312 -33.906 -1.335 1 96.81 75 ASP B O 1
ATOM 2489 N N . ALA B 1 76 ? 15.391 -31.969 -0.784 1 97.25 76 ALA B N 1
ATOM 2490 C CA . ALA B 1 76 ? 14.492 -32.594 0.198 1 97.25 76 ALA B CA 1
ATOM 2491 C C . ALA B 1 76 ? 13.539 -33.562 -0.469 1 97.25 76 ALA B C 1
ATOM 2493 O O . ALA B 1 76 ? 13.352 -34.688 0.021 1 97.25 76 ALA B O 1
ATOM 2494 N N . LEU B 1 77 ? 12.969 -33.156 -1.574 1 96.5 77 LEU B N 1
ATOM 2495 C CA . LEU B 1 77 ? 12.039 -34 -2.297 1 96.5 77 LEU B CA 1
ATOM 2496 C C . LEU B 1 77 ? 12.719 -35.281 -2.766 1 96.5 77 LEU B C 1
ATOM 2498 O O . LEU B 1 77 ? 12.125 -36.344 -2.713 1 96.5 77 LEU B O 1
ATOM 2502 N N . ARG B 1 78 ? 13.922 -35.188 -3.172 1 94.81 78 ARG B N 1
ATOM 2503 C CA . ARG B 1 78 ? 14.68 -36.281 -3.717 1 94.81 78 ARG B CA 1
ATOM 2504 C C . ARG B 1 78 ? 14.984 -37.312 -2.635 1 94.81 78 ARG B C 1
ATOM 2506 O O . ARG B 1 78 ? 15.266 -38.5 -2.938 1 94.81 78 ARG B O 1
ATOM 2513 N N . MET B 1 79 ? 14.945 -36.938 -1.441 1 95.12 79 MET B N 1
ATOM 2514 C CA . MET B 1 79 ? 15.25 -37.844 -0.333 1 95.12 79 MET B CA 1
ATOM 2515 C C . MET B 1 79 ? 14.195 -38.938 -0.214 1 95.12 79 MET B C 1
ATOM 2517 O O . MET B 1 79 ? 14.477 -40.031 0.303 1 95.12 79 MET B O 1
ATOM 2521 N N . PHE B 1 80 ? 12.992 -38.656 -0.69 1 92.94 80 PHE B N 1
ATOM 2522 C CA . PHE B 1 80 ? 11.961 -39.688 -0.457 1 92.94 80 PHE B CA 1
ATOM 2523 C C . PHE B 1 80 ? 11.156 -39.938 -1.725 1 92.94 80 PHE B C 1
ATOM 2525 O O . PHE B 1 80 ? 10.289 -40.812 -1.752 1 92.94 80 PHE B O 1
ATOM 2532 N N . CYS B 1 81 ? 11.359 -39.125 -2.699 1 91.88 81 CYS B N 1
ATOM 2533 C CA . CYS B 1 81 ? 10.695 -39.312 -3.986 1 91.88 81 CYS B CA 1
ATOM 2534 C C . CYS B 1 81 ? 11.711 -39.562 -5.094 1 91.88 81 CYS B C 1
ATOM 2536 O O . CYS B 1 81 ? 12.617 -38.75 -5.305 1 91.88 81 CYS B O 1
ATOM 2538 N N . SER B 1 82 ? 11.562 -40.625 -5.797 1 90.06 82 SER B N 1
ATOM 2539 C CA . SER B 1 82 ? 12.5 -41 -6.859 1 90.06 82 SER B CA 1
ATOM 2540 C C . SER B 1 82 ? 12.07 -40.406 -8.195 1 90.06 82 SER B C 1
ATOM 2542 O O . SER B 1 82 ? 12.812 -40.438 -9.172 1 90.06 82 SER B O 1
ATOM 2544 N N . ALA B 1 83 ? 10.945 -39.812 -8.234 1 91.62 83 ALA B N 1
ATOM 2545 C CA . ALA B 1 83 ? 10.375 -39.281 -9.469 1 91.62 83 ALA B CA 1
ATOM 2546 C C . ALA B 1 83 ? 11.148 -38.062 -9.961 1 91.62 83 ALA B C 1
ATOM 2548 O O . ALA B 1 83 ? 11.859 -37.438 -9.195 1 91.62 83 ALA B O 1
ATOM 2549 N N . ARG B 1 84 ? 11.07 -37.812 -11.234 1 92.56 84 ARG B N 1
ATOM 2550 C CA . ARG B 1 84 ? 11.68 -36.656 -11.867 1 92.56 84 ARG B CA 1
ATOM 2551 C C . ARG B 1 84 ? 10.891 -35.375 -11.555 1 92.56 84 ARG B C 1
ATOM 2553 O O . ARG B 1 84 ? 9.664 -35.375 -11.656 1 92.56 84 ARG B O 1
ATOM 2560 N N . PHE B 1 85 ? 11.648 -34.312 -11.148 1 95 85 PHE B N 1
ATOM 2561 C CA . PHE B 1 85 ? 11.039 -33.031 -10.922 1 95 85 PHE B CA 1
ATOM 2562 C C . PHE B 1 85 ? 11.547 -32 -11.93 1 95 85 PHE B C 1
ATOM 2564 O O . PHE B 1 85 ? 12.758 -31.812 -12.086 1 95 85 PHE B O 1
ATOM 2571 N N . LEU B 1 86 ? 10.633 -31.391 -12.664 1 95.75 86 LEU B N 1
ATOM 2572 C CA . LEU B 1 86 ? 10.969 -30.266 -13.539 1 95.75 86 LEU B CA 1
ATOM 2573 C C . LEU B 1 86 ? 10.969 -28.953 -12.766 1 95.75 86 LEU B C 1
ATOM 2575 O O . LEU B 1 86 ? 10.32 -28.844 -11.719 1 95.75 86 LEU B O 1
ATOM 2579 N N . THR B 1 87 ? 11.75 -28.016 -13.211 1 94.94 87 THR B N 1
ATOM 2580 C CA . THR B 1 87 ? 11.75 -26.672 -12.648 1 94.94 87 THR B CA 1
ATOM 2581 C C . THR B 1 87 ? 11.352 -25.641 -13.703 1 94.94 87 THR B C 1
ATOM 2583 O O . THR B 1 87 ? 11.922 -25.609 -14.789 1 94.94 87 THR B O 1
ATOM 2586 N N . VAL B 1 88 ? 10.352 -24.891 -13.383 1 95.69 88 VAL B N 1
ATOM 2587 C CA . VAL B 1 88 ? 9.898 -23.859 -14.312 1 95.69 88 VAL B CA 1
ATOM 2588 C C . VAL B 1 88 ? 11.031 -22.875 -14.57 1 95.69 88 VAL B C 1
ATOM 2590 O O . VAL B 1 88 ? 11.617 -22.328 -13.633 1 95.69 88 VAL B O 1
ATOM 2593 N N . GLY B 1 89 ? 11.289 -22.609 -15.742 1 90.5 89 GLY B N 1
ATOM 2594 C CA . GLY B 1 89 ? 12.359 -21.703 -16.156 1 90.5 89 GLY B CA 1
ATOM 2595 C C . GLY B 1 89 ? 12.664 -21.781 -17.641 1 90.5 89 GLY B C 1
ATOM 2596 O O . GLY B 1 89 ? 11.906 -22.391 -18.406 1 90.5 89 GLY B O 1
ATOM 2597 N N . PRO B 1 90 ? 13.797 -21.125 -18.016 1 87.88 90 PRO B N 1
ATOM 2598 C CA . PRO B 1 90 ? 14.164 -21.156 -19.438 1 87.88 90 PRO B CA 1
ATOM 2599 C C . PRO B 1 90 ? 14.289 -22.578 -19.984 1 87.88 90 PRO B C 1
ATOM 2601 O O . PRO B 1 90 ? 14.828 -23.453 -19.312 1 87.88 90 PRO B O 1
ATOM 2604 N N . GLY B 1 91 ? 13.781 -22.781 -21.172 1 88.31 91 GLY B N 1
ATOM 2605 C CA . GLY B 1 91 ? 13.883 -24.078 -21.828 1 88.31 91 GLY B CA 1
ATOM 2606 C C . GLY B 1 91 ? 12.625 -24.906 -21.703 1 88.31 91 GLY B C 1
ATOM 2607 O O . GLY B 1 91 ? 12.383 -25.812 -22.5 1 88.31 91 GLY B O 1
ATOM 2608 N N . LEU B 1 92 ? 11.852 -24.75 -20.672 1 92.25 92 LEU B N 1
ATOM 2609 C CA . LEU B 1 92 ? 10.594 -25.469 -20.5 1 92.25 92 LEU B CA 1
ATOM 2610 C C . LEU B 1 92 ? 9.5 -24.875 -21.391 1 92.25 92 LEU B C 1
ATOM 2612 O O . LEU B 1 92 ? 9.391 -23.656 -21.516 1 92.25 92 LEU B O 1
ATOM 2616 N N . LYS B 1 93 ? 8.719 -25.719 -21.953 1 94.19 93 LYS B N 1
ATOM 2617 C CA . LYS B 1 93 ? 7.602 -25.266 -22.797 1 94.19 93 LYS B CA 1
ATOM 2618 C C . LYS B 1 93 ? 6.418 -24.828 -21.938 1 94.19 93 LYS B C 1
ATOM 2620 O O . LYS B 1 93 ? 5.812 -25.656 -21.234 1 94.19 93 LYS B O 1
ATOM 2625 N N . SER B 1 94 ? 6.074 -23.625 -21.984 1 93.88 94 SER B N 1
ATOM 2626 C CA . SER B 1 94 ? 4.953 -23.109 -21.203 1 93.88 94 SER B CA 1
ATOM 2627 C C . SER B 1 94 ? 3.688 -23.016 -22.047 1 93.88 94 SER B C 1
ATOM 2629 O O . SER B 1 94 ? 2.578 -22.969 -21.516 1 93.88 94 SER B O 1
ATOM 2631 N N . GLY B 1 95 ? 3.828 -22.906 -23.406 1 93.38 95 GLY B N 1
ATOM 2632 C CA . GLY B 1 95 ? 2.699 -22.781 -24.312 1 93.38 95 GLY B CA 1
ATOM 2633 C C . GLY B 1 95 ? 2.264 -21.344 -24.531 1 93.38 95 GLY B C 1
ATOM 2634 O O . GLY B 1 95 ? 1.25 -21.094 -25.188 1 93.38 95 GLY B O 1
ATOM 2635 N N . ILE B 1 96 ? 3.002 -20.422 -23.953 1 95.44 96 ILE B N 1
ATOM 2636 C CA . ILE B 1 96 ? 2.66 -19 -24.109 1 95.44 96 ILE B CA 1
ATOM 2637 C C . ILE B 1 96 ? 3.902 -18.219 -24.516 1 95.44 96 ILE B C 1
ATOM 2639 O O . ILE B 1 96 ? 5 -18.484 -24.016 1 95.44 96 ILE B O 1
ATOM 2643 N N . LYS B 1 97 ? 3.746 -17.344 -25.516 1 95.69 97 LYS B N 1
ATOM 2644 C CA . LYS B 1 97 ? 4.844 -16.469 -25.922 1 95.69 97 LYS B CA 1
ATOM 2645 C C . LYS B 1 97 ? 4.992 -15.289 -24.953 1 95.69 97 LYS B C 1
ATOM 2647 O O . LYS B 1 97 ? 4.008 -14.633 -24.609 1 95.69 97 LYS B O 1
ATOM 2652 N N . LEU B 1 98 ? 6.223 -15.039 -24.5 1 96.88 98 LEU B N 1
ATOM 2653 C CA . LEU B 1 98 ? 6.516 -13.961 -23.562 1 96.88 98 LEU B CA 1
ATOM 2654 C C . LEU B 1 98 ? 7.035 -12.727 -24.297 1 96.88 98 LEU B C 1
ATOM 2656 O O . LEU B 1 98 ? 8.086 -12.781 -24.938 1 96.88 98 LEU B O 1
ATOM 2660 N N . ARG B 1 99 ? 6.285 -11.656 -24.281 1 97.31 99 ARG B N 1
ATOM 2661 C CA . ARG B 1 99 ? 6.707 -10.391 -24.875 1 97.31 99 ARG B CA 1
ATOM 2662 C C . ARG B 1 99 ? 7.199 -9.422 -23.797 1 97.31 99 ARG B C 1
ATOM 2664 O O . ARG B 1 99 ? 6.617 -8.352 -23.609 1 97.31 99 ARG B O 1
ATOM 2671 N N . LEU B 1 100 ? 8.258 -9.781 -23.094 1 97.06 100 LEU B N 1
ATOM 2672 C CA . LEU B 1 100 ? 8.883 -9.023 -22.016 1 97.06 100 LEU B CA 1
ATOM 2673 C C . LEU B 1 100 ? 10.328 -8.68 -22.375 1 97.06 100 LEU B C 1
ATOM 2675 O O . LEU B 1 100 ? 10.922 -9.297 -23.25 1 97.06 100 LEU B O 1
ATOM 2679 N N . ASP B 1 101 ? 10.875 -7.715 -21.688 1 96.25 101 ASP B N 1
ATOM 2680 C CA . ASP B 1 101 ? 12.258 -7.305 -21.938 1 96.25 101 ASP B CA 1
ATOM 2681 C C . ASP B 1 101 ? 13.234 -8.422 -21.594 1 96.25 101 ASP B C 1
ATOM 2683 O O . ASP B 1 101 ? 14.195 -8.664 -22.328 1 96.25 101 ASP B O 1
ATOM 2687 N N . ASN B 1 102 ? 12.977 -9.047 -20.422 1 94 102 ASN B N 1
ATOM 2688 C CA . ASN B 1 102 ? 13.773 -10.164 -19.938 1 94 102 ASN B CA 1
ATOM 2689 C C . ASN B 1 102 ? 12.891 -11.312 -19.438 1 94 102 ASN B C 1
ATOM 2691 O O . ASN B 1 102 ? 12.727 -11.484 -18.234 1 94 102 ASN B O 1
ATOM 2695 N N . PRO B 1 103 ? 12.484 -12.141 -20.344 1 94.06 103 PRO B N 1
ATOM 2696 C CA . PRO B 1 103 ? 11.539 -13.211 -20 1 94.06 103 PRO B CA 1
ATOM 2697 C C . PRO B 1 103 ? 12.062 -14.133 -18.906 1 94.06 103 PRO B C 1
ATOM 2699 O O . PRO B 1 103 ? 11.281 -14.68 -18.125 1 94.06 103 PRO B O 1
ATOM 2702 N N . ALA B 1 104 ? 13.344 -14.266 -18.812 1 89.31 104 ALA B N 1
ATOM 2703 C CA . ALA B 1 104 ? 13.945 -15.18 -17.844 1 89.31 104 ALA B CA 1
ATOM 2704 C C . ALA B 1 104 ? 13.727 -14.68 -16.406 1 89.31 104 ALA B C 1
ATOM 2706 O O . ALA B 1 104 ? 13.859 -15.438 -15.453 1 89.31 104 ALA B O 1
ATOM 2707 N N . GLN B 1 105 ? 13.336 -13.422 -16.25 1 88.75 105 GLN B N 1
ATOM 2708 C CA . GLN B 1 105 ? 13.164 -12.82 -14.938 1 88.75 105 GLN B CA 1
ATOM 2709 C C . GLN B 1 105 ? 11.719 -12.93 -14.461 1 88.75 105 GLN B C 1
ATOM 2711 O O . GLN B 1 105 ? 11.414 -12.609 -13.312 1 88.75 105 GLN B O 1
ATOM 2716 N N . LEU B 1 106 ? 10.883 -13.406 -15.336 1 92.5 106 LEU B N 1
ATOM 2717 C CA . LEU B 1 106 ? 9.477 -13.539 -14.961 1 92.5 106 LEU B CA 1
ATOM 2718 C C . LEU B 1 106 ? 9.312 -14.578 -13.852 1 92.5 106 LEU B C 1
ATOM 2720 O O . LEU B 1 106 ? 9.828 -15.688 -13.953 1 92.5 106 LEU B O 1
ATOM 2724 N N . GLY B 1 107 ? 8.68 -14.18 -12.797 1 92.31 107 GLY B N 1
ATOM 2725 C CA . GLY B 1 107 ? 8.375 -15.133 -11.742 1 92.31 107 GLY B CA 1
ATOM 2726 C C . GLY B 1 107 ? 7.586 -16.328 -12.234 1 92.31 107 GLY B C 1
ATOM 2727 O O . GLY B 1 107 ? 6.609 -16.188 -12.969 1 92.31 107 GLY B O 1
ATOM 2728 N N . ALA B 1 108 ? 8.016 -17.453 -11.82 1 93.25 108 ALA B N 1
ATOM 2729 C CA . ALA B 1 108 ? 7.398 -18.703 -12.25 1 93.25 108 ALA B CA 1
ATOM 2730 C C . ALA B 1 108 ? 5.898 -18.703 -11.969 1 93.25 108 ALA B C 1
ATOM 2732 O O . ALA B 1 108 ? 5.105 -19.188 -12.781 1 93.25 108 ALA B O 1
ATOM 2733 N N . GLU B 1 109 ? 5.531 -18.219 -10.852 1 93.94 109 GLU B N 1
ATOM 2734 C CA . GLU B 1 109 ? 4.125 -18.234 -10.461 1 93.94 109 GLU B CA 1
ATOM 2735 C C . GLU B 1 109 ? 3.273 -17.391 -11.398 1 93.94 109 GLU B C 1
ATOM 2737 O O . GLU B 1 109 ? 2.121 -17.734 -11.68 1 93.94 109 GLU B O 1
ATOM 2742 N N . LEU B 1 110 ? 3.814 -16.281 -11.867 1 95.81 110 LEU B N 1
ATOM 2743 C CA . LEU B 1 110 ? 3.072 -15.406 -12.766 1 95.81 110 LEU B CA 1
ATOM 2744 C C . LEU B 1 110 ? 2.828 -16.094 -14.109 1 95.81 110 LEU B C 1
ATOM 2746 O O . LEU B 1 110 ? 1.731 -16 -14.664 1 95.81 110 LEU B O 1
ATOM 2750 N N . LEU B 1 111 ? 3.887 -16.781 -14.586 1 96.62 111 LEU B N 1
ATOM 2751 C CA . LEU B 1 111 ? 3.752 -17.562 -15.805 1 96.62 111 LEU B CA 1
ATOM 2752 C C . LEU B 1 111 ? 2.691 -18.656 -15.633 1 96.62 111 LEU B C 1
ATOM 2754 O O . LEU B 1 111 ? 1.819 -18.812 -16.484 1 96.62 111 LEU B O 1
ATOM 2758 N N . CYS B 1 112 ? 2.73 -19.359 -14.547 1 97.56 112 CYS B N 1
ATOM 2759 C CA . CYS B 1 112 ? 1.818 -20.469 -14.281 1 97.56 112 CYS B CA 1
ATOM 2760 C C . CYS B 1 112 ? 0.377 -19.969 -14.195 1 97.56 112 CYS B C 1
ATOM 2762 O O . CYS B 1 112 ? -0.536 -20.625 -14.695 1 97.56 112 CYS B O 1
ATOM 2764 N N . GLY B 1 113 ? 0.182 -18.844 -13.531 1 97.81 113 GLY B N 1
ATOM 2765 C CA . GLY B 1 113 ? -1.152 -18.266 -13.461 1 97.81 113 GLY B CA 1
ATOM 2766 C C . GLY B 1 113 ? -1.734 -17.953 -14.828 1 97.81 113 GLY B C 1
ATOM 2767 O O . GLY B 1 113 ? -2.902 -18.234 -15.094 1 97.81 113 GLY B O 1
ATOM 2768 N N . ALA B 1 114 ? -0.917 -17.375 -15.672 1 98.06 114 ALA B N 1
ATOM 2769 C CA . ALA B 1 114 ? -1.354 -17.016 -17.016 1 98.06 114 ALA B CA 1
ATOM 2770 C C . ALA B 1 114 ? -1.714 -18.266 -17.812 1 98.06 114 ALA B C 1
ATOM 2772 O O . ALA B 1 114 ? -2.738 -18.297 -18.5 1 98.06 114 ALA B O 1
ATOM 2773 N N . VAL B 1 115 ? -0.861 -19.297 -17.734 1 97.88 115 VAL B N 1
ATOM 2774 C CA . VAL B 1 115 ? -1.074 -20.547 -18.453 1 97.88 115 VAL B CA 1
ATOM 2775 C C . VAL B 1 115 ? -2.398 -21.172 -18.031 1 97.88 115 VAL B C 1
ATOM 2777 O O . VAL B 1 115 ? -3.191 -21.594 -18.859 1 97.88 115 VAL B O 1
ATOM 2780 N N . ALA B 1 116 ? -2.639 -21.172 -16.734 1 98 116 ALA B N 1
ATOM 2781 C CA . ALA B 1 116 ? -3.873 -21.766 -16.219 1 98 116 ALA B CA 1
ATOM 2782 C C . ALA B 1 116 ? -5.09 -20.969 -16.656 1 98 116 ALA B C 1
ATOM 2784 O O . ALA B 1 116 ? -6.121 -21.531 -17.016 1 98 116 ALA B O 1
ATOM 2785 N N . ALA B 1 117 ? -5.016 -19.656 -16.578 1 98 117 ALA B N 1
ATOM 2786 C CA . ALA B 1 117 ? -6.129 -18.797 -16.969 1 98 117 ALA B CA 1
ATOM 2787 C C . ALA B 1 117 ? -6.484 -18.984 -18.438 1 98 117 ALA B C 1
ATOM 2789 O O . ALA B 1 117 ? -7.66 -18.969 -18.812 1 98 117 ALA B O 1
ATOM 2790 N N . LEU B 1 118 ? -5.488 -19.219 -19.281 1 97.38 118 LEU B N 1
ATOM 2791 C CA . LEU B 1 118 ? -5.691 -19.391 -20.719 1 97.38 118 LEU B CA 1
ATOM 2792 C C . LEU B 1 118 ? -6.457 -20.672 -21 1 97.38 118 LEU B C 1
ATOM 2794 O O . LEU B 1 118 ? -7.133 -20.781 -22.031 1 97.38 118 LEU B O 1
ATOM 2798 N N . GLU B 1 119 ? -6.332 -21.625 -20.125 1 95.31 119 GLU B N 1
ATOM 2799 C CA . GLU B 1 119 ? -7.078 -22.859 -20.281 1 95.31 119 GLU B CA 1
ATOM 2800 C C . GLU B 1 119 ? -8.578 -22.641 -20.125 1 95.31 119 GLU B C 1
ATOM 2802 O O . GLU B 1 119 ? -9.391 -23.406 -20.641 1 95.31 119 GLU B O 1
ATOM 2807 N N . GLU B 1 120 ? -8.961 -21.609 -19.422 1 95.44 120 GLU B N 1
ATOM 2808 C CA . GLU B 1 120 ? -10.375 -21.312 -19.188 1 95.44 120 GLU B CA 1
ATOM 2809 C C . GLU B 1 120 ? -10.984 -20.547 -20.344 1 95.44 120 GLU B C 1
ATOM 2811 O O . GLU B 1 120 ? -12.203 -20.516 -20.516 1 95.44 120 GLU B O 1
ATOM 2816 N N . GLY B 1 121 ? -10.109 -19.844 -21.109 1 94.12 121 GLY B N 1
ATOM 2817 C CA . GLY B 1 121 ? -10.555 -19.062 -22.25 1 94.12 121 GLY B CA 1
ATOM 2818 C C . GLY B 1 121 ? -9.453 -18.234 -22.875 1 94.12 121 GLY B C 1
ATOM 2819 O O . GLY B 1 121 ? -8.406 -18.016 -22.266 1 94.12 121 GLY B O 1
ATOM 2820 N N . PRO B 1 122 ? -9.695 -17.844 -24.141 1 95.19 122 PRO B N 1
ATOM 2821 C CA . PRO B 1 122 ? -8.672 -17.062 -24.828 1 95.19 122 PRO B CA 1
ATOM 2822 C C . PRO B 1 122 ? -8.523 -15.656 -24.25 1 95.19 122 PRO B C 1
ATOM 2824 O O . PRO B 1 122 ? -9.406 -15.18 -23.531 1 95.19 122 PRO B O 1
ATOM 2827 N N . GLY B 1 123 ? -7.41 -14.992 -24.562 1 95.62 123 GLY B N 1
ATOM 2828 C CA . GLY B 1 123 ? -7.215 -13.602 -24.203 1 95.62 123 GLY B CA 1
ATOM 2829 C C . GLY B 1 123 ? -8.125 -12.648 -24.953 1 95.62 123 GLY B C 1
ATOM 2830 O O . GLY B 1 123 ? -8.844 -13.062 -25.875 1 95.62 123 GLY B O 1
ATOM 2831 N N . PRO B 1 124 ? -8.18 -11.438 -24.547 1 98.44 124 PRO B N 1
ATOM 2832 C CA . PRO B 1 124 ? -7.301 -10.836 -23.547 1 98.44 124 PRO B CA 1
ATOM 2833 C C . PRO B 1 124 ? -7.73 -11.164 -22.125 1 98.44 124 PRO B C 1
ATOM 2835 O O . PRO B 1 124 ? -8.922 -11.266 -21.828 1 98.44 124 PRO B O 1
ATOM 2838 N N . LEU B 1 125 ? -6.844 -11.383 -21.234 1 98.69 125 LEU B N 1
ATOM 2839 C CA . LEU B 1 125 ? -7.094 -11.602 -19.812 1 98.69 125 LEU B CA 1
ATOM 2840 C C . LEU B 1 125 ? -5.934 -11.086 -18.969 1 98.69 125 LEU B C 1
ATOM 2842 O O . LEU B 1 125 ? -4.855 -10.797 -19.5 1 98.69 125 LEU B O 1
ATOM 2846 N N . ALA B 1 126 ? -6.164 -10.828 -17.734 1 98.75 126 ALA B N 1
ATOM 2847 C CA . ALA B 1 126 ? -5.145 -10.453 -16.766 1 98.75 126 ALA B CA 1
ATOM 2848 C C . ALA B 1 126 ? -5.281 -11.273 -15.484 1 98.75 126 ALA B C 1
ATOM 2850 O O . ALA B 1 126 ? -6.395 -11.562 -15.039 1 98.75 126 ALA B O 1
ATOM 2851 N N . VAL B 1 127 ? -4.16 -11.656 -14.93 1 98.69 127 VAL B N 1
ATOM 2852 C CA . VAL B 1 127 ? -4.156 -12.453 -13.703 1 98.69 127 VAL B CA 1
ATOM 2853 C C . VAL B 1 127 ? -3.594 -11.633 -12.547 1 98.69 127 VAL B C 1
ATOM 2855 O O . VAL B 1 127 ? -2.473 -11.125 -12.633 1 98.69 127 VAL B O 1
ATOM 2858 N N . ILE B 1 128 ? -4.383 -11.508 -11.539 1 98.56 128 ILE B N 1
ATOM 2859 C CA . ILE B 1 128 ? -3.986 -10.859 -10.289 1 98.56 128 ILE B CA 1
ATOM 2860 C C . ILE B 1 128 ? -3.486 -11.914 -9.305 1 98.56 128 ILE B C 1
ATOM 2862 O O . ILE B 1 128 ? -4.273 -12.711 -8.781 1 98.56 128 ILE B O 1
ATOM 286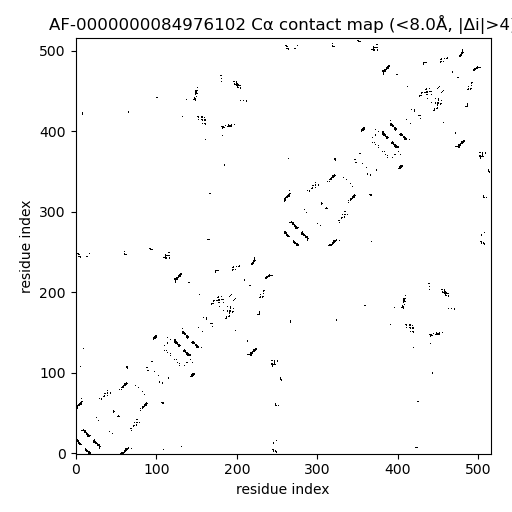6 N N . SER B 1 129 ? -2.23 -11.945 -9.086 1 97.12 129 SER B N 1
ATOM 2867 C CA . SER B 1 129 ? -1.642 -12.805 -8.062 1 97.12 129 SER B CA 1
ATOM 2868 C C . SER B 1 129 ? -1.334 -12.016 -6.789 1 97.12 129 SER B C 1
ATOM 2870 O O . SER B 1 129 ? -0.478 -11.133 -6.793 1 97.12 129 SER B O 1
ATOM 2872 N N . ALA B 1 130 ? -2.082 -12.383 -5.734 1 94.94 130 ALA B N 1
ATOM 2873 C CA . ALA B 1 130 ? -1.968 -11.586 -4.516 1 94.94 130 ALA B CA 1
ATOM 2874 C C . ALA B 1 130 ? -1.422 -12.422 -3.363 1 94.94 130 ALA B C 1
ATOM 2876 O O . ALA B 1 130 ? -2.078 -13.367 -2.906 1 94.94 130 ALA B O 1
ATOM 2877 N N . ASP B 1 131 ? -0.267 -12.188 -2.832 1 89.94 131 ASP B N 1
ATOM 2878 C CA . ASP B 1 131 ? 0.346 -12.711 -1.617 1 89.94 131 ASP B CA 1
ATOM 2879 C C . ASP B 1 131 ? 1.133 -11.633 -0.881 1 89.94 131 ASP B C 1
ATOM 2881 O O . ASP B 1 131 ? 0.556 -10.648 -0.413 1 89.94 131 ASP B O 1
ATOM 2885 N N . THR B 1 132 ? 2.537 -11.75 -1.072 1 90.62 132 THR B N 1
ATOM 2886 C CA . THR B 1 132 ? 3.387 -10.688 -0.544 1 90.62 132 THR B CA 1
ATOM 2887 C C . THR B 1 132 ? 3.238 -9.414 -1.37 1 90.62 132 THR B C 1
ATOM 2889 O O . THR B 1 132 ? 3.135 -8.312 -0.816 1 90.62 132 THR B O 1
ATOM 2892 N N . ALA B 1 133 ? 3.137 -9.609 -2.605 1 94.62 133 ALA B N 1
ATOM 2893 C CA . ALA B 1 133 ? 2.867 -8.547 -3.564 1 94.62 133 ALA B CA 1
ATOM 2894 C C . ALA B 1 133 ? 1.583 -8.82 -4.344 1 94.62 133 ALA B C 1
ATOM 2896 O O . ALA B 1 133 ? 1.075 -9.945 -4.336 1 94.62 133 ALA B O 1
ATOM 2897 N N . ILE B 1 134 ? 1.008 -7.793 -4.891 1 96.75 134 ILE B N 1
ATOM 2898 C CA . ILE B 1 134 ? 0.011 -7.922 -5.949 1 96.75 134 ILE B CA 1
ATOM 2899 C C . ILE B 1 134 ? 0.679 -7.75 -7.312 1 96.75 134 ILE B C 1
ATOM 2901 O O . ILE B 1 134 ? 1.294 -6.715 -7.582 1 96.75 134 ILE B O 1
ATOM 2905 N N . SER B 1 135 ? 0.625 -8.766 -8.078 1 97.5 135 SER B N 1
ATOM 2906 C CA . SER B 1 135 ? 1.076 -8.695 -9.461 1 97.5 135 SER B CA 1
ATOM 2907 C C . SER B 1 135 ? -0.082 -8.914 -10.43 1 97.5 135 SER B C 1
ATOM 2909 O O . SER B 1 135 ? -0.867 -9.852 -10.273 1 97.5 135 SER B O 1
ATOM 2911 N N . ILE B 1 136 ? -0.196 -8.008 -11.344 1 98.62 136 ILE B N 1
ATOM 2912 C CA . ILE B 1 136 ? -1.175 -8.172 -12.414 1 98.62 136 ILE B CA 1
ATOM 2913 C C . ILE B 1 136 ? -0.457 -8.328 -13.75 1 98.62 136 ILE B C 1
ATOM 2915 O O . ILE B 1 136 ? 0.237 -7.414 -14.203 1 98.62 136 ILE B O 1
ATOM 2919 N N . MET B 1 137 ? -0.593 -9.461 -14.359 1 98.5 137 MET B N 1
ATOM 2920 C CA . MET B 1 137 ? 0.025 -9.734 -15.648 1 98.5 137 MET B CA 1
ATOM 2921 C C . MET B 1 137 ? -1.034 -9.992 -16.719 1 98.5 137 MET B C 1
ATOM 2923 O O . MET B 1 137 ? -2.012 -10.695 -16.469 1 98.5 137 MET B O 1
ATOM 2927 N N . ALA B 1 138 ? -0.796 -9.453 -17.891 1 98.69 138 ALA B N 1
ATOM 2928 C CA . ALA B 1 138 ? -1.824 -9.516 -18.922 1 98.69 138 ALA B CA 1
ATOM 2929 C C . ALA B 1 138 ? -1.378 -10.398 -20.094 1 98.69 138 ALA B C 1
ATOM 2931 O O . ALA B 1 138 ? -0.191 -10.445 -20.422 1 98.69 138 ALA B O 1
ATOM 2932 N N . VAL B 1 139 ? -2.303 -11.078 -20.625 1 98.69 139 VAL B N 1
ATOM 2933 C CA . VAL B 1 139 ? -2.201 -11.797 -21.891 1 98.69 139 VAL B CA 1
ATOM 2934 C C . VAL B 1 139 ? -3.088 -11.133 -22.938 1 98.69 139 VAL B C 1
ATOM 2936 O O . VAL B 1 139 ? -4.266 -10.867 -22.688 1 98.69 139 VAL B O 1
ATOM 2939 N N . ASN B 1 140 ? -2.521 -10.836 -24.078 1 98.5 140 ASN B N 1
ATOM 2940 C CA . ASN B 1 140 ? -3.299 -10.141 -25.094 1 98.5 140 ASN B CA 1
ATOM 2941 C C . ASN B 1 140 ? -4.113 -11.109 -25.953 1 98.5 140 ASN B C 1
ATOM 2943 O O . ASN B 1 140 ? -4.129 -12.312 -25.688 1 98.5 140 ASN B O 1
ATOM 2947 N N . GLY B 1 141 ? -4.848 -10.555 -26.906 1 97.25 141 GLY B N 1
ATOM 2948 C CA . GLY B 1 141 ? -5.707 -11.352 -27.766 1 97.25 141 GLY B CA 1
ATOM 2949 C C . GLY B 1 141 ? -4.941 -12.352 -28.609 1 97.25 141 GLY B C 1
ATOM 2950 O O . GLY B 1 141 ? -5.52 -13.32 -29.109 1 97.25 141 GLY B O 1
ATOM 2951 N N . LYS B 1 142 ? -3.674 -12.156 -28.812 1 97.44 142 LYS B N 1
ATOM 2952 C CA . LYS B 1 142 ? -2.82 -13.07 -29.578 1 97.44 142 LYS B CA 1
ATOM 2953 C C . LYS B 1 142 ? -2.23 -14.148 -28.672 1 97.44 142 LYS B C 1
ATOM 2955 O O . LYS B 1 142 ? -1.306 -14.859 -29.062 1 97.44 142 LYS B O 1
ATOM 2960 N N . GLN B 1 143 ? -2.709 -14.164 -27.391 1 96.94 143 GLN B N 1
ATOM 2961 C CA . GLN B 1 143 ? -2.291 -15.141 -26.375 1 96.94 143 GLN B CA 1
ATOM 2962 C C . GLN B 1 143 ? -0.812 -14.977 -26.047 1 96.94 143 GLN B C 1
ATOM 2964 O O . GLN B 1 143 ? -0.08 -15.969 -25.938 1 96.94 143 GLN B O 1
ATOM 2969 N N . GLU B 1 144 ? -0.369 -13.789 -25.969 1 98.12 144 GLU B N 1
ATOM 2970 C CA . GLU B 1 144 ? 0.983 -13.438 -25.547 1 98.12 144 GLU B CA 1
ATOM 2971 C C . GLU B 1 144 ? 0.974 -12.742 -24.188 1 98.12 144 GLU B C 1
ATOM 2973 O O . GLU B 1 144 ? 0.091 -11.93 -23.906 1 98.12 144 GLU B O 1
ATOM 2978 N N . LEU B 1 145 ? 1.915 -13.148 -23.344 1 98.31 145 LEU B N 1
ATOM 2979 C CA . LEU B 1 145 ? 2.084 -12.422 -22.094 1 98.31 145 LEU B CA 1
ATOM 2980 C C . LEU B 1 145 ? 2.805 -11.102 -22.328 1 98.31 145 LEU B C 1
ATOM 2982 O O . LEU B 1 145 ? 3.979 -11.086 -22.703 1 98.31 145 LEU B O 1
ATOM 2986 N N . VAL B 1 146 ? 2.141 -9.992 -22.047 1 98.44 146 VAL B N 1
ATOM 2987 C CA . VAL B 1 146 ? 2.611 -8.734 -22.609 1 98.44 146 VAL B CA 1
ATOM 2988 C C . VAL B 1 146 ? 2.988 -7.77 -21.484 1 98.44 146 VAL B C 1
ATOM 2990 O O . VAL B 1 146 ? 3.275 -6.598 -21.734 1 98.44 146 VAL B O 1
ATOM 2993 N N . GLY B 1 147 ? 2.941 -8.211 -20.203 1 97.94 147 GLY B N 1
ATOM 2994 C CA . GLY B 1 147 ? 3.398 -7.363 -19.109 1 97.94 147 GLY B CA 1
ATOM 2995 C C . GLY B 1 147 ? 2.293 -6.988 -18.141 1 97.94 147 GLY B C 1
ATOM 2996 O O . GLY B 1 147 ? 1.211 -7.582 -18.156 1 97.94 147 GLY B O 1
ATOM 2997 N N . GLY B 1 148 ? 2.678 -6.051 -17.203 1 98.25 148 GLY B N 1
ATOM 2998 C CA . GLY B 1 148 ? 1.697 -5.695 -16.188 1 98.25 148 GLY B CA 1
ATOM 2999 C C . GLY B 1 148 ? 2.254 -4.777 -15.109 1 98.25 148 GLY B C 1
ATOM 3000 O O . GLY B 1 148 ? 2.994 -3.84 -15.414 1 98.25 148 GLY B O 1
ATOM 3001 N N . VAL B 1 149 ? 1.806 -4.984 -13.891 1 98.44 149 VAL B N 1
ATOM 3002 C CA . VAL B 1 149 ? 2.172 -4.105 -12.789 1 98.44 149 VAL B CA 1
ATOM 3003 C C . VAL B 1 149 ? 2.451 -4.941 -11.539 1 98.44 149 VAL B C 1
ATOM 3005 O O . VAL B 1 149 ? 2.018 -6.09 -11.438 1 98.44 149 VAL B O 1
ATOM 3008 N N . ILE B 1 150 ? 3.209 -4.375 -10.578 1 97.19 150 ILE B N 1
ATOM 3009 C CA . ILE B 1 150 ? 3.523 -4.992 -9.297 1 97.19 150 ILE B CA 1
ATOM 3010 C C . ILE B 1 150 ? 3.371 -3.967 -8.172 1 97.19 150 ILE B C 1
ATOM 3012 O O . ILE B 1 150 ? 3.785 -2.814 -8.32 1 97.19 150 ILE B O 1
ATOM 3016 N N . LEU B 1 151 ? 2.805 -4.273 -7.141 1 96.62 151 LEU B N 1
ATOM 3017 C CA . LEU B 1 151 ? 2.645 -3.434 -5.957 1 96.62 151 LEU B CA 1
ATOM 3018 C C . LEU B 1 151 ? 2.551 -4.285 -4.695 1 96.62 151 LEU B C 1
ATOM 3020 O O . LEU B 1 151 ? 2.414 -5.508 -4.777 1 96.62 151 LEU B O 1
ATOM 3024 N N . PRO B 1 152 ? 2.678 -3.701 -3.531 1 95.44 152 PRO B N 1
ATOM 3025 C CA . PRO B 1 152 ? 2.637 -4.508 -2.311 1 95.44 152 PRO B CA 1
ATOM 3026 C C . PRO B 1 152 ? 1.248 -5.078 -2.025 1 95.44 152 PRO B C 1
ATOM 3028 O O . PRO B 1 152 ? 0.24 -4.434 -2.33 1 95.44 152 PRO B O 1
ATOM 3031 N N . GLY B 1 153 ? 1.2 -6.18 -1.429 1 94 153 GLY B N 1
ATOM 3032 C CA . GLY B 1 153 ? -0.055 -6.715 -0.925 1 94 153 GLY B CA 1
ATOM 3033 C C . GLY B 1 153 ? -0.612 -5.93 0.246 1 94 153 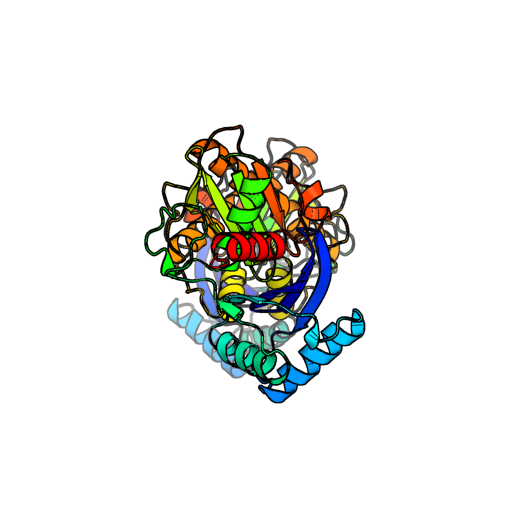GLY B C 1
ATOM 3034 O O . GLY B 1 153 ? 0.144 -5.332 1.017 1 94 153 GLY B O 1
ATOM 3035 N N . PRO B 1 154 ? -1.907 -5.965 0.401 1 93.38 154 PRO B N 1
ATOM 3036 C CA . PRO B 1 154 ? -2.523 -5.168 1.464 1 93.38 154 PRO B CA 1
ATOM 3037 C C . PRO B 1 154 ? -2.053 -5.578 2.857 1 93.38 154 PRO B C 1
ATOM 3039 O O . PRO B 1 154 ? -1.862 -4.723 3.727 1 93.38 154 PRO B O 1
ATOM 3042 N N . GLN B 1 155 ? -1.857 -6.875 3.109 1 92.25 155 GLN B N 1
ATOM 3043 C CA . GLN B 1 155 ? -1.439 -7.336 4.43 1 92.25 155 GLN B CA 1
ATOM 3044 C C . GLN B 1 155 ? -0.021 -6.875 4.75 1 92.25 155 GLN B C 1
ATOM 3046 O O . GLN B 1 155 ? 0.268 -6.48 5.879 1 92.25 155 GLN B O 1
ATOM 3051 N N . LEU B 1 156 ? 0.843 -7.031 3.764 1 94.12 156 LEU B N 1
ATOM 3052 C CA . LEU B 1 156 ? 2.211 -6.562 3.943 1 94.12 156 LEU B CA 1
ATOM 3053 C C . LEU B 1 156 ? 2.236 -5.066 4.238 1 94.12 156 LEU B C 1
ATOM 3055 O O . LEU B 1 156 ? 2.949 -4.617 5.137 1 94.12 156 LEU B O 1
ATOM 3059 N N . SER B 1 157 ? 1.479 -4.312 3.49 1 94.81 157 SER B N 1
ATOM 3060 C CA . SER B 1 157 ? 1.422 -2.863 3.652 1 94.81 157 SER B CA 1
ATOM 3061 C C . SER B 1 157 ? 0.878 -2.482 5.023 1 94.81 157 SER B C 1
ATOM 3063 O O . SER B 1 157 ? 1.379 -1.552 5.66 1 94.81 157 SER B O 1
ATOM 3065 N N . LEU B 1 158 ? -0.142 -3.146 5.453 1 94.81 158 LEU B N 1
ATOM 3066 C CA . LEU B 1 158 ? -0.729 -2.891 6.762 1 94.81 158 LEU B CA 1
ATOM 3067 C C . LEU B 1 158 ? 0.275 -3.176 7.875 1 94.81 158 LEU B C 1
ATOM 3069 O O . LEU B 1 158 ? 0.436 -2.369 8.789 1 94.81 158 LEU B O 1
ATOM 3073 N N . SER B 1 159 ? 0.924 -4.324 7.766 1 94.5 159 SER B N 1
ATOM 3074 C CA . SER B 1 159 ? 1.913 -4.691 8.773 1 94.5 159 SER B CA 1
ATOM 3075 C C . SER B 1 159 ? 3.031 -3.658 8.852 1 94.5 159 SER B C 1
ATOM 3077 O O . SER B 1 159 ? 3.475 -3.297 9.945 1 94.5 159 SER B O 1
ATOM 3079 N N . ALA B 1 160 ? 3.484 -3.225 7.719 1 95.12 160 ALA B N 1
ATOM 3080 C CA . ALA B 1 160 ? 4.535 -2.209 7.66 1 95.12 160 ALA B CA 1
ATOM 3081 C C . ALA B 1 160 ? 4.078 -0.912 8.32 1 95.12 160 ALA B C 1
ATOM 3083 O O . ALA B 1 160 ? 4.836 -0.29 9.07 1 95.12 160 ALA B O 1
ATOM 3084 N N . LEU B 1 161 ? 2.854 -0.522 8.023 1 95.25 161 LEU B N 1
ATOM 3085 C CA . LEU B 1 161 ? 2.295 0.703 8.586 1 95.25 161 LEU B CA 1
ATOM 3086 C C . LEU B 1 161 ? 2.219 0.622 10.109 1 95.25 161 LEU B C 1
ATOM 3088 O O . LEU B 1 161 ? 2.672 1.532 10.805 1 95.25 161 LEU B O 1
ATOM 3092 N N . VAL B 1 162 ? 1.703 -0.437 10.617 1 93.81 162 VAL B N 1
ATOM 3093 C CA . VAL B 1 162 ? 1.521 -0.629 12.055 1 93.81 162 VAL B CA 1
ATOM 3094 C C . VAL B 1 162 ? 2.879 -0.658 12.75 1 93.81 162 VAL B C 1
ATOM 3096 O O . VAL B 1 162 ? 3.037 -0.102 13.836 1 93.81 162 VAL B O 1
ATOM 3099 N N . GLN B 1 163 ? 3.83 -1.26 12.117 1 92.81 163 GLN B N 1
ATOM 3100 C CA . GLN B 1 163 ? 5.164 -1.375 12.695 1 92.81 163 GLN B CA 1
ATOM 3101 C C . GLN B 1 163 ? 5.863 -0.02 12.742 1 92.81 163 GLN B C 1
ATOM 3103 O O . GLN B 1 163 ? 6.676 0.236 13.633 1 92.81 163 GLN B O 1
ATOM 3108 N N . LYS B 1 164 ? 5.559 0.831 11.797 1 91.12 164 LYS B N 1
ATOM 3109 C CA . LYS B 1 164 ? 6.301 2.08 11.656 1 91.12 164 LYS B CA 1
ATOM 3110 C C . LYS B 1 164 ? 5.602 3.223 12.391 1 91.12 164 LYS B C 1
ATOM 3112 O O . LYS B 1 164 ? 6.141 4.328 12.484 1 91.12 164 LYS B O 1
ATOM 3117 N N . THR B 1 165 ? 4.402 2.994 12.852 1 87.94 165 THR B N 1
ATOM 3118 C CA . THR B 1 165 ? 3.66 4.059 13.516 1 87.94 165 THR B CA 1
ATOM 3119 C C . THR B 1 165 ? 3.404 3.707 14.977 1 87.94 165 THR B C 1
ATOM 3121 O O . THR B 1 165 ? 3.174 2.543 15.312 1 87.94 165 THR B O 1
ATOM 3124 N N . ALA B 1 166 ? 3.393 4.672 15.852 1 79.81 166 ALA B N 1
ATOM 3125 C CA . ALA B 1 166 ? 3.236 4.477 17.281 1 79.81 166 ALA B CA 1
ATOM 3126 C C . ALA B 1 166 ? 1.77 4.266 17.656 1 79.81 166 ALA B C 1
ATOM 3128 O O . ALA B 1 166 ? 1.463 3.666 18.688 1 79.81 166 ALA B O 1
ATOM 3129 N N . GLN B 1 167 ? 0.843 4.645 16.875 1 79.12 167 GLN B N 1
ATOM 3130 C CA . GLN B 1 167 ? -0.517 4.781 17.375 1 79.12 167 GLN B CA 1
ATOM 3131 C C . GLN B 1 167 ? -1.503 3.973 16.547 1 79.12 167 GLN B C 1
ATOM 3133 O O . GLN B 1 167 ? -2.703 3.959 16.828 1 79.12 167 GLN B O 1
ATOM 3138 N N . LEU B 1 168 ? -1.068 3.314 15.516 1 90 168 LEU B N 1
ATOM 3139 C CA . LEU B 1 168 ? -2.041 2.662 14.648 1 90 168 LEU B CA 1
ATOM 3140 C C . LEU B 1 168 ? -2.172 1.182 14.992 1 90 168 LEU B C 1
ATOM 3142 O O . LEU B 1 168 ? -1.166 0.497 15.195 1 90 168 LEU B O 1
ATOM 3146 N N . PRO B 1 169 ? -3.395 0.682 15.109 1 91.5 169 PRO B N 1
ATOM 3147 C CA . PRO B 1 169 ? -3.643 -0.718 15.453 1 91.5 169 PRO B CA 1
ATOM 3148 C C . PRO B 1 169 ? -3.637 -1.641 14.242 1 91.5 169 PRO B C 1
ATOM 3150 O O . PRO B 1 169 ? -3.762 -1.173 13.102 1 91.5 169 PRO B O 1
ATOM 3153 N N . GLN B 1 170 ? -3.488 -2.943 14.555 1 92.31 170 GLN B N 1
ATOM 3154 C CA . GLN B 1 170 ? -3.773 -3.943 13.531 1 92.31 170 GLN B CA 1
ATOM 3155 C C . GLN B 1 170 ? -5.273 -4.059 13.273 1 92.31 170 GLN B C 1
ATOM 3157 O O . GLN B 1 170 ? -6.082 -3.783 14.164 1 92.31 170 GLN B O 1
ATOM 3162 N N . ILE B 1 171 ? -5.578 -4.32 12.047 1 92.56 171 ILE B N 1
ATOM 3163 C CA . ILE B 1 171 ? -6.973 -4.559 11.703 1 92.56 171 ILE B CA 1
ATOM 3164 C C . ILE B 1 171 ? -7.098 -5.867 10.922 1 92.56 171 ILE B C 1
ATOM 3166 O O . ILE B 1 171 ? -6.094 -6.41 10.453 1 92.56 171 ILE B O 1
ATOM 3170 N N . ASP B 1 172 ? -8.359 -6.398 10.859 1 92.81 172 ASP B N 1
ATOM 3171 C CA . ASP B 1 172 ? -8.672 -7.59 10.07 1 92.81 172 ASP B CA 1
ATOM 3172 C C . ASP B 1 172 ? -9.203 -7.211 8.688 1 92.81 172 ASP B C 1
ATOM 3174 O O . ASP B 1 172 ? -10.336 -6.742 8.562 1 92.81 172 ASP B O 1
ATOM 3178 N N . LEU B 1 173 ? -8.5 -7.465 7.656 1 90.56 173 LEU B N 1
ATOM 3179 C CA . LEU B 1 173 ? -8.852 -7.059 6.301 1 90.56 173 LEU B CA 1
ATOM 3180 C C . LEU B 1 173 ? -10 -7.91 5.762 1 90.56 173 LEU B C 1
ATOM 3182 O O . LEU B 1 173 ? -10.594 -7.582 4.73 1 90.56 173 LEU B O 1
ATOM 3186 N N . SER B 1 174 ? -10.281 -8.977 6.461 1 90.5 174 SER B N 1
ATOM 3187 C CA . SER B 1 174 ? -11.406 -9.82 6.047 1 90.5 174 SER B CA 1
ATOM 3188 C C . SER B 1 174 ? -12.734 -9.234 6.516 1 90.5 174 SER B C 1
ATOM 3190 O O . SER B 1 174 ? -13.797 -9.656 6.062 1 90.5 174 SER B O 1
ATOM 3192 N N . ALA B 1 175 ? -12.648 -8.273 7.41 1 90.88 175 ALA B N 1
ATOM 3193 C CA . ALA B 1 175 ? -13.859 -7.566 7.816 1 90.88 175 ALA B CA 1
ATOM 3194 C C . ALA B 1 175 ? -14.273 -6.539 6.77 1 90.88 175 ALA B C 1
ATOM 3196 O O . ALA B 1 175 ? -13.422 -5.883 6.164 1 90.88 175 ALA B O 1
ATOM 3197 N N . PRO B 1 176 ? -15.555 -6.504 6.523 1 88.81 176 PRO B N 1
ATOM 3198 C CA . PRO B 1 176 ? -16 -5.527 5.527 1 88.81 176 PRO B CA 1
ATOM 3199 C C . PRO B 1 176 ? -15.727 -4.086 5.941 1 88.81 176 PRO B C 1
ATOM 3201 O O . PRO B 1 176 ? -15.609 -3.797 7.137 1 88.81 176 PRO B O 1
ATOM 3204 N N . ALA B 1 177 ? -15.531 -3.244 4.926 1 88 177 ALA B N 1
ATOM 3205 C CA . ALA B 1 177 ? -15.484 -1.811 5.199 1 88 177 ALA B CA 1
ATOM 3206 C C . ALA B 1 177 ? -16.828 -1.31 5.734 1 88 177 ALA B C 1
ATOM 3208 O O . ALA B 1 177 ? -17.828 -2.008 5.641 1 88 177 ALA B O 1
ATOM 3209 N N . SER B 1 178 ? -16.719 -0.129 6.281 1 88.12 178 SER B N 1
ATOM 3210 C CA . SER B 1 178 ? -17.953 0.494 6.75 1 88.12 178 SER B CA 1
ATOM 3211 C C . SER B 1 178 ? -18.828 0.948 5.586 1 88.12 178 SER B C 1
ATOM 3213 O O . SER B 1 178 ? -18.344 1.069 4.457 1 88.12 178 SER B O 1
ATOM 3215 N N . SER B 1 179 ? -20.078 1.084 5.867 1 89.94 179 SER B N 1
ATOM 3216 C CA . SER B 1 179 ? -21 1.588 4.855 1 89.94 179 SER B CA 1
ATOM 3217 C C . SER B 1 179 ? -20.641 3.008 4.434 1 89.94 179 SER B C 1
ATOM 3219 O O . SER B 1 179 ? -20.922 3.416 3.305 1 89.94 179 SER B O 1
ATOM 3221 N N . SER B 1 180 ? -19.969 3.68 5.328 1 96.44 180 SER B N 1
ATOM 3222 C CA . SER B 1 180 ? -19.547 5.047 5.051 1 96.44 180 SER B CA 1
ATOM 3223 C C . SER B 1 180 ? -18.031 5.125 4.832 1 96.44 180 SER B C 1
ATOM 3225 O O . SER B 1 180 ? -17.266 4.48 5.551 1 96.44 180 SER B O 1
ATOM 3227 N N . ILE B 1 181 ? -17.609 5.887 3.834 1 97.69 181 ILE B N 1
ATOM 3228 C CA . ILE B 1 181 ? -16.188 6.125 3.568 1 97.69 181 ILE B CA 1
ATOM 3229 C C . ILE B 1 181 ? -15.586 6.965 4.691 1 97.69 181 ILE B C 1
ATOM 3231 O O . ILE B 1 181 ? -14.367 7.008 4.855 1 97.69 181 ILE B O 1
ATOM 3235 N N . LEU B 1 182 ? -16.469 7.594 5.484 1 98.31 182 LEU B N 1
ATOM 3236 C CA . LEU B 1 182 ? -16.047 8.5 6.551 1 98.31 182 LEU B CA 1
ATOM 3237 C C . LEU B 1 182 ? -15.891 7.746 7.867 1 98.31 182 LEU B C 1
ATOM 3239 O O . LEU B 1 182 ? -16.75 7.832 8.742 1 98.31 182 LEU B O 1
ATOM 3243 N N . GLY B 1 183 ? -14.75 7.086 7.992 1 97.62 183 GLY B N 1
ATOM 3244 C CA . GLY B 1 183 ? -14.461 6.453 9.273 1 97.62 183 GLY B CA 1
ATOM 3245 C C . GLY B 1 183 ? -14.391 7.441 10.422 1 97.62 183 GLY B C 1
ATOM 3246 O O . GLY B 1 183 ? -13.828 8.531 10.273 1 97.62 183 GLY B O 1
ATOM 3247 N N . LYS B 1 184 ? -14.891 7.047 11.562 1 97 184 LYS B N 1
ATOM 3248 C CA . LYS B 1 184 ? -14.969 7.977 12.688 1 97 184 LYS B CA 1
ATOM 3249 C C . LYS B 1 184 ? -14.016 7.574 13.805 1 97 184 LYS B C 1
ATOM 3251 O O . LYS B 1 184 ? -13.969 8.227 14.852 1 97 184 LYS B O 1
ATOM 3256 N N . ASN B 1 185 ? -13.281 6.551 13.672 1 95.19 185 ASN B N 1
ATOM 3257 C CA . ASN B 1 185 ? -12.203 6.105 14.547 1 95.19 185 ASN B CA 1
ATOM 3258 C C . ASN B 1 185 ? -11.07 5.461 13.75 1 95.19 185 ASN B C 1
ATOM 3260 O O . ASN B 1 185 ? -11.227 5.168 12.562 1 95.19 185 ASN B O 1
ATOM 3264 N N . THR B 1 186 ? -9.992 5.215 14.422 1 93.88 186 THR B N 1
ATOM 3265 C CA . THR B 1 186 ? -8.766 4.805 13.742 1 93.88 186 THR B CA 1
ATOM 3266 C C . THR B 1 186 ? -8.977 3.484 13.008 1 93.88 186 THR B C 1
ATOM 3268 O O . THR B 1 186 ? -8.617 3.357 11.828 1 93.88 186 THR B O 1
ATOM 3271 N N . SER B 1 187 ? -9.602 2.494 13.672 1 94.75 187 SER B N 1
ATOM 3272 C CA . SER B 1 187 ? -9.812 1.18 13.078 1 94.75 187 SER B CA 1
ATOM 3273 C C . SER B 1 187 ? -10.68 1.272 11.828 1 94.75 187 SER B C 1
ATOM 3275 O O . SER B 1 187 ? -10.375 0.649 10.805 1 94.75 187 SER B O 1
ATOM 3277 N N . ALA B 1 188 ? -11.734 2.061 11.93 1 96.31 188 ALA B N 1
ATOM 3278 C CA . ALA B 1 188 ? -12.625 2.234 10.789 1 96.31 188 ALA B CA 1
ATOM 3279 C C . ALA B 1 188 ? -11.906 2.938 9.641 1 96.31 188 ALA B C 1
ATOM 3281 O O . ALA B 1 188 ? -12.102 2.588 8.469 1 96.31 188 ALA B O 1
ATOM 3282 N N . CYS B 1 189 ? -11.133 3.938 9.953 1 97.31 189 CYS B N 1
ATOM 3283 C CA . CYS B 1 189 ? -10.359 4.652 8.945 1 97.31 189 CYS B CA 1
ATOM 3284 C C . CYS B 1 189 ? -9.43 3.703 8.195 1 97.31 189 CYS B C 1
ATOM 3286 O O . CYS B 1 189 ? -9.32 3.771 6.969 1 97.31 189 CYS B O 1
ATOM 3288 N N . LEU B 1 190 ? -8.805 2.859 8.977 1 96.75 190 LEU B N 1
ATOM 3289 C CA . LEU B 1 190 ? -7.879 1.893 8.391 1 96.75 190 LEU B CA 1
ATOM 3290 C C . LEU B 1 190 ? -8.625 0.884 7.523 1 96.75 190 LEU B C 1
ATOM 3292 O O . LEU B 1 190 ? -8.203 0.602 6.398 1 96.75 190 LEU B O 1
ATOM 3296 N N . GLN B 1 191 ? -9.711 0.368 8.031 1 96.75 191 GLN B N 1
ATOM 3297 C CA . GLN B 1 191 ? -10.508 -0.606 7.293 1 96.75 191 GLN B CA 1
ATOM 3298 C C . GLN B 1 191 ? -11 -0.023 5.969 1 96.75 191 GLN B C 1
ATOM 3300 O O . GLN B 1 191 ? -10.891 -0.667 4.926 1 96.75 191 GLN B O 1
ATOM 3305 N N . ASN B 1 192 ? -11.539 1.188 6.031 1 97.56 192 ASN B N 1
ATOM 3306 C CA . ASN B 1 192 ? -12 1.874 4.828 1 97.56 192 ASN B CA 1
ATOM 3307 C C . ASN B 1 192 ? -10.859 2.111 3.846 1 97.56 192 ASN B C 1
ATOM 3309 O O . ASN B 1 192 ? -11.008 1.864 2.646 1 97.56 192 ASN B O 1
ATOM 3313 N N . GLY B 1 193 ? -9.758 2.555 4.383 1 97.5 193 GLY B N 1
ATOM 3314 C CA . GLY B 1 193 ? -8.602 2.818 3.537 1 97.5 193 GLY B CA 1
ATOM 3315 C C . GLY B 1 193 ? -8.102 1.585 2.809 1 97.5 193 GLY B C 1
ATOM 3316 O O . GLY B 1 193 ? -7.875 1.622 1.599 1 97.5 193 GLY B O 1
ATOM 3317 N N . PHE B 1 194 ? -7.996 0.514 3.521 1 96.5 194 PHE B N 1
ATOM 3318 C CA . PHE B 1 194 ? -7.402 -0.686 2.943 1 96.5 194 PHE B CA 1
ATOM 3319 C C . PHE B 1 194 ? -8.383 -1.38 2.008 1 96.5 194 PHE B C 1
ATOM 3321 O O . PHE B 1 194 ? -8.031 -1.741 0.884 1 96.5 194 PHE B O 1
ATOM 3328 N N . VAL B 1 195 ? -9.609 -1.544 2.465 1 97.12 195 VAL B N 1
ATOM 3329 C CA . VAL B 1 195 ? -10.555 -2.318 1.67 1 97.12 195 VAL B CA 1
ATOM 3330 C C . VAL B 1 195 ? -11.008 -1.5 0.462 1 97.12 195 VAL B C 1
ATOM 3332 O O . VAL B 1 195 ? -10.828 -1.925 -0.683 1 97.12 195 VAL B O 1
ATOM 3335 N N . LEU B 1 196 ? -11.5 -0.266 0.694 1 97.69 196 LEU B N 1
ATOM 3336 C CA . LEU B 1 196 ? -12.047 0.549 -0.383 1 97.69 196 LEU B CA 1
ATOM 3337 C C . LEU B 1 196 ? -10.938 1.17 -1.22 1 97.69 196 LEU B C 1
ATOM 3339 O O . LEU B 1 196 ? -11.086 1.347 -2.43 1 97.69 196 LEU B O 1
ATOM 3343 N N . GLY B 1 197 ? -9.852 1.517 -0.561 1 97.31 197 GLY B N 1
ATOM 3344 C CA . GLY B 1 197 ? -8.711 2.043 -1.298 1 97.31 197 GLY B CA 1
ATOM 3345 C C . GLY B 1 197 ? -8.094 1.03 -2.244 1 97.31 197 GLY B C 1
ATOM 3346 O O . GLY B 1 197 ? -7.805 1.351 -3.398 1 97.31 197 GLY B O 1
ATOM 3347 N N . THR B 1 198 ? -7.91 -0.189 -1.722 1 97.19 198 THR B N 1
ATOM 3348 C CA . THR B 1 198 ? -7.352 -1.24 -2.566 1 97.19 198 THR B CA 1
ATOM 3349 C C . THR B 1 198 ? -8.305 -1.576 -3.711 1 97.19 198 THR B C 1
ATOM 3351 O O . THR B 1 198 ? -7.871 -1.842 -4.832 1 97.19 198 THR B O 1
ATOM 3354 N N . ALA B 1 199 ? -9.578 -1.585 -3.393 1 97.56 199 ALA B N 1
ATOM 3355 C CA . ALA B 1 199 ? -10.562 -1.791 -4.453 1 97.56 199 ALA B CA 1
ATOM 3356 C C . ALA B 1 199 ? -10.445 -0.715 -5.531 1 97.56 199 ALA B C 1
ATOM 3358 O O . ALA B 1 199 ? -10.477 -1.017 -6.727 1 97.56 199 ALA B O 1
ATOM 3359 N N . GLY B 1 200 ? -10.32 0.554 -5.113 1 97.94 200 GLY B N 1
ATOM 3360 C CA . GLY B 1 200 ? -10.109 1.643 -6.055 1 97.94 200 GLY B CA 1
ATOM 3361 C C . GLY B 1 200 ? -8.844 1.491 -6.875 1 97.94 200 GLY B C 1
ATOM 3362 O O . GLY B 1 200 ? -8.836 1.797 -8.07 1 97.94 200 GLY B O 1
ATOM 3363 N N . LEU B 1 201 ? -7.793 1.081 -6.211 1 98.19 201 LEU B N 1
ATOM 3364 C CA . LEU B 1 201 ? -6.523 0.798 -6.871 1 98.19 201 LEU B CA 1
ATOM 3365 C C . LEU B 1 201 ? -6.707 -0.221 -7.988 1 98.19 201 LEU B C 1
ATOM 3367 O O . LEU B 1 201 ? -6.309 0.025 -9.133 1 98.19 201 LEU B O 1
ATOM 3371 N N . LEU B 1 202 ? -7.363 -1.337 -7.68 1 98.44 202 LEU B N 1
ATOM 3372 C CA . LEU B 1 202 ? -7.57 -2.406 -8.656 1 98.44 202 LEU B CA 1
ATOM 3373 C C . LEU B 1 202 ? -8.469 -1.94 -9.789 1 98.44 202 LEU B C 1
ATOM 3375 O O . LEU B 1 202 ? -8.203 -2.229 -10.961 1 98.44 202 LEU B O 1
ATOM 3379 N N . ASP B 1 203 ? -9.539 -1.19 -9.453 1 98.5 203 ASP B N 1
ATOM 3380 C CA . ASP B 1 203 ? -10.445 -0.663 -10.469 1 98.5 203 ASP B CA 1
ATOM 3381 C C . ASP B 1 203 ? -9.719 0.307 -11.398 1 98.5 203 ASP B C 1
ATOM 3383 O O . ASP B 1 203 ? -9.914 0.267 -12.617 1 98.5 203 ASP B O 1
ATOM 3387 N N . GLY B 1 204 ? -8.914 1.188 -10.805 1 98.06 204 GLY B N 1
ATOM 3388 C CA . GLY B 1 204 ? -8.141 2.121 -11.617 1 98.06 204 GLY B CA 1
ATOM 3389 C C . GLY B 1 204 ? -7.18 1.436 -12.562 1 98.06 204 GLY B C 1
ATOM 3390 O O . GLY B 1 204 ? -7.059 1.832 -13.727 1 98.06 204 GLY B O 1
ATOM 3391 N N . LEU B 1 205 ? -6.488 0.444 -12.078 1 98.38 205 LEU B N 1
ATOM 3392 C CA . LEU B 1 205 ? -5.578 -0.321 -12.922 1 98.38 205 LEU B CA 1
ATOM 3393 C C . LEU B 1 205 ? -6.344 -1.063 -14.016 1 98.38 205 LEU B C 1
ATOM 3395 O O . LEU B 1 205 ? -5.926 -1.075 -15.172 1 98.38 205 LEU B O 1
ATOM 3399 N N . ALA B 1 206 ? -7.465 -1.717 -13.633 1 98.44 206 ALA B N 1
ATOM 3400 C CA . ALA B 1 206 ? -8.281 -2.453 -14.594 1 98.44 206 ALA B CA 1
ATOM 3401 C C . ALA B 1 206 ? -8.711 -1.557 -15.75 1 98.44 206 ALA B C 1
ATOM 3403 O O . ALA B 1 206 ? -8.688 -1.975 -16.906 1 98.44 206 ALA B O 1
ATOM 3404 N N . GLU B 1 207 ? -9.109 -0.33 -15.438 1 97.94 207 GLU B N 1
ATOM 3405 C CA . GLU B 1 207 ? -9.508 0.621 -16.469 1 97.94 207 GLU B CA 1
ATOM 3406 C C . GLU B 1 207 ? -8.367 0.877 -17.453 1 97.94 207 GLU B C 1
ATOM 3408 O O . GLU B 1 207 ? -8.594 0.974 -18.656 1 97.94 207 GLU B O 1
ATOM 3413 N N . ARG B 1 208 ? -7.191 0.979 -16.938 1 97.88 208 ARG B N 1
ATOM 3414 C CA . ARG B 1 208 ? -6.035 1.231 -17.797 1 97.88 208 ARG B CA 1
ATOM 3415 C C . ARG B 1 208 ? -5.691 0.001 -18.625 1 97.88 208 ARG B C 1
ATOM 3417 O O . ARG B 1 208 ? -5.281 0.123 -19.781 1 97.88 208 ARG B O 1
ATOM 3424 N N . PHE B 1 209 ? -5.793 -1.19 -18.016 1 98.56 209 PHE B N 1
ATOM 3425 C CA . PHE B 1 209 ? -5.621 -2.422 -18.781 1 98.56 209 PHE B CA 1
ATOM 3426 C C . PHE B 1 209 ? -6.641 -2.506 -19.906 1 98.56 209 PHE B C 1
ATOM 3428 O O . PHE B 1 209 ? -6.293 -2.859 -21.031 1 98.56 209 PHE B O 1
ATOM 3435 N N . GLN B 1 210 ? -7.902 -2.182 -19.625 1 98.31 210 GLN B N 1
ATOM 3436 C CA . GLN B 1 210 ? -8.977 -2.207 -20.609 1 98.31 210 GLN B CA 1
ATOM 3437 C C . GLN B 1 210 ? -8.711 -1.22 -21.734 1 98.31 210 GLN B C 1
ATOM 3439 O O . GLN B 1 210 ? -8.984 -1.513 -22.906 1 98.31 210 GLN B O 1
ATOM 3444 N N . ALA B 1 211 ? -8.195 -0.081 -21.391 1 97.5 211 ALA B N 1
ATOM 3445 C CA . ALA B 1 211 ? -7.895 0.94 -22.391 1 97.5 211 ALA B CA 1
ATOM 3446 C C . ALA B 1 211 ? -6.852 0.441 -23.391 1 97.5 211 ALA B C 1
ATOM 3448 O O . ALA B 1 211 ? -6.906 0.775 -24.578 1 97.5 211 ALA B O 1
ATOM 3449 N N . GLU B 1 212 ? -5.945 -0.368 -22.906 1 97.56 212 GLU B N 1
ATOM 3450 C CA . GLU B 1 212 ? -4.844 -0.792 -23.766 1 97.56 212 GLU B CA 1
ATOM 3451 C C . GLU B 1 212 ? -5.164 -2.111 -24.469 1 97.56 212 GLU B C 1
ATOM 3453 O O . GLU B 1 212 ? -4.719 -2.348 -25.594 1 97.56 212 GLU B O 1
ATOM 3458 N N . LEU B 1 213 ? -5.91 -2.994 -23.828 1 98.31 213 LEU B N 1
ATOM 3459 C CA . LEU B 1 213 ? -6.059 -4.348 -24.344 1 98.31 213 LEU B CA 1
ATOM 3460 C C . LEU B 1 213 ? -7.492 -4.598 -24.812 1 98.31 213 LEU B C 1
ATOM 3462 O O . LEU B 1 213 ? -7.793 -5.656 -25.375 1 98.31 213 LEU B O 1
ATOM 3466 N N . GLY B 1 214 ? -8.422 -3.633 -24.531 1 97.12 214 GLY B N 1
ATOM 3467 C CA . GLY B 1 214 ? -9.812 -3.75 -24.938 1 97.12 214 GLY B CA 1
ATOM 3468 C C . GLY B 1 214 ? -10.758 -3.963 -23.766 1 97.12 214 GLY B C 1
ATOM 3469 O O . GLY B 1 214 ? -10.352 -4.441 -22.703 1 97.12 214 GLY B O 1
ATOM 3470 N N . PRO B 1 215 ? -12 -3.648 -23.906 1 95.38 215 PRO B N 1
ATOM 3471 C CA . PRO B 1 215 ? -12.984 -3.66 -22.828 1 95.38 215 PRO B CA 1
ATOM 3472 C C . PRO B 1 215 ? -13.391 -5.074 -22.406 1 95.38 215 PRO B C 1
ATOM 3474 O O . PRO B 1 215 ? -13.969 -5.266 -21.344 1 95.38 215 PRO B O 1
ATOM 3477 N N . ASP B 1 216 ? -13.047 -6.082 -23.203 1 96.12 216 ASP B N 1
ATOM 3478 C CA . ASP B 1 216 ? -13.508 -7.441 -22.953 1 96.12 216 ASP B CA 1
ATOM 3479 C C . ASP B 1 216 ? -12.492 -8.234 -22.141 1 96.12 216 ASP B C 1
ATOM 3481 O O . ASP B 1 216 ? -12.633 -9.445 -21.969 1 96.12 216 ASP B O 1
ATOM 3485 N N . ILE B 1 217 ? -11.508 -7.59 -21.688 1 98.38 217 ILE B N 1
ATOM 3486 C CA . ILE B 1 217 ? -10.477 -8.281 -20.906 1 98.38 217 ILE B CA 1
ATOM 3487 C C . ILE B 1 217 ? -11.102 -8.906 -19.656 1 98.38 217 ILE B C 1
ATOM 3489 O O . ILE B 1 217 ? -11.93 -8.273 -18.984 1 98.38 217 ILE B O 1
ATOM 3493 N N . ARG B 1 218 ? -10.773 -10.156 -19.344 1 98.38 218 ARG B N 1
ATOM 3494 C CA . ARG B 1 218 ? -11.211 -10.859 -18.141 1 98.38 218 ARG B CA 1
ATOM 3495 C C . ARG B 1 218 ? -10.133 -10.805 -17.062 1 98.38 218 ARG B C 1
ATOM 3497 O O . ARG B 1 218 ? -8.945 -10.938 -17.359 1 98.38 218 ARG B O 1
ATOM 3504 N N . PHE B 1 219 ? -10.594 -10.594 -15.875 1 98.62 219 PHE B N 1
ATOM 3505 C CA . PHE B 1 219 ? -9.656 -10.531 -14.758 1 98.62 219 PHE B CA 1
ATOM 3506 C C . PHE B 1 219 ? -9.82 -11.742 -13.852 1 98.62 219 PHE B C 1
ATOM 3508 O O . PHE B 1 219 ? -10.922 -12.031 -13.383 1 98.62 219 PHE B O 1
ATOM 3515 N N . TYR B 1 220 ? -8.758 -12.43 -13.617 1 98.5 220 TYR B N 1
ATOM 3516 C CA . TYR B 1 220 ? -8.672 -13.523 -12.656 1 98.5 220 TYR B CA 1
ATOM 3517 C C . TYR B 1 220 ? -7.852 -13.125 -11.445 1 98.5 220 TYR B C 1
ATOM 3519 O O . TYR B 1 220 ? -6.934 -12.312 -11.547 1 98.5 220 TYR B O 1
ATOM 3527 N N . ALA B 1 221 ? -8.211 -13.641 -10.297 1 98.25 221 ALA B N 1
ATOM 3528 C CA . ALA B 1 221 ? -7.402 -13.422 -9.102 1 98.25 221 ALA B CA 1
ATOM 3529 C C . ALA B 1 221 ? -7.086 -14.742 -8.406 1 98.25 221 ALA B C 1
ATOM 3531 O O . ALA B 1 221 ? -7.875 -15.688 -8.469 1 98.25 221 ALA B O 1
ATOM 3532 N N . THR B 1 222 ? -5.977 -14.789 -7.816 1 97.19 222 THR B N 1
ATOM 3533 C CA . THR B 1 222 ? -5.562 -15.906 -6.969 1 97.19 222 THR B CA 1
ATOM 3534 C C . THR B 1 222 ? -4.699 -15.414 -5.812 1 97.19 222 THR B C 1
ATOM 3536 O O . THR B 1 222 ? -4.398 -14.219 -5.719 1 97.19 222 THR B O 1
ATOM 3539 N N . GLY B 1 223 ? -4.395 -16.281 -4.887 1 94.31 223 GLY B N 1
ATOM 3540 C CA . GLY B 1 223 ? -3.639 -15.891 -3.709 1 94.31 223 GLY B CA 1
ATOM 3541 C C . GLY B 1 223 ? -4.512 -15.32 -2.605 1 94.31 223 GLY B C 1
ATOM 3542 O O . GLY B 1 223 ? -5.656 -15.734 -2.434 1 94.31 223 GLY B O 1
ATOM 3543 N N . ASN B 1 224 ? -3.9 -14.43 -1.769 1 91.12 224 ASN B N 1
ATOM 3544 C CA . ASN B 1 224 ? -4.562 -13.945 -0.562 1 91.12 224 ASN B CA 1
ATOM 3545 C C . ASN B 1 224 ? -5.215 -12.586 -0.79 1 91.12 224 ASN B C 1
ATOM 3547 O O . ASN B 1 224 ? -5.008 -11.648 -0.011 1 91.12 224 ASN B O 1
ATOM 3551 N N . LEU B 1 225 ? -5.938 -12.398 -1.819 1 92.75 225 LEU B N 1
ATOM 3552 C CA . LEU B 1 225 ? -6.746 -11.203 -2.029 1 92.75 225 LEU B CA 1
ATOM 3553 C C . LEU B 1 225 ? -8.094 -11.328 -1.322 1 92.75 225 LEU B C 1
ATOM 3555 O O . LEU B 1 225 ? -8.969 -12.078 -1.767 1 92.75 225 LEU B O 1
ATOM 3559 N N . PRO B 1 226 ? -8.305 -10.594 -0.271 1 93.5 226 PRO B N 1
ATOM 3560 C CA . PRO B 1 226 ? -9.516 -10.773 0.53 1 93.5 226 PRO B CA 1
ATOM 3561 C C . PRO B 1 226 ? -10.797 -10.617 -0.29 1 93.5 226 PRO B C 1
ATOM 3563 O O . PRO B 1 226 ? -10.859 -9.773 -1.187 1 93.5 226 PRO B O 1
ATOM 3566 N N . ARG B 1 227 ? -11.781 -11.422 0.076 1 95.38 227 ARG B N 1
ATOM 3567 C CA . ARG B 1 227 ? -13.094 -11.352 -0.57 1 95.38 227 ARG B CA 1
ATOM 3568 C C . ARG B 1 227 ? -13.703 -9.961 -0.423 1 95.38 227 ARG B C 1
ATOM 3570 O O . ARG B 1 227 ? -14.352 -9.461 -1.345 1 95.38 227 ARG B O 1
ATOM 3577 N N . THR B 1 228 ? -13.477 -9.297 0.687 1 95.94 228 THR B N 1
ATOM 3578 C CA . THR B 1 228 ? -14.031 -7.98 0.97 1 95.94 228 THR B CA 1
ATOM 3579 C C . THR B 1 228 ? -13.523 -6.949 -0.033 1 95.94 228 THR B C 1
ATOM 3581 O O . THR B 1 228 ? -14.266 -6.055 -0.446 1 95.94 228 THR B O 1
ATOM 3584 N N . ILE B 1 229 ? -12.305 -7.113 -0.451 1 96.25 229 ILE B N 1
ATOM 3585 C CA . ILE B 1 229 ? -11.727 -6.195 -1.425 1 96.25 229 ILE B CA 1
ATOM 3586 C C . ILE B 1 229 ? -12.297 -6.48 -2.811 1 96.25 229 ILE B C 1
ATOM 3588 O O . ILE B 1 229 ? -12.703 -5.559 -3.523 1 96.25 229 ILE B O 1
ATOM 3592 N N . ARG B 1 230 ? -12.359 -7.777 -3.182 1 96.5 230 ARG B N 1
ATOM 3593 C CA . ARG B 1 230 ? -12.891 -8.156 -4.488 1 96.5 230 ARG B CA 1
ATOM 3594 C C . ARG B 1 230 ? -14.336 -7.695 -4.648 1 96.5 230 ARG B C 1
ATOM 3596 O O . ARG B 1 230 ? -14.719 -7.203 -5.711 1 96.5 230 ARG B O 1
ATOM 3603 N N . GLU B 1 231 ? -15.117 -7.82 -3.582 1 95.81 231 GLU B N 1
ATOM 3604 C CA . GLU B 1 231 ? -16.531 -7.449 -3.619 1 95.81 231 GLU B CA 1
ATOM 3605 C C . GLU B 1 231 ? -16.703 -5.934 -3.668 1 95.81 231 GLU B C 1
ATOM 3607 O O . GLU B 1 231 ? -17.734 -5.434 -4.113 1 95.81 231 GLU B O 1
ATOM 3612 N N . ALA B 1 232 ? -15.688 -5.223 -3.223 1 96.19 232 ALA B N 1
ATOM 3613 C CA . ALA B 1 232 ? -15.742 -3.764 -3.232 1 96.19 232 ALA B CA 1
ATOM 3614 C C . ALA B 1 232 ? -15.312 -3.207 -4.59 1 96.19 232 ALA B C 1
ATOM 3616 O O . ALA B 1 232 ? -15.508 -2.021 -4.867 1 96.19 232 ALA B O 1
ATOM 3617 N N . CYS B 1 233 ? -14.75 -4.039 -5.414 1 97.25 233 CYS B N 1
ATOM 3618 C CA . CYS B 1 233 ? -14.352 -3.631 -6.758 1 97.25 233 CYS B CA 1
ATOM 3619 C C . CYS B 1 233 ? -15.57 -3.5 -7.664 1 97.25 233 CYS B C 1
ATOM 3621 O O . CYS B 1 233 ? -16.516 -4.285 -7.562 1 97.25 233 CYS B O 1
ATOM 3623 N N . ARG B 1 234 ? -15.523 -2.496 -8.547 1 96.81 234 ARG B N 1
ATOM 3624 C CA . ARG B 1 234 ? -16.516 -2.396 -9.609 1 96.81 234 ARG B CA 1
ATOM 3625 C C . ARG B 1 234 ? -16.219 -3.391 -10.727 1 96.81 234 ARG B C 1
ATOM 3627 O O . ARG B 1 234 ? -17.141 -3.904 -11.367 1 96.81 234 ARG B O 1
ATOM 3634 N N . THR B 1 235 ? -14.945 -3.615 -10.969 1 97.44 235 THR B N 1
ATOM 3635 C CA . THR B 1 235 ? -14.492 -4.547 -11.992 1 97.44 235 THR B CA 1
ATOM 3636 C C . THR B 1 235 ? -14.742 -5.988 -11.562 1 97.44 235 THR B C 1
ATOM 3638 O O . THR B 1 235 ? -14.289 -6.406 -10.492 1 97.44 235 THR B O 1
ATOM 3641 N N . PRO B 1 236 ? -15.469 -6.758 -12.383 1 97.19 236 PRO B N 1
ATOM 3642 C CA . PRO B 1 236 ? -15.625 -8.172 -12.047 1 97.19 236 PRO B CA 1
ATOM 3643 C C . PRO B 1 236 ? -14.289 -8.922 -12.039 1 97.19 236 PRO B C 1
ATOM 3645 O O . PRO B 1 236 ? -13.5 -8.797 -12.984 1 97.19 236 PRO B O 1
ATOM 3648 N N . ILE B 1 237 ? -14.016 -9.648 -10.984 1 97.62 237 ILE B N 1
ATOM 3649 C CA . ILE B 1 237 ? -12.797 -10.43 -10.828 1 97.62 237 ILE B CA 1
ATOM 3650 C C . ILE B 1 237 ? -13.141 -11.875 -10.477 1 97.62 237 ILE B C 1
ATOM 3652 O O . ILE B 1 237 ? -13.805 -12.133 -9.469 1 97.62 237 ILE B O 1
ATOM 3656 N N . GLU B 1 238 ? -12.766 -12.797 -11.289 1 97.5 238 GLU B N 1
ATOM 3657 C CA . GLU B 1 238 ? -13 -14.219 -11.039 1 97.5 238 GLU B CA 1
ATOM 3658 C C . GLU B 1 238 ? -11.891 -14.805 -10.164 1 97.5 238 GLU B C 1
ATOM 3660 O O . GLU B 1 238 ? -10.727 -14.844 -10.57 1 97.5 238 GLU B O 1
ATOM 3665 N N . TYR B 1 239 ? -12.273 -15.305 -9 1 98 239 TYR B N 1
ATOM 3666 C CA . TYR B 1 239 ? -11.281 -15.828 -8.07 1 98 239 TYR B CA 1
ATOM 3667 C C . TYR B 1 239 ? -11.047 -17.312 -8.305 1 98 239 TYR B C 1
ATOM 3669 O O . TYR B 1 239 ? -12.008 -18.094 -8.422 1 98 239 TYR B O 1
ATOM 3677 N N . ARG B 1 240 ? -9.82 -17.688 -8.5 1 97.81 240 ARG B N 1
ATOM 3678 C CA . ARG B 1 240 ? -9.375 -19.062 -8.656 1 97.81 240 ARG B CA 1
ATOM 3679 C C . ARG B 1 240 ? -8.312 -19.422 -7.621 1 97.81 240 ARG B C 1
ATOM 3681 O O . ARG B 1 240 ? -7.145 -19.062 -7.773 1 97.81 240 ARG B O 1
ATOM 3688 N N . GLU B 1 241 ? -8.625 -20.234 -6.641 1 96.5 241 GLU B N 1
ATOM 3689 C CA . GLU B 1 241 ? -7.77 -20.5 -5.488 1 96.5 241 GLU B CA 1
ATOM 3690 C C . GLU B 1 241 ? -6.496 -21.219 -5.902 1 96.5 241 GLU B C 1
ATOM 3692 O O . GLU B 1 241 ? -5.422 -20.969 -5.355 1 96.5 241 GLU B O 1
ATOM 3697 N N . TYR B 1 242 ? -6.555 -22.094 -6.91 1 97.44 242 TYR B N 1
ATOM 3698 C CA . TYR B 1 242 ? -5.449 -22.984 -7.211 1 97.44 242 TYR B CA 1
ATOM 3699 C C . TYR B 1 242 ? -4.852 -22.672 -8.578 1 97.44 242 TYR B C 1
ATOM 3701 O O . TYR B 1 242 ? -4.297 -23.562 -9.234 1 97.44 242 TYR B O 1
ATOM 3709 N N . LEU B 1 243 ? -5 -21.469 -8.977 1 97.88 243 LEU B N 1
ATOM 3710 C CA . LEU B 1 243 ? -4.613 -21.047 -10.32 1 97.88 243 LEU B CA 1
ATOM 3711 C C . LEU B 1 243 ? -3.141 -21.344 -10.578 1 97.88 243 LEU B C 1
ATOM 3713 O O . LEU B 1 243 ? -2.777 -21.828 -11.648 1 97.88 243 LEU B O 1
ATOM 3717 N N . ILE B 1 244 ? -2.307 -21.094 -9.609 1 97.81 244 ILE B N 1
ATOM 3718 C CA . ILE B 1 244 ? -0.865 -21.234 -9.781 1 97.81 244 ILE B CA 1
ATOM 3719 C C . ILE B 1 244 ? -0.5 -22.719 -9.859 1 97.81 244 ILE B C 1
ATOM 3721 O O . ILE B 1 244 ? 0.247 -23.125 -10.75 1 97.81 244 ILE B O 1
ATOM 3725 N N .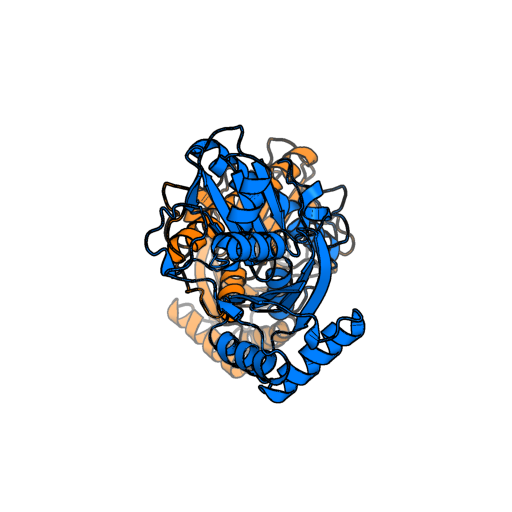 THR B 1 245 ? -1.064 -23.578 -8.992 1 98.06 245 THR B N 1
ATOM 3726 C CA . THR B 1 245 ? -0.753 -25 -9.016 1 98.06 245 THR B CA 1
ATOM 3727 C C . THR B 1 245 ? -1.34 -25.656 -10.266 1 98.06 245 THR B C 1
ATOM 3729 O O . THR B 1 245 ? -0.734 -26.562 -10.836 1 98.06 245 THR B O 1
ATOM 3732 N N . ASP B 1 246 ? -2.541 -25.172 -10.664 1 98.12 246 ASP B N 1
ATOM 3733 C CA . ASP B 1 246 ? -3.113 -25.625 -11.93 1 98.12 246 ASP B CA 1
ATOM 3734 C C . ASP B 1 246 ? -2.182 -25.312 -13.094 1 98.12 246 ASP B C 1
ATOM 3736 O O . ASP B 1 246 ? -1.993 -26.156 -13.984 1 98.12 246 ASP B O 1
ATOM 3740 N N . GLY B 1 247 ? -1.641 -24.109 -13.078 1 98.31 247 GLY B N 1
ATOM 3741 C CA . GLY B 1 247 ? -0.7 -23.719 -14.117 1 98.31 247 GLY B CA 1
ATOM 3742 C C . GLY B 1 247 ? 0.555 -24.578 -14.133 1 98.31 247 GLY B C 1
ATOM 3743 O O . GLY B 1 247 ? 1.027 -24.969 -15.203 1 98.31 247 GLY B O 1
ATOM 3744 N N . LEU B 1 248 ? 1.091 -24.828 -12.969 1 98.19 248 LEU B N 1
ATOM 3745 C CA . LEU B 1 248 ? 2.242 -25.719 -12.859 1 98.19 248 LEU B CA 1
ATOM 3746 C C . LEU B 1 248 ? 1.931 -27.094 -13.461 1 98.19 248 LEU B C 1
ATOM 3748 O O . LEU B 1 248 ? 2.713 -27.625 -14.25 1 98.19 248 LEU B O 1
ATOM 3752 N N . TYR B 1 249 ? 0.781 -27.609 -13.141 1 98.06 249 TYR B N 1
ATOM 3753 C CA . TYR B 1 249 ? 0.379 -28.922 -13.641 1 98.06 249 TYR B CA 1
ATOM 3754 C C . TYR B 1 249 ? 0.247 -28.906 -15.156 1 98.06 249 TYR B C 1
ATOM 3756 O O . TYR B 1 249 ? 0.67 -29.859 -15.828 1 98.06 249 TYR B O 1
ATOM 3764 N N . ARG B 1 250 ? -0.319 -27.844 -15.688 1 97.38 250 ARG B N 1
ATOM 3765 C CA . ARG B 1 250 ? -0.477 -27.734 -17.125 1 97.38 250 ARG B CA 1
ATOM 3766 C C . ARG B 1 250 ? 0.879 -27.688 -17.828 1 97.38 250 ARG B C 1
ATOM 3768 O O . ARG B 1 250 ? 1.059 -28.297 -18.891 1 97.38 250 ARG B O 1
ATOM 3775 N N . ILE B 1 251 ? 1.811 -26.969 -17.266 1 97.12 251 ILE B N 1
ATOM 3776 C CA . ILE B 1 251 ? 3.148 -26.891 -17.844 1 97.12 251 ILE B CA 1
ATOM 3777 C C . ILE B 1 251 ? 3.82 -28.266 -17.766 1 97.12 251 ILE B C 1
ATOM 3779 O O . ILE B 1 251 ? 4.5 -28.672 -18.703 1 97.12 251 ILE B O 1
ATOM 3783 N N . TRP B 1 252 ? 3.648 -28.969 -16.625 1 97 252 TRP B N 1
ATOM 3784 C CA . TRP B 1 252 ? 4.152 -30.344 -16.531 1 97 252 TRP B CA 1
ATOM 3785 C C . TRP B 1 252 ? 3.627 -31.203 -17.672 1 97 252 TRP B C 1
ATOM 3787 O O . TRP B 1 252 ? 4.391 -31.938 -18.312 1 97 252 TRP B O 1
ATOM 3797 N N . GLN B 1 253 ? 2.357 -31.125 -17.953 1 95.75 253 GLN B N 1
ATOM 3798 C CA . GLN B 1 253 ? 1.713 -31.922 -19 1 95.75 253 GLN B CA 1
ATOM 3799 C C . GLN B 1 253 ? 2.316 -31.625 -20.359 1 95.75 253 GLN B C 1
ATOM 3801 O O . GLN B 1 253 ? 2.479 -32.531 -21.188 1 95.75 253 GLN B O 1
ATOM 3806 N N . LYS B 1 254 ? 2.678 -30.406 -20.578 1 95 254 LYS B N 1
ATOM 3807 C CA . LYS B 1 254 ? 3.238 -29.984 -21.859 1 95 254 LYS B CA 1
ATOM 3808 C C . LYS B 1 254 ? 4.668 -30.5 -22.016 1 95 254 LYS B C 1
ATOM 3810 O O . LYS B 1 254 ? 5.199 -30.516 -23.141 1 95 254 LYS B O 1
ATOM 3815 N N . ASN B 1 255 ? 5.289 -30.812 -20.969 1 95.56 255 ASN B N 1
ATOM 3816 C CA . ASN B 1 255 ? 6.699 -31.188 -21 1 95.56 255 ASN B CA 1
ATOM 3817 C C . ASN B 1 255 ? 6.906 -32.656 -20.641 1 95.56 255 ASN B C 1
ATOM 3819 O O . ASN B 1 255 ? 8.047 -33.125 -20.531 1 95.56 255 ASN B O 1
ATOM 3823 N N . ARG B 1 256 ? 5.812 -33.312 -20.359 1 84.31 256 ARG B N 1
ATOM 3824 C CA . ARG B 1 256 ? 5.902 -34.719 -19.984 1 84.31 256 ARG B CA 1
ATOM 3825 C C . ARG B 1 256 ? 6.426 -35.562 -21.156 1 84.31 256 ARG B C 1
ATOM 3827 O O . ARG B 1 256 ? 6.137 -35.25 -22.312 1 84.31 256 ARG B O 1
ATOM 3834 N N . LYS B 1 257 ? 7.793 -35.688 -21.359 1 64.94 257 LYS B N 1
ATOM 3835 C CA . LYS B 1 257 ? 8.312 -36.562 -22.422 1 64.94 257 LYS B CA 1
ATOM 3836 C C . LYS B 1 257 ? 7.336 -37.656 -22.75 1 64.94 257 LYS B C 1
ATOM 3838 O O . LYS B 1 257 ? 6.73 -38.281 -21.859 1 64.94 257 LYS B O 1
ATOM 3843 N N . GLY B 1 258 ? 6.609 -37.625 -23.984 1 45.84 258 GLY B N 1
ATOM 3844 C CA . GLY B 1 258 ? 6.293 -38.938 -24.531 1 45.84 258 GLY B CA 1
ATOM 3845 C C . GLY B 1 258 ? 7.355 -39.969 -24.234 1 45.84 258 GLY B C 1
ATOM 3846 O O . GLY B 1 258 ? 8.5 -39.625 -23.938 1 45.84 258 GLY B O 1
#

Nearest PDB structures (foldseek):
  2h3g-assembly1_X-2  TM=9.330E-01  e=1.104E-24  Bacillus anthracis str. Ames
  3djc-assembly2_C  TM=9.277E-01  e=6.260E-22  Legionella pneumophila subsp. pneumophila str. Philadelphia 1
  3djc-assembly2_D  TM=9.033E-01  e=7.370E-21  Legionella pneumophila subsp. pneumophila str. Philadelphia 1
  2f9t-assembly1_B  TM=8.560E-01  e=8.238E-16  Pseudomonas aeruginosa PAO1
  4o8k-assembly1_B  TM=7.779E-01  e=6.514E-16  Burkholderia thailandensis E264

InterPro domains:
  IPR004619 Type III pantothenate kinase [MF_01274] (1-256)
  IPR004619 Type III pantothenate kinase [PF03309] (2-208)
  IPR004619 Type III pantothenate kinase [PTHR34265] (1-256)
  IPR004619 Type III pantothenate kinase [TIGR00671] (3-248)
  IPR043129 ATPase, nucleotide binding domain [SSF53067] (1-119)
  IPR043129 ATPase, nucleotide binding domain [SSF53067] (124-255)

Organism: Faecalibacterium duncaniae (strain DSM 17677 / JCM 31915 / A2-165) (NCBI:txid411483)

Sequence (516 aa):
MILTVNIGNTHITIAGYEHDTLQFSGRLHSSPAATVDEYAMNLLNLLSLYQVAPERIEGGILGSVVPALTGRVLDALRMFCSARFLTVGPGLKSGIKLRLDNPAQLGAELLCGAVAALEEGPGPLAVISADTAISIMAVNGKQELVGGVILPGPQLSLSALVQKTAQLPQIDLSAPASSSILGKNTSACLQNGFVLGTAGLLDGLAERFQAELGPDIRFYATGNLPRTIREACRTPIEYREYLITDGLYRIWQKNRKGMILTVNIGNTHITIAGYEHDTLQFSGRLHSSPAATVDEYAMNLLNLLSLYQVAPERIEGGILGSVVPALTGRVLDALRMFCSARFLTVGPGLKSGIKLRLDNPAQLGAELLCGAVAALEEGPGPLAVISADTAISIMAVNGKQELVGGVILPGPQLSLSALVQKTAQLPQIDLSAPASSSILGKNTSACLQNGFVLGTAGLLDGLAERFQAELGPDIRFYATGNLPRTIREACRTPIEYREYLITDGLYRIWQKNRKG